Protein AF-A0AA88IMZ9-F1 (afdb_monomer_lite)

pLDDT: mean 75.54, std 15.92, range [32.22, 95.56]

Secondary structure (DSSP, 8-state):
-PPP-THHHHHHHHHHHHHHHHHHHHHHHHHHHHHHHHHHHHHHHHHHHHHHHHHHH--TTTS-HHHHHHHHHHHHHHHHHHHHHHHHHHHHHHHHHHHTTPPPPHHHHHHHHHHHHHHHHHHHHHHHHHHHHHHHHHHHHHHHHHHHHHHHHHHHHHHHHH-TT--HHHHHHHHHHHHHHHHHHHHHHHHHHHHHHHHHHH---HHHHHHHHHHHHHHHHHHHHHHHHHHHHHHHHHHHHHHHHHHHHHHHHT--S-----HHHHHHHHHHHHHHHHHHHHHHHHHHHHHHHHHHHHHHHHHHHHHHHHHHH--TTTS-HHHHHHHHHHHHHHHHHHHHHHHHHHHHHHHHHHHTTPPPPHHHHHHHHHHHHHHHHHHHHHHHHHHHHHHHHHHHHHHHHHHHHHHHHHHHHHHHHH-TT--HHHHHHHHHHHHHHHHHHHHHHHHHHHHHHHHHHH---HHHHHHHHHHHHHHHHHHHHHHHHHHHHHTTHHHHHHHHHHHHHHHHHHHHHHHHHHHHHHHHS-S---HHHHHHHHHHHHHHHHTTT--HHHHHHHHHHHHHHHHHHHHHHHHHHTTS------------

Radius of gyration: 51.19 Å; chains: 1; bounding box: 138×64×181 Å

Structure (mmCIF, N/CA/C/O backbone):
data_AF-A0AA88IMZ9-F1
#
_entry.id   AF-A0AA88IMZ9-F1
#
loop_
_atom_site.group_PDB
_atom_site.id
_atom_site.type_symbol
_atom_site.label_atom_id
_atom_site.label_alt_id
_atom_site.label_comp_id
_atom_site.label_asym_id
_atom_site.label_entity_id
_atom_site.label_seq_id
_atom_site.pdbx_PDB_ins_code
_atom_site.Cartn_x
_atom_site.Cartn_y
_atom_site.Cartn_z
_atom_site.occupancy
_atom_site.B_iso_or_equiv
_atom_site.auth_seq_id
_atom_site.auth_comp_id
_atom_site.auth_asym_id
_atom_site.auth_atom_id
_atom_site.pdbx_PDB_model_num
ATOM 1 N N . MET A 1 1 ? -70.980 -11.202 63.554 1.00 41.22 1 MET A N 1
ATOM 2 C CA . MET A 1 1 ? -69.625 -10.826 63.116 1.00 41.22 1 MET A CA 1
ATOM 3 C C . MET A 1 1 ? -69.428 -11.461 61.758 1.00 41.22 1 MET A C 1
ATOM 5 O O . MET A 1 1 ? -69.464 -12.681 61.663 1.00 41.22 1 MET A O 1
ATOM 9 N N . GLU A 1 2 ? -69.428 -10.641 60.710 1.00 38.69 2 GLU A N 1
ATOM 10 C CA . GLU A 1 2 ? -69.171 -11.092 59.339 1.00 38.69 2 GLU A CA 1
ATOM 11 C C . GLU A 1 2 ? -67.670 -11.374 59.179 1.00 38.69 2 GLU A C 1
ATOM 13 O O . GLU A 1 2 ? -66.866 -10.641 59.759 1.00 38.69 2 GLU A O 1
ATOM 18 N N . PRO A 1 3 ? -67.276 -12.428 58.444 1.00 46.31 3 PRO A N 1
ATOM 19 C CA . PRO A 1 3 ? -65.870 -12.749 58.259 1.00 46.31 3 PRO A CA 1
ATOM 20 C C . PRO A 1 3 ? -65.212 -11.697 57.349 1.00 46.31 3 PRO A C 1
ATOM 22 O O . PRO A 1 3 ? -65.837 -11.269 56.371 1.00 46.31 3 PRO A O 1
ATOM 25 N N . PRO A 1 4 ? -63.965 -11.280 57.631 1.00 45.81 4 PRO A N 1
ATOM 26 C CA . PRO A 1 4 ? -63.254 -10.336 56.782 1.00 45.81 4 PRO A CA 1
ATOM 27 C C . PRO A 1 4 ? -63.056 -10.938 55.386 1.00 45.81 4 PRO A C 1
ATOM 29 O O . PRO A 1 4 ? -62.668 -12.095 55.215 1.00 45.81 4 PRO A O 1
ATOM 32 N N . SER A 1 5 ? -63.398 -10.154 54.364 1.00 50.72 5 SER A N 1
ATOM 33 C CA . SER A 1 5 ? -63.394 -10.591 52.974 1.00 50.72 5 SER A CA 1
ATOM 34 C C . SER A 1 5 ? -61.963 -10.725 52.441 1.00 50.72 5 SER A C 1
ATOM 36 O O . SER A 1 5 ? -61.367 -9.743 52.006 1.00 50.72 5 SER A O 1
ATOM 38 N N . SER A 1 6 ? -61.454 -11.955 52.368 1.00 52.16 6 SER A N 1
ATOM 39 C CA . SER A 1 6 ? -60.151 -12.328 51.780 1.00 52.16 6 SER A CA 1
ATOM 40 C C . SER A 1 6 ? -60.022 -12.109 50.260 1.00 52.16 6 SER A C 1
ATOM 42 O O . SER A 1 6 ? -59.056 -12.542 49.636 1.00 52.16 6 SER A O 1
ATOM 44 N N . LYS A 1 7 ? -60.998 -11.451 49.623 1.00 52.84 7 LYS A N 1
ATOM 45 C CA . LYS A 1 7 ? -60.995 -11.180 48.176 1.00 52.84 7 LYS A CA 1
ATOM 46 C C . LYS A 1 7 ? -60.114 -9.993 47.775 1.00 52.84 7 LYS A C 1
ATOM 48 O O . LYS A 1 7 ? -59.652 -9.970 46.643 1.00 52.84 7 LYS A O 1
ATOM 53 N N . GLY A 1 8 ? -59.866 -9.039 48.677 1.00 52.44 8 GLY A N 1
ATOM 54 C CA . GLY A 1 8 ? -59.096 -7.826 48.366 1.00 52.44 8 GLY A CA 1
ATOM 55 C C . GLY A 1 8 ? -57.600 -8.072 48.136 1.00 52.44 8 GLY A C 1
ATOM 56 O O . GLY A 1 8 ? -57.013 -7.468 47.240 1.00 52.44 8 GLY A O 1
ATOM 57 N N . ASP A 1 9 ? -56.997 -8.999 48.884 1.00 52.94 9 ASP A N 1
ATOM 58 C CA . ASP A 1 9 ? -55.547 -9.241 48.832 1.00 52.94 9 ASP A CA 1
ATOM 59 C C . ASP A 1 9 ? -55.123 -10.110 47.638 1.00 52.94 9 ASP A C 1
ATOM 61 O O . ASP A 1 9 ? -54.050 -9.912 47.065 1.00 52.94 9 ASP A O 1
ATOM 65 N N . LEU A 1 10 ? -55.999 -11.015 47.187 1.00 54.59 10 LEU A N 1
ATOM 66 C CA . LEU A 1 10 ? -55.785 -11.833 45.987 1.00 54.59 10 LEU A CA 1
ATOM 67 C C . LEU A 1 10 ? -55.821 -11.001 44.696 1.00 54.59 10 LEU A C 1
ATOM 69 O O . LEU A 1 10 ? -55.010 -11.237 43.799 1.00 54.59 10 LEU A O 1
ATOM 73 N N . ASP A 1 11 ? -56.706 -10.005 44.611 1.00 58.59 11 ASP A N 1
ATOM 74 C CA . ASP A 1 11 ? -56.791 -9.115 43.446 1.00 58.59 11 ASP A CA 1
ATOM 75 C C . ASP A 1 11 ? -55.557 -8.194 43.350 1.00 58.59 11 ASP A C 1
ATOM 77 O O . ASP A 1 11 ? -55.001 -8.004 42.265 1.00 58.59 11 ASP A O 1
ATOM 81 N N . GLY A 1 12 ? -55.045 -7.707 44.488 1.00 67.62 12 GLY A N 1
ATOM 82 C CA . GLY A 1 12 ? -53.814 -6.911 44.546 1.00 67.62 12 GLY A CA 1
ATOM 83 C C . GLY A 1 12 ? -52.551 -7.696 44.170 1.00 67.62 12 GLY A C 1
ATOM 84 O O . GLY A 1 12 ? -51.658 -7.154 43.510 1.00 67.62 12 GLY A O 1
ATOM 85 N N . LEU A 1 13 ? -52.475 -8.980 44.539 1.00 65.19 13 LEU A N 1
ATOM 86 C CA . LEU A 1 13 ? -51.367 -9.857 44.149 1.00 65.19 13 LEU A CA 1
ATOM 87 C C . LEU A 1 13 ? -51.393 -10.154 42.643 1.00 65.19 13 LEU A C 1
ATOM 89 O O . LEU A 1 13 ? -50.351 -10.129 41.986 1.00 65.19 13 LEU A O 1
ATOM 93 N N . ASN A 1 14 ? -52.586 -10.372 42.085 1.00 71.88 14 ASN A N 1
ATOM 94 C CA . ASN A 1 14 ? -52.772 -10.660 40.666 1.00 71.88 14 ASN A CA 1
ATOM 95 C C . ASN A 1 14 ? -52.412 -9.445 39.789 1.00 71.88 14 ASN A C 1
ATOM 97 O O . ASN A 1 14 ? -51.747 -9.594 38.764 1.00 71.88 14 ASN A O 1
ATOM 101 N N . ASP A 1 15 ? -52.748 -8.228 40.228 1.00 76.25 15 ASP A N 1
ATOM 102 C CA . ASP A 1 15 ? -52.351 -6.989 39.548 1.00 76.25 15 ASP A CA 1
ATOM 103 C C . ASP A 1 15 ? -50.840 -6.722 39.620 1.00 76.25 15 ASP A C 1
ATOM 105 O O . ASP A 1 15 ? -50.244 -6.277 38.633 1.00 76.25 15 ASP A O 1
ATOM 109 N N . ARG A 1 16 ? -50.184 -7.039 40.746 1.00 74.94 16 ARG A N 1
ATOM 110 C CA . ARG A 1 16 ? -48.714 -6.973 40.856 1.00 74.94 16 ARG A CA 1
ATOM 111 C C . ARG A 1 16 ? -48.041 -7.992 39.942 1.00 74.94 16 ARG A C 1
ATOM 113 O O . ARG A 1 16 ? -47.100 -7.634 39.240 1.00 74.94 16 ARG A O 1
ATOM 120 N N . HIS A 1 17 ? -48.552 -9.220 39.891 1.00 73.00 17 HIS A N 1
ATOM 121 C CA . HIS A 1 17 ? -48.032 -10.271 39.017 1.00 73.00 17 HIS A CA 1
ATOM 122 C C . HIS A 1 17 ? -48.205 -9.910 37.533 1.00 73.00 17 HIS A C 1
ATOM 124 O O . HIS A 1 17 ? -47.302 -10.099 36.719 1.00 73.00 17 HIS A O 1
ATOM 130 N N . LYS A 1 18 ? -49.338 -9.294 37.180 1.00 79.12 18 LYS A N 1
ATOM 131 C CA . LYS A 1 18 ? -49.605 -8.796 35.828 1.00 79.12 18 LYS A CA 1
ATOM 132 C C . LYS A 1 18 ? -48.687 -7.631 35.447 1.00 79.12 18 LYS A C 1
ATOM 134 O O . LYS A 1 18 ? -48.180 -7.618 34.329 1.00 79.12 18 LYS A O 1
ATOM 139 N N . LYS A 1 19 ? -48.419 -6.698 36.370 1.00 78.56 19 LYS A N 1
ATOM 140 C CA . LYS A 1 19 ? -47.425 -5.622 36.185 1.00 78.56 19 LYS A CA 1
ATOM 141 C C . LYS A 1 19 ? -46.004 -6.162 36.039 1.00 78.56 19 LYS A C 1
ATOM 143 O O . LYS A 1 19 ? -45.270 -5.687 35.181 1.00 78.56 19 LYS A O 1
ATOM 148 N N . LEU A 1 20 ? -45.628 -7.158 36.840 1.00 74.00 20 LEU A N 1
ATOM 149 C CA . LEU A 1 20 ? -44.313 -7.790 36.760 1.00 74.00 20 LEU A CA 1
ATOM 150 C C . LEU A 1 20 ? -44.127 -8.494 35.410 1.00 74.00 20 LEU A C 1
ATOM 152 O O . LEU A 1 20 ? -43.133 -8.258 34.735 1.00 74.00 20 LEU A O 1
ATOM 156 N N . ASN A 1 21 ? -45.119 -9.264 34.956 1.00 73.44 21 ASN A N 1
ATOM 157 C CA . ASN A 1 21 ? -45.077 -9.895 33.635 1.00 73.44 21 ASN A CA 1
ATOM 158 C C . ASN A 1 21 ? -45.055 -8.865 32.495 1.00 73.44 21 ASN A C 1
ATOM 160 O O . ASN A 1 21 ? -44.325 -9.050 31.528 1.00 73.44 21 ASN A O 1
ATOM 164 N N . GLN A 1 22 ? -45.774 -7.744 32.620 1.00 75.56 22 GLN A N 1
ATOM 165 C CA . GLN A 1 22 ? -45.694 -6.641 31.651 1.00 75.56 22 GLN A CA 1
ATOM 166 C C . GLN A 1 22 ? -44.308 -5.978 31.598 1.00 75.56 22 GLN A C 1
ATOM 168 O O . GLN A 1 22 ? -43.920 -5.490 30.541 1.00 75.56 22 GLN A O 1
ATOM 173 N N . LEU A 1 23 ? -43.560 -5.970 32.706 1.00 73.88 23 LEU A N 1
ATOM 174 C CA . LEU A 1 23 ? -42.188 -5.454 32.765 1.00 73.88 23 LEU A CA 1
ATOM 175 C C . LEU A 1 23 ? -41.141 -6.481 32.298 1.00 73.88 23 LEU A C 1
ATOM 177 O O . LEU A 1 23 ? -40.084 -6.091 31.806 1.00 73.88 23 LEU A O 1
ATOM 181 N N . LEU A 1 24 ? -41.418 -7.780 32.450 1.00 72.50 24 LEU A N 1
ATOM 182 C CA . LEU A 1 24 ? -40.492 -8.864 32.106 1.00 72.50 24 LEU A CA 1
ATOM 183 C C . LEU A 1 24 ? -40.592 -9.319 30.645 1.00 72.50 24 LEU A C 1
ATOM 185 O O . LEU A 1 24 ? -39.571 -9.681 30.067 1.00 72.50 24 LEU A O 1
ATOM 189 N N . GLU A 1 25 ? -41.775 -9.284 30.030 1.00 74.00 25 GLU A N 1
ATOM 190 C CA . GLU A 1 25 ? -41.969 -9.697 28.628 1.00 74.00 25 GLU A CA 1
ATOM 191 C C . GLU A 1 25 ? -41.063 -8.939 27.628 1.00 74.00 25 GLU A C 1
ATOM 193 O O . GLU A 1 25 ? -40.388 -9.598 26.833 1.00 74.00 25 GLU A O 1
ATOM 198 N N . PRO A 1 26 ? -40.920 -7.597 27.694 1.00 72.69 26 PRO A N 1
ATOM 199 C CA . PRO A 1 26 ? -39.984 -6.867 26.832 1.00 72.69 26 PRO A CA 1
ATOM 200 C C . PRO A 1 26 ? -38.522 -7.283 27.049 1.00 72.69 26 PRO A C 1
ATOM 202 O O . PRO A 1 26 ? -37.766 -7.421 26.090 1.00 72.69 26 PRO A O 1
ATOM 205 N N . LYS A 1 27 ? -38.129 -7.547 28.304 1.00 73.50 27 LYS A N 1
ATOM 206 C CA . LYS A 1 27 ? -36.767 -7.985 28.651 1.00 73.50 27 LYS A CA 1
ATOM 207 C C . LYS A 1 27 ? -36.470 -9.395 28.149 1.00 73.50 27 LYS A C 1
ATOM 209 O O . LYS A 1 27 ? -35.365 -9.659 27.683 1.00 73.50 27 LYS A O 1
ATOM 214 N N . LYS A 1 28 ? -37.459 -10.290 28.201 1.00 73.81 28 LYS A N 1
ATOM 215 C CA . LYS A 1 28 ? -37.355 -11.650 27.666 1.00 73.81 28 LYS A CA 1
ATOM 216 C C . LYS A 1 28 ? -37.185 -11.637 26.146 1.00 73.81 28 LYS A C 1
ATOM 218 O O . LYS A 1 28 ? -36.284 -12.295 25.639 1.00 73.81 28 LYS A O 1
ATOM 223 N N . TYR A 1 29 ? -37.987 -10.834 25.443 1.00 75.56 29 TYR A N 1
ATOM 224 C CA . TYR A 1 29 ? -37.855 -10.641 23.996 1.00 75.56 29 TYR A CA 1
ATOM 225 C C . TYR A 1 29 ? -36.484 -10.059 23.611 1.00 75.56 29 TYR A C 1
ATOM 227 O O . TYR A 1 29 ? -35.854 -10.520 22.655 1.00 75.56 29 TYR A O 1
ATOM 235 N N . ASN A 1 30 ? -35.986 -9.085 24.382 1.00 75.50 30 ASN A N 1
ATOM 236 C CA . ASN A 1 30 ? -34.661 -8.507 24.162 1.00 75.50 30 ASN A CA 1
ATOM 237 C C . ASN A 1 30 ? -33.554 -9.556 24.311 1.00 75.50 30 ASN A C 1
ATOM 239 O O . ASN A 1 30 ? -32.731 -9.665 23.406 1.00 75.50 30 ASN A O 1
ATOM 243 N N . PHE A 1 31 ? -33.602 -10.369 25.368 1.00 76.75 31 PHE A N 1
ATOM 244 C CA . PHE A 1 31 ? -32.616 -11.417 25.634 1.00 76.75 31 PHE A CA 1
ATOM 245 C C . PHE A 1 31 ? -32.572 -12.489 24.535 1.00 76.75 31 PHE A C 1
ATOM 247 O O . PHE A 1 31 ? -31.499 -12.898 24.100 1.00 76.75 31 PHE A O 1
ATOM 254 N N . GLU A 1 32 ? -33.734 -12.920 24.044 1.00 79.31 32 GLU A N 1
ATOM 255 C CA . GLU A 1 32 ? -33.837 -13.920 22.973 1.00 79.31 32 GLU A CA 1
ATOM 256 C C . GLU A 1 32 ? -33.290 -13.373 21.641 1.00 79.31 32 GLU A C 1
ATOM 258 O O . GLU A 1 32 ? -32.567 -14.065 20.922 1.00 79.31 32 GLU A O 1
ATOM 263 N N . THR A 1 33 ? -33.529 -12.084 21.372 1.00 80.56 33 THR A N 1
ATOM 264 C CA . THR A 1 33 ? -32.937 -11.369 20.231 1.00 80.56 33 THR A CA 1
ATOM 265 C C . THR A 1 33 ? -31.415 -11.262 20.360 1.00 80.56 33 THR A C 1
ATOM 267 O O . THR A 1 33 ? -30.699 -11.493 19.389 1.00 80.56 33 THR A O 1
ATOM 270 N N . ASP A 1 34 ? -30.896 -10.939 21.548 1.00 79.12 34 ASP A N 1
ATOM 271 C CA . ASP A 1 34 ? -29.453 -10.788 21.767 1.00 79.12 34 ASP A CA 1
ATOM 272 C C . ASP A 1 34 ? -28.709 -12.126 21.634 1.00 79.12 34 ASP A C 1
ATOM 274 O O . ASP A 1 34 ? -27.623 -12.167 21.056 1.00 79.12 34 ASP A O 1
ATOM 278 N N . ILE A 1 35 ? -29.306 -13.235 22.093 1.00 83.06 35 ILE A N 1
ATOM 279 C CA . ILE A 1 35 ? -28.774 -14.587 21.853 1.00 83.06 35 ILE A CA 1
ATOM 280 C C . ILE A 1 35 ? -28.681 -14.858 20.352 1.00 83.06 35 ILE A C 1
ATOM 282 O O . ILE A 1 35 ? -27.641 -15.304 19.868 1.00 83.06 35 ILE A O 1
ATOM 286 N N . GLN A 1 36 ? -29.738 -14.552 19.599 1.00 85.69 36 GLN A N 1
ATOM 287 C CA . GLN A 1 36 ? -29.753 -14.784 18.159 1.00 85.69 36 GLN A CA 1
ATOM 288 C C . GLN A 1 36 ? -28.707 -13.932 17.422 1.00 85.69 36 GLN A C 1
ATOM 290 O O . GLN A 1 36 ? -28.068 -14.406 16.480 1.00 85.69 36 GLN A O 1
ATOM 295 N N . VAL A 1 37 ? -28.476 -12.698 17.879 1.00 83.88 37 VAL A N 1
ATOM 296 C CA . VAL A 1 37 ? -27.385 -11.845 17.390 1.00 83.88 37 VAL A CA 1
ATOM 297 C C . VAL A 1 37 ? -26.022 -12.477 17.685 1.00 83.88 37 VAL A C 1
ATOM 299 O O . VAL A 1 37 ? -25.194 -12.574 16.782 1.00 83.88 37 VAL A O 1
ATOM 302 N N . LEU A 1 38 ? -25.788 -12.968 18.906 1.00 82.81 38 LEU A N 1
ATOM 303 C CA . LEU A 1 38 ? -24.526 -13.618 19.278 1.00 82.81 38 LEU A CA 1
ATOM 304 C C . LEU A 1 38 ? -24.238 -14.883 18.459 1.00 82.81 38 LEU A C 1
ATOM 306 O O . LEU A 1 38 ? -23.083 -15.102 18.088 1.00 82.81 38 LEU A O 1
ATOM 310 N N . GLU A 1 39 ? -25.258 -15.691 18.159 1.00 86.94 39 GLU A N 1
ATOM 311 C CA . GLU A 1 39 ? -25.127 -16.873 17.296 1.00 86.94 39 GLU A CA 1
ATOM 312 C C . GLU A 1 39 ? -24.767 -16.493 15.855 1.00 86.94 39 GLU A C 1
ATOM 314 O O . GLU A 1 39 ? -23.912 -17.130 15.237 1.00 86.94 39 GLU A O 1
ATOM 319 N N . ASN A 1 40 ? -25.397 -15.447 15.314 1.00 85.94 40 ASN A N 1
ATOM 320 C CA . ASN A 1 40 ? -25.090 -14.968 13.969 1.00 85.94 40 ASN A CA 1
ATOM 321 C C . ASN A 1 40 ? -23.673 -14.386 13.890 1.00 85.94 40 ASN A C 1
ATOM 323 O O . ASN A 1 40 ? -22.948 -14.690 12.946 1.00 85.94 40 ASN A O 1
ATOM 327 N N . LEU A 1 41 ? -23.244 -13.631 14.908 1.00 84.00 41 LEU A N 1
ATOM 328 C CA . LEU A 1 41 ? -21.874 -13.117 15.006 1.00 84.00 41 LEU A CA 1
ATOM 329 C C . LEU A 1 41 ? -20.840 -14.252 15.034 1.00 84.00 41 LEU A C 1
ATOM 331 O O . LEU A 1 41 ? -19.785 -14.149 14.414 1.00 84.00 41 LEU A O 1
ATOM 335 N N . GLU A 1 42 ? -21.146 -15.363 15.703 1.00 86.81 42 GLU A N 1
ATOM 336 C CA . GLU A 1 42 ? -20.250 -16.523 15.767 1.00 86.81 42 GLU A CA 1
ATOM 337 C C . GLU A 1 42 ? -20.137 -17.261 14.424 1.00 86.81 42 GLU A C 1
ATOM 339 O O . GLU A 1 42 ? -19.042 -17.671 14.026 1.00 86.81 42 GLU A O 1
ATOM 344 N N . ARG A 1 43 ? -21.240 -17.354 13.667 1.00 88.50 43 ARG A N 1
ATOM 345 C CA . ARG A 1 43 ? -21.204 -17.865 12.286 1.00 88.50 43 ARG A CA 1
ATOM 346 C C . ARG A 1 43 ? -20.367 -16.962 11.382 1.00 88.50 43 ARG A C 1
ATOM 348 O O . ARG A 1 43 ? -19.463 -17.467 10.722 1.00 88.50 43 ARG A O 1
ATOM 355 N N . SER A 1 44 ? -20.586 -15.646 11.425 1.00 88.94 44 SER A N 1
ATOM 356 C CA . SER A 1 44 ? -19.799 -14.680 10.644 1.00 88.94 44 SER A CA 1
ATOM 357 C C . SER A 1 44 ? -18.307 -14.726 10.988 1.00 88.94 44 SER A C 1
ATOM 359 O O . SER A 1 44 ? -17.470 -14.617 10.094 1.00 88.94 44 SER A O 1
ATOM 361 N N . SER A 1 45 ? -17.957 -14.949 12.261 1.00 88.88 45 SER A N 1
ATOM 362 C CA . SER A 1 45 ? -16.566 -15.179 12.679 1.00 88.88 45 SER A CA 1
ATOM 363 C C . SER A 1 45 ? -15.958 -16.390 11.974 1.00 88.88 45 SER A C 1
ATOM 365 O O . SER A 1 45 ? -14.857 -16.309 11.435 1.00 88.88 45 SER A O 1
ATOM 367 N N . THR A 1 46 ? -16.695 -17.502 11.938 1.00 90.19 46 THR A N 1
ATOM 368 C CA . THR A 1 46 ? -16.243 -18.755 11.313 1.00 90.19 46 THR A CA 1
ATOM 369 C C . THR A 1 46 ? -16.048 -18.589 9.802 1.00 90.19 46 THR A C 1
ATOM 371 O O . THR A 1 46 ? -15.040 -19.030 9.244 1.00 90.19 46 THR A O 1
ATOM 374 N N . ASP A 1 47 ? -16.979 -17.903 9.135 1.00 89.19 47 ASP A N 1
ATOM 375 C CA . ASP A 1 47 ? -16.891 -17.624 7.699 1.00 89.19 47 ASP A CA 1
ATOM 376 C C . ASP A 1 47 ? -15.682 -16.734 7.371 1.00 89.19 47 ASP A C 1
ATOM 378 O O . ASP A 1 47 ? -14.953 -16.989 6.407 1.00 89.19 47 ASP A O 1
ATOM 382 N N . MET A 1 48 ? -15.409 -15.732 8.212 1.00 91.44 48 MET A N 1
ATOM 383 C CA . MET A 1 48 ? -14.224 -14.887 8.080 1.00 91.44 48 MET A CA 1
ATOM 384 C C . MET A 1 48 ? -12.917 -15.643 8.342 1.00 91.44 48 MET A C 1
ATOM 386 O O . MET A 1 48 ? -11.937 -15.402 7.643 1.00 91.44 48 MET A O 1
ATOM 390 N N . GLU A 1 49 ? -12.876 -16.599 9.274 1.00 91.94 49 GLU A N 1
ATOM 391 C CA . GLU A 1 49 ? -11.691 -17.444 9.491 1.00 91.94 49 GLU A CA 1
ATOM 392 C C . GLU A 1 49 ? -11.387 -18.316 8.267 1.00 91.94 49 GLU A C 1
ATOM 394 O O . GLU A 1 49 ? -10.227 -18.446 7.850 1.00 91.94 49 GLU A O 1
ATOM 399 N N . SER A 1 50 ? -12.434 -18.869 7.647 1.00 93.44 50 SER A N 1
ATOM 400 C CA . SER A 1 50 ? -12.311 -19.595 6.384 1.00 93.44 50 SER A CA 1
ATOM 401 C C . SER A 1 50 ? -11.783 -18.680 5.276 1.00 93.44 50 SER A C 1
ATOM 403 O O . SER A 1 50 ? -10.828 -19.041 4.585 1.00 93.44 50 SER A O 1
ATOM 405 N N . LEU A 1 51 ? -12.339 -17.471 5.139 1.00 93.38 51 LEU A N 1
ATOM 406 C CA . LEU A 1 51 ? -11.894 -16.493 4.144 1.00 93.38 51 LEU A CA 1
ATOM 407 C C . LEU A 1 51 ? -10.441 -16.061 4.371 1.00 93.38 51 LEU A C 1
ATOM 409 O O . LEU A 1 51 ? -9.657 -16.035 3.425 1.00 93.38 51 LEU A O 1
ATOM 413 N N . LEU A 1 52 ? -10.046 -15.781 5.615 1.00 94.25 52 LEU A N 1
ATOM 414 C CA . LEU A 1 52 ? -8.668 -15.436 5.955 1.00 94.25 52 LEU A CA 1
ATOM 415 C C . LEU A 1 52 ? -7.708 -16.560 5.555 1.00 94.25 52 LEU A C 1
ATOM 417 O O . LEU A 1 52 ? -6.639 -16.296 5.001 1.00 94.25 52 LEU A O 1
ATOM 421 N N . THR A 1 53 ? -8.096 -17.812 5.799 1.00 93.56 53 THR A N 1
ATOM 422 C CA . THR A 1 53 ? -7.307 -18.986 5.414 1.00 93.56 53 THR A CA 1
ATOM 423 C C . THR A 1 53 ? -7.166 -19.081 3.893 1.00 93.56 53 THR A C 1
ATOM 425 O O . THR A 1 53 ? -6.052 -19.270 3.396 1.00 93.56 53 THR A O 1
ATOM 428 N N . GLU A 1 54 ? -8.258 -18.886 3.143 1.00 94.00 54 GLU A N 1
ATOM 429 C CA . GLU A 1 54 ? -8.239 -18.835 1.676 1.00 94.00 54 GLU A CA 1
ATOM 430 C C . GLU A 1 54 ? -7.285 -17.737 1.170 1.00 94.00 54 GLU A C 1
ATOM 432 O O . GLU A 1 54 ? -6.357 -18.040 0.413 1.00 94.00 54 GLU A O 1
ATOM 437 N N . VAL A 1 55 ? -7.432 -16.498 1.658 1.00 93.31 55 VAL A N 1
ATOM 438 C CA . VAL A 1 55 ? -6.598 -15.341 1.280 1.00 93.31 55 VAL A CA 1
ATOM 439 C C . VAL A 1 55 ? -5.120 -15.583 1.605 1.00 93.31 55 VAL A C 1
ATOM 441 O O . VAL A 1 55 ? -4.246 -15.329 0.774 1.00 93.31 55 VAL A O 1
ATOM 444 N N . CYS A 1 56 ? -4.810 -16.121 2.789 1.00 91.69 56 CYS A N 1
ATOM 445 C CA . CYS A 1 56 ? -3.432 -16.409 3.195 1.00 91.69 56 CYS A CA 1
ATOM 446 C C . CYS A 1 56 ? -2.791 -17.525 2.358 1.00 91.69 56 CYS A C 1
ATOM 448 O O . CYS A 1 56 ? -1.584 -17.492 2.100 1.00 91.69 56 CYS A O 1
ATOM 450 N N . SER A 1 57 ? -3.582 -18.512 1.930 1.00 90.62 57 SER A N 1
ATOM 451 C CA . SER A 1 57 ? -3.105 -19.632 1.114 1.00 90.62 57 SER A CA 1
ATOM 452 C C . SER A 1 57 ? -2.867 -19.257 -0.353 1.00 90.62 57 SER A C 1
ATOM 454 O O . SER A 1 57 ? -2.069 -19.909 -1.035 1.00 90.62 57 SER A O 1
ATOM 456 N N . PHE A 1 58 ? -3.511 -18.189 -0.834 1.00 91.38 58 PHE A N 1
ATOM 457 C CA . PHE A 1 58 ? -3.408 -17.740 -2.214 1.00 91.38 58 PHE A CA 1
ATOM 458 C C . PHE A 1 58 ? -2.014 -17.176 -2.530 1.00 91.38 58 PHE A C 1
ATOM 460 O O . PHE A 1 58 ? -1.520 -16.252 -1.876 1.00 91.38 58 PHE A O 1
ATOM 467 N N . ASN A 1 59 ? -1.360 -17.721 -3.562 1.00 86.81 59 ASN A N 1
ATOM 468 C CA . ASN A 1 59 ? -0.117 -17.161 -4.089 1.00 86.81 59 ASN A CA 1
ATOM 469 C C . ASN A 1 59 ? -0.415 -16.214 -5.256 1.00 86.81 59 ASN A C 1
ATOM 471 O O . ASN A 1 59 ? -0.356 -16.604 -6.425 1.00 86.81 59 ASN A O 1
ATOM 475 N N . ALA A 1 60 ? -0.712 -14.963 -4.916 1.00 85.81 60 ALA A N 1
ATOM 476 C CA . ALA A 1 60 ? -0.996 -13.909 -5.879 1.00 85.81 60 ALA A CA 1
ATOM 477 C C . ALA A 1 60 ? 0.186 -13.630 -6.815 1.00 85.81 60 ALA A C 1
ATOM 479 O O . ALA A 1 60 ? -0.018 -13.246 -7.966 1.00 85.81 60 ALA A O 1
ATOM 480 N N . PHE A 1 61 ? 1.415 -13.900 -6.356 1.00 83.19 61 PHE A N 1
ATOM 481 C CA . PHE A 1 61 ? 2.595 -13.755 -7.188 1.00 83.19 61 PHE A CA 1
ATOM 482 C C . PHE A 1 61 ? 2.539 -14.722 -8.367 1.00 83.19 61 PHE A C 1
ATOM 484 O O . PHE A 1 61 ? 2.846 -14.302 -9.468 1.00 83.19 61 PHE A O 1
ATOM 491 N N . ASP A 1 62 ? 2.147 -15.988 -8.192 1.00 79.31 62 ASP A N 1
ATOM 492 C CA . ASP A 1 62 ? 2.212 -17.037 -9.232 1.00 79.31 62 ASP A CA 1
ATOM 493 C C . ASP A 1 62 ? 1.004 -17.143 -10.155 1.00 79.31 62 ASP A C 1
ATOM 495 O O . ASP A 1 62 ? 1.093 -17.751 -11.226 1.00 79.31 62 ASP A O 1
ATOM 499 N N . ALA A 1 63 ? -0.126 -16.582 -9.748 1.00 76.50 63 ALA A N 1
ATOM 500 C CA . ALA A 1 63 ? -1.335 -16.649 -10.540 1.00 76.50 63 ALA A CA 1
ATOM 501 C C . ALA A 1 63 ? -1.163 -15.908 -11.878 1.00 76.50 63 ALA A C 1
ATOM 503 O O . ALA A 1 63 ? -0.537 -14.849 -11.969 1.00 76.50 63 ALA A O 1
ATOM 504 N N . LYS A 1 64 ? -1.757 -16.463 -12.945 1.00 76.88 64 LYS A N 1
ATOM 505 C CA . LYS A 1 64 ? -1.943 -15.696 -14.185 1.00 76.88 64 LYS A CA 1
ATOM 506 C C . LYS A 1 64 ? -2.753 -14.454 -13.853 1.00 76.88 64 LYS A C 1
ATOM 508 O O . LYS A 1 64 ? -3.671 -14.540 -13.046 1.00 76.88 64 LYS A O 1
ATOM 513 N N . LEU A 1 65 ? -2.460 -13.345 -14.524 1.00 71.31 65 LEU A N 1
ATOM 514 C CA . LEU A 1 65 ? -3.030 -12.052 -14.166 1.00 71.31 65 LEU A CA 1
ATOM 515 C C . LEU A 1 65 ? -4.557 -12.074 -14.019 1.00 71.31 65 LEU A C 1
ATOM 517 O O . LEU A 1 65 ? -5.084 -11.725 -12.971 1.00 71.31 65 LEU A O 1
ATOM 521 N N . SER A 1 66 ? -5.254 -12.583 -15.033 1.00 74.94 66 SER A N 1
ATOM 522 C CA . SER A 1 66 ? -6.713 -12.677 -15.006 1.00 74.94 66 SER A CA 1
ATOM 523 C C . SER A 1 66 ? -7.237 -13.541 -13.858 1.00 74.94 66 SER A C 1
ATOM 525 O O . SER A 1 66 ? -8.308 -13.267 -13.334 1.00 74.94 66 SER A O 1
ATOM 527 N N . ILE A 1 67 ? -6.488 -14.567 -13.449 1.00 81.44 67 ILE A N 1
ATOM 528 C CA . ILE A 1 67 ? -6.837 -15.443 -12.326 1.00 81.44 67 ILE A CA 1
ATOM 529 C C . ILE A 1 67 ? -6.576 -14.730 -10.997 1.00 81.44 67 ILE A C 1
ATOM 531 O O . ILE A 1 67 ? -7.386 -14.865 -10.087 1.00 81.44 67 ILE A O 1
ATOM 535 N N . ALA A 1 68 ? -5.482 -13.972 -10.890 1.00 84.06 68 ALA A N 1
ATOM 536 C CA . ALA A 1 68 ? -5.161 -13.204 -9.694 1.00 84.06 68 ALA A CA 1
ATOM 537 C C . ALA A 1 68 ? -6.207 -12.127 -9.428 1.00 84.06 68 ALA A C 1
ATOM 539 O O . ALA A 1 68 ? -6.785 -12.108 -8.345 1.00 84.06 68 ALA A O 1
ATOM 540 N N . ASP A 1 69 ? -6.502 -11.314 -10.442 1.00 84.38 69 ASP A N 1
ATOM 541 C CA . ASP A 1 69 ? -7.496 -10.249 -10.346 1.00 84.38 69 ASP A CA 1
ATOM 542 C C . ASP A 1 69 ? -8.887 -10.843 -10.050 1.00 84.38 69 ASP A C 1
ATOM 544 O O . ASP A 1 69 ? -9.550 -10.397 -9.120 1.00 84.38 69 ASP A O 1
ATOM 548 N N . SER A 1 70 ? -9.280 -11.934 -10.729 1.00 90.38 70 SER A N 1
ATOM 549 C CA . SER A 1 70 ? -10.569 -12.603 -10.464 1.00 90.38 70 SER A CA 1
ATOM 550 C C . SER A 1 70 ? -10.669 -13.192 -9.052 1.00 90.38 70 SER A C 1
ATOM 552 O O . SER A 1 70 ? -11.744 -13.179 -8.459 1.00 90.38 70 SER A O 1
ATOM 554 N N . GLN A 1 71 ? -9.586 -13.762 -8.506 1.00 90.88 71 GLN A N 1
ATOM 555 C CA . GLN A 1 71 ? -9.610 -14.319 -7.148 1.00 90.88 71 GLN A CA 1
ATOM 556 C C . GLN A 1 71 ? -9.594 -13.230 -6.078 1.00 90.88 71 GLN A C 1
ATOM 558 O O . GLN A 1 71 ? -10.311 -13.358 -5.092 1.00 90.88 71 GLN A O 1
ATOM 563 N N . ILE A 1 72 ? -8.833 -12.154 -6.284 1.00 91.31 72 ILE A N 1
ATOM 564 C CA . ILE A 1 72 ? -8.849 -10.982 -5.401 1.00 91.31 72 ILE A CA 1
ATOM 565 C C . ILE A 1 72 ? -10.245 -10.356 -5.397 1.00 91.31 72 ILE A C 1
ATOM 567 O O . ILE A 1 72 ? -10.801 -10.135 -4.326 1.00 91.31 72 ILE A O 1
ATOM 571 N N . GLU A 1 73 ? -10.855 -10.168 -6.568 1.00 92.81 73 GLU A N 1
ATOM 572 C CA . GLU A 1 73 ? -12.231 -9.678 -6.690 1.00 92.81 73 GLU A CA 1
ATOM 573 C C . GLU A 1 73 ? -13.232 -10.624 -6.010 1.00 92.81 73 GLU A C 1
ATOM 575 O O . GLU A 1 73 ? -14.130 -10.167 -5.306 1.00 92.81 73 GLU A O 1
ATOM 580 N N . ALA A 1 74 ? -13.044 -11.943 -6.125 1.00 94.06 74 ALA A N 1
ATOM 581 C CA . ALA A 1 74 ? -13.864 -12.919 -5.412 1.00 94.06 74 ALA A CA 1
ATOM 582 C C . ALA A 1 74 ? -13.696 -12.835 -3.884 1.00 94.06 74 ALA A C 1
ATOM 584 O O . ALA A 1 74 ? -14.686 -12.965 -3.165 1.00 94.06 74 ALA A O 1
ATOM 585 N N . PHE A 1 75 ? -12.484 -12.605 -3.367 1.00 95.56 75 PHE A N 1
ATOM 586 C CA . PHE A 1 75 ? -12.263 -12.400 -1.931 1.00 95.56 75 PHE A CA 1
ATOM 587 C C . PHE A 1 75 ? -12.921 -11.110 -1.444 1.00 95.56 75 PHE A C 1
ATOM 589 O O . PHE A 1 75 ? -13.637 -11.138 -0.445 1.00 95.56 75 PHE A O 1
ATOM 596 N N . THR A 1 76 ? -12.758 -10.012 -2.183 1.00 93.38 76 THR A N 1
ATOM 597 C CA . THR A 1 76 ? -13.424 -8.736 -1.896 1.00 93.38 76 THR A CA 1
ATOM 598 C C . THR A 1 76 ? -14.943 -8.895 -1.923 1.00 93.38 76 THR A C 1
ATOM 600 O O . THR A 1 76 ? -15.624 -8.440 -1.008 1.00 93.38 76 THR A O 1
ATOM 603 N N . GLY A 1 77 ? -15.478 -9.618 -2.910 1.00 93.44 77 GLY A N 1
ATOM 604 C CA . GLY A 1 77 ? -16.905 -9.912 -3.025 1.00 93.44 77 GLY A CA 1
ATOM 605 C C . GLY A 1 77 ? -17.457 -10.799 -1.904 1.00 93.44 77 GLY A C 1
ATOM 606 O O . GLY A 1 77 ? -18.641 -10.704 -1.597 1.00 93.44 77 GLY A O 1
ATOM 607 N N . LYS A 1 78 ? -16.625 -11.635 -1.265 1.00 93.44 78 LYS A N 1
ATOM 608 C CA . LYS A 1 78 ? -16.996 -12.393 -0.055 1.00 93.44 78 LYS A CA 1
ATOM 609 C C . LYS A 1 78 ? -16.897 -11.550 1.221 1.00 93.44 78 LYS A C 1
ATOM 611 O O . LYS A 1 78 ? -17.699 -11.748 2.127 1.00 93.44 78 LYS A O 1
ATOM 616 N N . LEU A 1 79 ? -15.927 -10.637 1.305 1.00 93.88 79 LEU A N 1
ATOM 617 C CA . LEU A 1 79 ? -15.702 -9.795 2.484 1.00 93.88 79 LEU A CA 1
ATOM 618 C C . LEU A 1 79 ? -16.736 -8.669 2.599 1.00 93.88 79 LEU A C 1
ATOM 620 O O . LEU A 1 79 ? -17.227 -8.397 3.693 1.00 93.88 79 LEU A O 1
ATOM 624 N N . LEU A 1 80 ? -17.079 -8.029 1.479 1.00 92.62 80 LEU A N 1
ATOM 625 C CA . LEU A 1 80 ? -17.928 -6.838 1.466 1.00 92.62 80 LEU A CA 1
ATOM 626 C C . LEU A 1 80 ? -19.310 -7.070 2.111 1.00 92.62 80 LEU A C 1
ATOM 628 O O . LEU A 1 80 ? -19.659 -6.290 2.995 1.00 92.62 80 LEU A O 1
ATOM 632 N N . PRO A 1 81 ? -20.053 -8.156 1.805 1.00 90.81 81 PRO A N 1
ATOM 633 C CA . PRO A 1 81 ? -21.340 -8.419 2.451 1.00 90.81 81 PRO A CA 1
ATOM 634 C C . PRO A 1 81 ? -21.223 -8.635 3.964 1.00 90.81 81 PRO A C 1
ATOM 636 O O . PRO A 1 81 ? -22.144 -8.314 4.708 1.00 90.81 81 PRO A O 1
ATOM 639 N N . VAL A 1 82 ? -20.095 -9.179 4.435 1.00 88.38 82 VAL A N 1
ATOM 640 C CA . VAL A 1 82 ? -19.847 -9.389 5.869 1.00 88.38 82 VAL A CA 1
ATOM 641 C C . VAL A 1 82 ? -19.589 -8.055 6.563 1.00 88.38 82 VAL A C 1
ATOM 643 O O . VAL A 1 82 ? -20.131 -7.820 7.638 1.00 88.38 82 VAL A O 1
ATOM 646 N N . MET A 1 83 ? -18.813 -7.162 5.944 1.00 89.88 83 MET A N 1
ATOM 647 C CA . MET A 1 83 ? -18.588 -5.812 6.468 1.00 89.88 83 MET A CA 1
ATOM 648 C C . MET A 1 83 ? -19.880 -4.989 6.496 1.00 89.88 83 MET A C 1
ATOM 650 O O . MET A 1 83 ? -20.166 -4.340 7.498 1.00 89.88 83 MET A O 1
ATOM 654 N N . GLU A 1 84 ? -20.684 -5.055 5.430 1.00 91.44 84 GLU A N 1
ATOM 655 C CA . GLU A 1 84 ? -22.005 -4.415 5.374 1.00 91.44 84 GLU A CA 1
ATOM 656 C C . GLU A 1 84 ? -22.932 -4.959 6.467 1.00 91.44 84 GLU A C 1
ATOM 658 O O . GLU A 1 84 ? -23.572 -4.179 7.168 1.00 91.44 84 GLU A O 1
ATOM 663 N N . TYR A 1 85 ? -22.945 -6.279 6.676 1.00 87.94 85 TYR A N 1
ATOM 664 C CA . TYR A 1 85 ? -23.710 -6.909 7.750 1.00 87.94 85 TYR A CA 1
ATOM 665 C C . TYR A 1 85 ? -23.246 -6.471 9.146 1.00 87.94 85 TYR A C 1
ATOM 667 O O . TYR A 1 85 ? -24.083 -6.184 9.998 1.00 87.94 85 TYR A O 1
ATOM 675 N N . ILE A 1 86 ? -21.932 -6.406 9.396 1.00 86.06 86 ILE A N 1
ATOM 676 C CA . ILE A 1 86 ? -21.384 -5.931 10.677 1.00 86.06 86 ILE A CA 1
ATOM 677 C C . ILE A 1 86 ? -21.820 -4.485 10.924 1.00 86.06 86 ILE A C 1
ATOM 679 O O . ILE A 1 86 ? -22.312 -4.190 12.010 1.00 86.06 86 ILE A O 1
ATOM 683 N N . GLN A 1 87 ? -21.718 -3.615 9.915 1.00 89.00 87 GLN A N 1
ATOM 684 C CA . GLN A 1 87 ? -22.147 -2.221 10.026 1.00 89.00 87 GLN A CA 1
ATOM 685 C C . GLN A 1 87 ? -23.654 -2.106 10.280 1.00 89.00 87 GLN A C 1
ATOM 687 O O . GLN A 1 87 ? -24.074 -1.365 11.166 1.00 89.00 87 GLN A O 1
ATOM 692 N N . GLU A 1 88 ? -24.476 -2.868 9.554 1.00 90.06 88 GLU A N 1
ATOM 693 C CA . GLU A 1 88 ? -25.922 -2.885 9.774 1.00 90.06 88 GLU A CA 1
ATOM 694 C C . GLU A 1 88 ? -26.256 -3.367 11.192 1.00 90.06 88 GLU A C 1
ATOM 696 O O . GLU A 1 88 ? -27.131 -2.809 11.853 1.00 90.06 88 GLU A O 1
ATOM 701 N N . LEU A 1 89 ? -25.532 -4.367 11.699 1.00 84.31 89 LEU A N 1
ATOM 702 C CA . LEU A 1 89 ? -25.718 -4.857 13.058 1.00 84.31 89 LEU A CA 1
ATOM 703 C C . LEU A 1 89 ? -25.296 -3.818 14.107 1.00 84.31 89 LEU A C 1
ATOM 705 O O . LEU A 1 89 ? -26.002 -3.640 15.100 1.00 84.31 89 LEU A O 1
ATOM 709 N N . VAL A 1 90 ? -24.181 -3.112 13.892 1.00 84.56 90 VAL A N 1
ATOM 710 C CA . VAL A 1 90 ? -23.747 -1.985 14.735 1.00 84.56 90 VAL A CA 1
ATOM 711 C C . VAL A 1 90 ? -24.844 -0.931 14.792 1.00 84.56 90 VAL A C 1
ATOM 713 O O . VAL A 1 90 ? -25.220 -0.507 15.885 1.00 84.56 90 VAL A O 1
ATOM 716 N N . ASP A 1 91 ? -25.404 -0.553 13.644 1.00 85.75 91 ASP A N 1
ATOM 717 C CA . ASP A 1 91 ? -26.450 0.463 13.550 1.00 85.75 91 ASP A CA 1
ATOM 718 C C . ASP A 1 91 ? -27.736 0.005 14.257 1.00 85.75 91 ASP A C 1
ATOM 720 O O . ASP A 1 91 ? -28.287 0.739 15.081 1.00 85.75 91 ASP A O 1
ATOM 724 N N . GLN A 1 92 ? -28.184 -1.233 14.007 1.00 84.69 92 GLN A N 1
ATOM 725 C CA . GLN A 1 92 ? -29.371 -1.819 14.641 1.00 84.69 92 GLN A CA 1
ATOM 726 C C . GLN A 1 92 ? -29.220 -1.906 16.163 1.00 84.69 92 GLN A C 1
ATOM 728 O O . GLN A 1 92 ? -30.140 -1.546 16.901 1.00 84.69 92 GLN A O 1
ATOM 733 N N . MET A 1 93 ? -28.065 -2.363 16.650 1.00 80.44 93 MET A N 1
ATOM 734 C CA . MET A 1 93 ? -27.818 -2.506 18.082 1.00 80.44 93 MET A CA 1
ATOM 735 C C . MET A 1 93 ? -27.639 -1.140 18.743 1.00 80.44 93 MET A C 1
ATOM 737 O O . MET A 1 93 ? -28.231 -0.892 19.791 1.00 80.44 93 MET A O 1
ATOM 741 N N . THR A 1 94 ? -26.922 -0.211 18.111 1.00 82.19 94 THR A N 1
ATOM 742 C CA . THR A 1 94 ? -26.813 1.172 18.594 1.00 82.19 94 THR A CA 1
ATOM 743 C C . THR A 1 94 ? -28.194 1.808 18.699 1.00 82.19 94 THR A C 1
ATOM 745 O O . THR A 1 94 ? -28.532 2.353 19.744 1.00 82.19 94 THR A O 1
ATOM 748 N N . GLN A 1 95 ? -29.037 1.674 17.673 1.00 82.50 95 GLN A N 1
ATOM 749 C CA . GLN A 1 95 ? -30.394 2.213 17.686 1.00 82.50 95 GLN A CA 1
ATOM 750 C C . GLN A 1 95 ? -31.269 1.558 18.763 1.00 82.50 95 GLN A C 1
ATOM 752 O O . GLN A 1 95 ? -31.946 2.271 19.502 1.00 82.50 95 GLN A O 1
ATOM 757 N N . LYS A 1 96 ? -31.241 0.224 18.891 1.00 80.25 96 LYS A N 1
ATOM 758 C CA . LYS A 1 96 ? -31.996 -0.518 19.914 1.00 80.25 96 LYS A CA 1
ATOM 759 C C . LYS A 1 96 ? -31.636 -0.013 21.311 1.00 80.25 96 LYS A C 1
ATOM 761 O O . LYS A 1 96 ? -32.510 0.448 22.036 1.00 80.25 96 LYS A O 1
ATOM 766 N N . TYR A 1 97 ? -30.360 -0.042 21.671 1.00 77.44 97 TYR A N 1
ATOM 767 C CA . TYR A 1 97 ? -29.916 0.290 23.025 1.00 77.44 97 TYR A CA 1
ATOM 768 C C . TYR A 1 97 ? -30.002 1.793 23.330 1.00 77.44 97 TYR A C 1
ATOM 770 O O . TYR A 1 97 ? -30.395 2.175 24.431 1.00 77.44 97 TYR A O 1
ATOM 778 N N . PHE A 1 98 ? -29.788 2.655 22.332 1.00 73.94 98 PHE A N 1
ATOM 779 C CA . PHE A 1 98 ? -29.990 4.098 22.474 1.00 73.94 98 PHE A CA 1
ATOM 780 C C . PHE A 1 98 ? -31.468 4.472 22.677 1.00 73.94 98 PHE A C 1
ATOM 782 O O . PHE A 1 98 ? -31.775 5.336 23.494 1.00 73.94 98 PHE A O 1
ATOM 789 N N . CYS A 1 99 ? -32.405 3.821 21.975 1.00 68.56 99 CYS A N 1
ATOM 790 C CA . CYS A 1 99 ? -33.839 4.108 22.104 1.00 68.56 99 CYS A CA 1
ATOM 791 C C . CYS A 1 99 ? -34.454 3.662 23.440 1.00 68.56 99 CYS A C 1
ATOM 793 O O . CYS A 1 99 ? -35.494 4.200 23.819 1.00 68.56 99 CYS A O 1
ATOM 795 N N . PHE A 1 100 ? -33.847 2.697 24.136 1.00 63.03 100 PHE A N 1
ATOM 796 C CA . PHE A 1 100 ? -34.340 2.191 25.422 1.00 63.03 100 PHE A CA 1
ATOM 797 C C . PHE A 1 100 ? -33.578 2.739 26.640 1.00 63.03 100 PHE A C 1
ATOM 799 O O . PHE A 1 100 ? -33.906 2.350 27.756 1.00 63.03 100 PHE A O 1
ATOM 806 N N . GLU A 1 101 ? -32.594 3.630 26.445 1.00 62.53 101 GLU A N 1
ATOM 807 C CA . GLU A 1 101 ? -31.648 4.063 27.497 1.00 62.53 101 GLU A CA 1
ATOM 808 C C . GLU A 1 101 ? -30.963 2.870 28.206 1.00 62.53 101 GLU A C 1
ATOM 810 O O . GLU A 1 101 ? -30.509 2.973 29.345 1.00 62.53 101 GLU A O 1
ATOM 815 N N . GLU A 1 102 ? -30.882 1.718 27.532 1.00 67.31 102 GLU A N 1
ATOM 816 C CA . GLU A 1 102 ? -30.273 0.497 28.058 1.00 67.31 102 GLU A CA 1
ATOM 817 C C . GLU A 1 102 ? -28.828 0.380 27.558 1.00 67.31 102 GLU A C 1
ATOM 819 O O . GLU A 1 102 ? -28.508 0.710 26.417 1.00 67.31 102 GLU A O 1
ATOM 824 N N . ILE A 1 103 ? -27.931 -0.114 28.410 1.00 71.88 103 ILE A N 1
ATOM 825 C CA . ILE A 1 103 ? -26.531 -0.350 28.042 1.00 71.88 103 ILE A CA 1
ATOM 826 C C . ILE A 1 103 ? -26.455 -1.648 27.230 1.00 71.88 103 ILE A C 1
ATOM 828 O O . ILE A 1 103 ? -26.941 -2.689 27.676 1.00 71.88 103 ILE A O 1
ATOM 832 N N . MET A 1 104 ? -25.820 -1.600 26.055 1.00 78.88 104 MET A N 1
ATOM 833 C CA . MET A 1 104 ? -25.581 -2.793 25.238 1.00 78.88 104 MET A CA 1
ATOM 834 C C . MET A 1 104 ? -24.801 -3.847 26.044 1.00 78.88 104 MET A C 1
ATOM 836 O O . MET A 1 104 ? -23.794 -3.504 26.674 1.00 78.88 104 MET A O 1
ATOM 840 N N . PRO A 1 105 ? -25.194 -5.135 26.006 1.00 82.94 105 PRO A N 1
ATOM 841 C CA . PRO A 1 105 ? -24.444 -6.197 26.654 1.00 82.94 105 PRO A CA 1
ATOM 842 C C . PRO A 1 105 ? -22.983 -6.195 26.198 1.00 82.94 105 PRO A C 1
ATOM 844 O O . PRO A 1 105 ? -22.684 -6.246 25.002 1.00 82.94 105 PRO A O 1
ATOM 847 N N . SER A 1 106 ? -22.065 -6.178 27.162 1.00 79.00 106 SER A N 1
ATOM 848 C CA . SER A 1 106 ? -20.620 -6.077 26.915 1.00 79.00 106 SER A CA 1
ATOM 849 C C . SER A 1 106 ? -20.076 -7.185 26.008 1.00 79.00 106 SER A C 1
ATOM 851 O O . SER A 1 106 ? -19.125 -6.961 25.263 1.00 79.00 106 SER A O 1
ATOM 853 N N . GLU A 1 107 ? -20.696 -8.365 26.037 1.00 80.00 107 GLU A N 1
ATOM 854 C CA . GLU A 1 107 ? -20.338 -9.508 25.197 1.00 80.00 107 GLU A CA 1
ATOM 855 C C . GLU A 1 107 ? -20.681 -9.284 23.717 1.00 80.00 107 GLU A C 1
ATOM 857 O O . GLU A 1 107 ? -19.866 -9.588 22.847 1.00 80.00 107 GLU A O 1
ATOM 862 N N . VAL A 1 108 ? -21.850 -8.700 23.433 1.00 78.31 108 VAL A N 1
ATOM 863 C CA . VAL A 1 108 ? -22.262 -8.333 22.069 1.00 78.31 108 VAL A CA 1
ATOM 864 C C . VAL A 1 108 ? -21.333 -7.249 21.537 1.00 78.31 108 VAL A C 1
ATOM 866 O O . VAL A 1 108 ? -20.767 -7.407 20.459 1.00 78.31 108 VAL A O 1
ATOM 869 N N . PHE A 1 109 ? -21.129 -6.184 22.319 1.00 81.44 109 PHE A N 1
ATOM 870 C CA . PHE A 1 109 ? -20.253 -5.076 21.942 1.00 81.44 109 PHE A CA 1
ATOM 871 C C . PHE A 1 109 ? -18.826 -5.560 21.645 1.00 81.44 109 PHE A C 1
ATOM 873 O O . PHE A 1 109 ? -18.239 -5.196 20.629 1.00 81.44 109 PHE A O 1
ATOM 880 N N . ARG A 1 110 ? -18.285 -6.450 22.491 1.00 85.94 110 ARG A N 1
ATOM 881 C CA . ARG A 1 110 ? -16.972 -7.066 22.269 1.00 85.94 110 ARG A CA 1
ATOM 882 C C . ARG A 1 110 ? -16.933 -7.875 20.975 1.00 85.94 110 ARG A C 1
ATOM 884 O O . ARG A 1 110 ? -16.023 -7.661 20.186 1.00 85.94 110 ARG A O 1
ATOM 891 N N . LYS A 1 111 ? -17.889 -8.787 20.752 1.00 85.25 111 LYS A N 1
ATOM 892 C CA . LYS A 1 111 ? -17.897 -9.630 19.544 1.00 85.25 111 LYS A CA 1
ATOM 893 C C . LYS A 1 111 ? -18.002 -8.800 18.264 1.00 85.25 111 LYS A C 1
ATOM 895 O O . LYS A 1 111 ? -17.354 -9.139 17.283 1.00 85.25 111 LYS A O 1
ATOM 900 N N . ILE A 1 112 ? -18.785 -7.722 18.275 1.00 84.81 112 ILE A N 1
ATOM 901 C CA . ILE A 1 112 ? -18.862 -6.785 17.148 1.00 84.81 112 ILE A CA 1
ATOM 902 C C . ILE A 1 112 ? -17.487 -6.157 16.885 1.00 84.81 112 ILE A C 1
ATOM 904 O O . ILE A 1 112 ? -16.988 -6.265 15.769 1.00 84.81 112 ILE A O 1
ATOM 908 N N . GLY A 1 113 ? -16.835 -5.599 17.912 1.00 83.31 113 GLY A N 1
ATOM 909 C CA . GLY A 1 113 ? -15.503 -5.002 17.762 1.00 83.31 113 GLY A CA 1
ATOM 910 C C . GLY A 1 113 ? -14.424 -6.004 17.325 1.00 83.31 113 GLY A C 1
ATOM 911 O O . GLY A 1 113 ? -13.553 -5.673 16.517 1.00 83.31 113 GLY A O 1
ATOM 912 N N . ASP A 1 114 ? -14.497 -7.249 17.805 1.00 86.56 114 ASP A N 1
ATOM 913 C CA . ASP A 1 114 ? -13.602 -8.328 17.373 1.00 86.56 114 ASP A CA 1
ATOM 914 C C . ASP A 1 114 ? -13.798 -8.632 15.875 1.00 86.56 114 ASP A C 1
ATOM 916 O O . ASP A 1 114 ? -12.818 -8.775 15.143 1.00 86.56 114 ASP A O 1
ATOM 920 N N . LEU A 1 115 ? -15.045 -8.672 15.391 1.00 87.31 115 LEU A N 1
ATOM 921 C CA . LEU A 1 115 ? -15.361 -8.914 13.979 1.00 87.31 115 LEU A CA 1
ATOM 922 C C . LEU A 1 115 ? -14.994 -7.738 13.073 1.00 87.31 115 LEU A C 1
ATOM 924 O O . LEU A 1 115 ? -14.487 -7.973 11.978 1.00 87.31 115 LEU A O 1
ATOM 928 N N . GLU A 1 116 ? -15.186 -6.493 13.514 1.00 87.81 116 GLU A N 1
ATOM 929 C CA . GLU A 1 116 ? -14.712 -5.306 12.791 1.00 87.81 116 GLU A CA 1
ATOM 930 C C . GLU A 1 116 ? -13.195 -5.375 12.598 1.00 87.81 116 GLU A C 1
ATOM 932 O O . GLU A 1 116 ? -12.705 -5.326 11.466 1.00 87.81 116 GLU A O 1
ATOM 937 N N . SER A 1 117 ? -12.446 -5.605 13.683 1.00 88.38 117 SER A N 1
ATOM 938 C CA . SER A 1 117 ? -10.990 -5.751 13.623 1.00 88.38 117 SER A CA 1
ATOM 939 C C . SER A 1 117 ? -10.558 -6.931 12.747 1.00 88.38 117 SER A C 1
ATOM 941 O O . SER A 1 117 ? -9.547 -6.843 12.042 1.00 88.38 117 SER A O 1
ATOM 943 N N . PHE A 1 118 ? -11.309 -8.032 12.776 1.00 91.38 118 PHE A N 1
ATOM 944 C CA . PHE A 1 118 ? -11.008 -9.216 11.985 1.00 91.38 118 PHE A CA 1
ATOM 945 C C . PHE A 1 118 ? -11.275 -9.005 10.490 1.00 91.38 118 PHE A C 1
ATOM 947 O O . PHE A 1 118 ? -10.428 -9.353 9.665 1.00 91.38 118 PHE A O 1
ATOM 954 N N . SER A 1 119 ? -12.390 -8.360 10.142 1.00 90.12 119 SER A N 1
ATOM 955 C CA . SER A 1 119 ? -12.723 -7.987 8.763 1.00 90.12 119 SER A CA 1
ATOM 956 C C . SER A 1 119 ? -11.685 -7.026 8.172 1.00 90.12 119 SER A C 1
ATOM 958 O O . SER A 1 119 ? -11.235 -7.216 7.041 1.00 90.12 119 SER A O 1
ATOM 960 N N . GLU A 1 120 ? -11.205 -6.072 8.974 1.00 90.12 120 GLU A N 1
ATOM 961 C CA . GLU A 1 120 ? -10.141 -5.145 8.595 1.00 90.12 120 GLU A CA 1
ATOM 962 C C . GLU A 1 120 ? -8.815 -5.875 8.338 1.00 90.12 120 GLU A C 1
ATOM 964 O O . GLU A 1 120 ? -8.136 -5.609 7.348 1.00 90.12 120 GLU A O 1
ATOM 969 N N . ASN A 1 121 ? -8.457 -6.857 9.170 1.00 93.06 121 ASN A N 1
ATOM 970 C CA . ASN A 1 121 ? -7.271 -7.687 8.944 1.00 93.06 121 ASN A CA 1
ATOM 971 C C . ASN A 1 121 ? -7.363 -8.462 7.615 1.00 93.06 121 ASN A C 1
ATOM 973 O O . ASN A 1 121 ? -6.401 -8.493 6.845 1.00 93.06 121 ASN A O 1
ATOM 977 N N . ILE A 1 122 ? -8.527 -9.044 7.303 1.00 93.06 122 ILE A N 1
ATOM 978 C CA . ILE A 1 122 ? -8.745 -9.721 6.016 1.00 93.06 122 ILE A CA 1
ATOM 979 C C . ILE A 1 122 ? -8.616 -8.727 4.860 1.00 93.06 122 ILE A C 1
ATOM 981 O O . ILE A 1 122 ? -7.941 -9.042 3.880 1.00 93.06 122 ILE A O 1
ATOM 985 N N . ARG A 1 123 ? -9.186 -7.522 4.980 1.00 94.50 123 ARG A N 1
ATOM 986 C CA . ARG A 1 123 ? -9.050 -6.462 3.971 1.00 94.50 123 ARG A CA 1
ATOM 987 C C . ARG A 1 123 ? -7.585 -6.138 3.689 1.00 94.50 123 ARG A C 1
ATOM 989 O O . ARG A 1 123 ? -7.160 -6.209 2.538 1.00 94.50 123 ARG A O 1
ATOM 996 N N . VAL A 1 124 ? -6.794 -5.885 4.733 1.00 93.44 124 VAL A N 1
ATOM 997 C CA . VAL A 1 124 ? -5.350 -5.627 4.609 1.00 93.44 124 VAL A CA 1
ATOM 998 C C . VAL A 1 124 ? -4.637 -6.800 3.931 1.00 93.44 124 VAL A C 1
ATOM 1000 O O . VAL A 1 124 ? -3.771 -6.599 3.082 1.00 93.44 124 VAL A O 1
ATOM 1003 N N . LYS A 1 125 ? -5.014 -8.047 4.242 1.00 93.50 125 LYS A N 1
ATOM 1004 C CA . LYS A 1 125 ? -4.444 -9.231 3.581 1.00 93.50 125 LYS A CA 1
ATOM 1005 C C . LYS A 1 125 ? -4.811 -9.323 2.101 1.00 93.50 125 LYS A C 1
ATOM 1007 O O . LYS A 1 125 ? -3.968 -9.735 1.307 1.00 93.50 125 LYS A O 1
ATOM 1012 N N . ILE A 1 126 ? -6.022 -8.931 1.713 1.00 93.25 126 ILE A N 1
ATOM 1013 C CA . ILE A 1 126 ? -6.427 -8.846 0.304 1.00 93.25 126 ILE A CA 1
ATOM 1014 C C . ILE A 1 126 ? -5.599 -7.770 -0.419 1.00 93.25 126 ILE A C 1
ATOM 1016 O O . ILE A 1 126 ? -5.056 -8.047 -1.487 1.00 93.25 126 ILE A O 1
ATOM 1020 N N . GLU A 1 127 ? -5.409 -6.594 0.185 1.00 92.25 127 GLU A N 1
ATOM 1021 C CA . GLU A 1 127 ? -4.571 -5.516 -0.370 1.00 92.25 127 GLU A CA 1
ATOM 1022 C C . GLU A 1 127 ? -3.098 -5.942 -0.520 1.00 92.25 127 GLU A C 1
ATOM 1024 O O . GLU A 1 127 ? -2.459 -5.670 -1.543 1.00 92.25 127 GLU A O 1
ATOM 1029 N N . GLU A 1 128 ? -2.551 -6.674 0.460 1.00 92.38 128 GLU A N 1
ATOM 1030 C CA . GLU A 1 128 ? -1.218 -7.282 0.363 1.00 92.38 128 GLU A CA 1
ATOM 1031 C C . GLU A 1 128 ? -1.127 -8.235 -0.840 1.00 92.38 128 GLU A C 1
ATOM 1033 O O . GLU A 1 128 ? -0.134 -8.208 -1.574 1.00 92.38 128 GLU A O 1
ATOM 1038 N N . LYS A 1 129 ? -2.161 -9.057 -1.075 1.00 91.25 129 LYS A N 1
ATOM 1039 C CA . LYS A 1 129 ? -2.219 -9.984 -2.217 1.00 91.25 129 LYS A CA 1
ATOM 1040 C C . LYS A 1 129 ? -2.332 -9.252 -3.546 1.00 91.25 129 LYS A C 1
ATOM 1042 O O . LYS A 1 129 ? -1.694 -9.650 -4.518 1.00 91.25 129 LYS A O 1
ATOM 1047 N N . GLU A 1 130 ? -3.071 -8.156 -3.594 1.00 89.25 130 GLU A N 1
ATOM 1048 C CA . GLU A 1 130 ? -3.156 -7.309 -4.780 1.00 89.25 130 GLU A CA 1
ATOM 1049 C C . GLU A 1 130 ? -1.815 -6.642 -5.113 1.00 89.25 130 GLU A C 1
ATOM 1051 O O . GLU A 1 130 ? -1.379 -6.640 -6.269 1.00 89.25 130 GLU A O 1
ATOM 1056 N N . SER A 1 131 ? -1.119 -6.130 -4.098 1.00 88.88 131 SER A N 1
ATOM 1057 C CA . SER A 1 131 ? 0.236 -5.594 -4.243 1.00 88.88 131 SER A CA 1
ATOM 1058 C C . SER A 1 131 ? 1.220 -6.671 -4.720 1.00 88.88 131 SER A C 1
ATOM 1060 O O . SER A 1 131 ? 1.992 -6.446 -5.655 1.00 88.88 131 SER A O 1
ATOM 1062 N N . GLU A 1 132 ? 1.140 -7.881 -4.159 1.00 89.19 132 GLU A N 1
ATOM 1063 C CA . GLU A 1 132 ? 1.948 -9.034 -4.569 1.00 89.19 132 GLU A CA 1
ATOM 1064 C C . GLU A 1 132 ? 1.689 -9.431 -6.038 1.00 89.19 132 GLU A C 1
ATOM 1066 O O . GLU A 1 132 ? 2.641 -9.666 -6.788 1.00 89.19 132 GLU A O 1
ATOM 1071 N N . ALA A 1 133 ? 0.430 -9.425 -6.490 1.00 85.69 133 ALA A N 1
ATOM 1072 C CA . ALA A 1 133 ? 0.074 -9.652 -7.894 1.00 85.69 133 ALA A CA 1
ATOM 1073 C C . ALA A 1 133 ? 0.620 -8.553 -8.822 1.00 85.69 133 ALA A C 1
ATOM 1075 O O . ALA A 1 133 ? 1.140 -8.843 -9.905 1.00 85.69 133 ALA A O 1
ATOM 1076 N N . ARG A 1 134 ? 0.535 -7.277 -8.417 1.00 86.81 134 ARG A N 1
ATOM 1077 C CA . ARG A 1 134 ? 1.104 -6.139 -9.166 1.00 86.81 134 ARG A CA 1
ATOM 1078 C C . ARG A 1 134 ? 2.622 -6.232 -9.281 1.00 86.81 134 ARG A C 1
ATOM 1080 O O . ARG A 1 134 ? 3.157 -6.096 -10.380 1.00 86.81 134 ARG A O 1
ATOM 1087 N N . GLN A 1 135 ? 3.313 -6.548 -8.191 1.00 89.44 135 GLN A N 1
ATOM 1088 C CA . GLN A 1 135 ? 4.756 -6.771 -8.214 1.00 89.44 135 GLN A CA 1
ATOM 1089 C C . GLN A 1 135 ? 5.122 -7.955 -9.121 1.00 89.44 135 GLN A C 1
ATOM 1091 O O . GLN A 1 135 ? 6.037 -7.853 -9.940 1.00 89.44 135 GLN A O 1
ATOM 1096 N N . GLY A 1 136 ? 4.384 -9.066 -9.018 1.00 84.06 136 GLY A N 1
ATOM 1097 C CA . GLY A 1 136 ? 4.565 -10.237 -9.875 1.00 84.06 136 GLY A CA 1
ATOM 1098 C C . GLY A 1 136 ? 4.389 -9.926 -11.362 1.00 84.06 136 GLY A C 1
ATOM 1099 O O . GLY A 1 136 ? 5.119 -10.478 -12.186 1.00 84.06 136 GLY A O 1
ATOM 1100 N N . ARG A 1 137 ? 3.473 -9.016 -11.719 1.00 84.81 137 ARG A N 1
ATOM 1101 C CA . ARG A 1 137 ? 3.335 -8.501 -13.090 1.00 84.81 137 ARG A CA 1
ATOM 1102 C C . ARG A 1 137 ? 4.563 -7.725 -13.537 1.00 84.81 137 ARG A C 1
ATOM 1104 O O . ARG A 1 137 ? 5.133 -8.076 -14.563 1.00 84.81 137 ARG A O 1
ATOM 1111 N N . ALA A 1 138 ? 4.952 -6.695 -12.786 1.00 86.75 138 ALA A N 1
ATOM 1112 C CA . ALA A 1 138 ? 6.035 -5.795 -13.176 1.00 86.75 138 ALA A CA 1
ATOM 1113 C C . ALA A 1 138 ? 7.339 -6.570 -13.410 1.00 86.75 138 ALA A C 1
ATOM 1115 O O . ALA A 1 138 ? 7.921 -6.510 -14.489 1.00 86.75 138 ALA A O 1
ATOM 1116 N N . VAL A 1 139 ? 7.715 -7.417 -12.448 1.00 88.19 139 VAL A N 1
ATOM 1117 C CA . VAL A 1 139 ? 8.956 -8.200 -12.512 1.00 88.19 139 VAL A CA 1
ATOM 1118 C C . VAL A 1 139 ? 8.948 -9.198 -13.674 1.00 88.19 139 VAL A C 1
ATOM 1120 O O . VAL A 1 139 ? 9.973 -9.391 -14.328 1.00 88.19 139 VAL A O 1
ATOM 1123 N N . ARG A 1 140 ? 7.812 -9.854 -13.956 1.00 85.19 140 ARG A N 1
ATOM 1124 C CA . ARG A 1 140 ? 7.713 -10.769 -15.106 1.00 85.19 140 ARG A CA 1
ATOM 1125 C C . ARG A 1 140 ? 7.672 -10.032 -16.438 1.00 85.19 140 ARG A C 1
ATOM 1127 O O . ARG A 1 140 ? 8.232 -10.543 -17.399 1.00 85.19 140 ARG A O 1
ATOM 1134 N N . GLY A 1 141 ? 7.026 -8.870 -16.491 1.00 84.56 141 GLY A N 1
ATOM 1135 C CA . GLY A 1 141 ? 7.001 -8.009 -17.670 1.00 84.56 141 GLY A CA 1
ATOM 1136 C C . GLY A 1 141 ? 8.409 -7.569 -18.052 1.00 84.56 141 GLY A C 1
ATOM 1137 O O . GLY A 1 141 ? 8.833 -7.811 -19.176 1.00 84.56 141 GLY A O 1
ATOM 1138 N N . GLU A 1 142 ? 9.169 -7.041 -17.091 1.00 86.19 142 GLU A N 1
ATOM 1139 C CA . GLU A 1 142 ? 10.580 -6.681 -17.286 1.00 86.19 142 GLU A CA 1
ATOM 1140 C C . GLU A 1 142 ? 11.436 -7.885 -17.698 1.00 86.19 142 GLU A C 1
ATO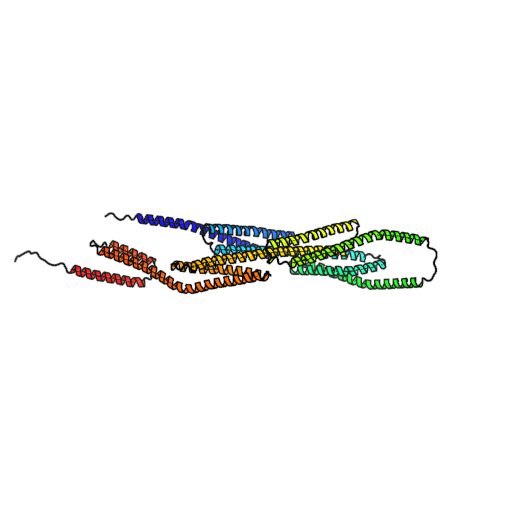M 1142 O O . GLU A 1 142 ? 12.245 -7.782 -18.618 1.00 86.19 142 GLU A O 1
ATOM 1147 N N . TYR A 1 143 ? 11.234 -9.045 -17.061 1.00 89.12 143 TYR A N 1
ATOM 1148 C CA . TYR A 1 143 ? 11.925 -10.278 -17.439 1.00 89.12 143 TYR A CA 1
ATOM 1149 C C . TYR A 1 143 ? 11.644 -10.670 -18.897 1.00 89.12 143 TYR A C 1
ATOM 1151 O O . TYR A 1 143 ? 12.585 -10.927 -19.644 1.00 89.12 143 TYR A O 1
ATOM 1159 N N . LEU A 1 144 ? 10.373 -10.722 -19.308 1.00 85.81 144 LEU A N 1
ATOM 1160 C CA . LEU A 1 144 ? 9.987 -11.135 -20.659 1.00 85.81 144 LEU A CA 1
ATOM 1161 C C . LEU A 1 144 ? 10.483 -10.144 -21.712 1.00 85.81 144 LEU A C 1
ATOM 1163 O O . LEU A 1 144 ? 11.111 -10.567 -22.679 1.00 85.81 144 LEU A O 1
ATOM 1167 N N . LEU A 1 145 ? 10.282 -8.843 -21.487 1.00 87.06 145 LEU A N 1
ATOM 1168 C CA . LEU A 1 145 ? 10.750 -7.795 -22.395 1.00 87.06 145 LEU A CA 1
ATOM 1169 C C . LEU A 1 145 ? 12.274 -7.810 -22.538 1.00 87.06 145 LEU A C 1
ATOM 1171 O O . LEU A 1 145 ? 12.779 -7.740 -23.655 1.00 87.06 145 LEU A O 1
ATOM 1175 N N . GLY A 1 146 ? 13.011 -7.973 -21.434 1.00 84.94 146 GLY A N 1
ATOM 1176 C CA . GLY A 1 146 ? 14.469 -8.082 -21.477 1.00 84.94 146 GLY A CA 1
ATOM 1177 C C . GLY A 1 146 ? 14.941 -9.326 -22.235 1.00 84.94 146 GLY A C 1
ATOM 1178 O O . GLY A 1 146 ? 15.889 -9.260 -23.017 1.00 84.94 146 GLY A O 1
ATOM 1179 N N . VAL A 1 147 ? 14.273 -10.472 -22.052 1.00 82.56 147 VAL A N 1
ATOM 1180 C CA . VAL A 1 147 ? 14.589 -11.700 -22.803 1.00 82.56 147 VAL A CA 1
ATOM 1181 C C . VAL A 1 147 ? 14.323 -11.513 -24.300 1.00 82.56 147 VAL A C 1
ATOM 1183 O O . VAL A 1 147 ? 15.167 -11.897 -25.109 1.00 82.56 147 VAL A O 1
ATOM 1186 N N . GLU A 1 148 ? 13.188 -10.926 -24.679 1.00 86.81 148 GLU A N 1
ATOM 1187 C CA . GLU A 1 148 ? 12.827 -10.668 -26.079 1.00 86.81 148 GLU A CA 1
ATOM 1188 C C . GLU A 1 148 ? 13.781 -9.669 -26.746 1.00 86.81 148 GLU A C 1
ATOM 1190 O O . GLU A 1 148 ? 14.277 -9.925 -27.846 1.00 86.81 148 GLU A O 1
ATOM 1195 N N . SER A 1 149 ? 14.097 -8.571 -26.059 1.00 87.44 149 SER A N 1
ATOM 1196 C CA . SER A 1 149 ? 15.066 -7.563 -26.498 1.00 87.44 149 SER A CA 1
ATOM 1197 C C . SER A 1 149 ? 16.448 -8.183 -26.730 1.00 87.44 149 SER A C 1
ATOM 1199 O O . SER A 1 149 ? 17.009 -8.068 -27.826 1.00 87.44 149 SER A O 1
ATOM 1201 N N . PHE A 1 150 ? 16.948 -8.966 -25.765 1.00 86.50 150 PHE A N 1
ATOM 1202 C CA . PHE A 1 150 ? 18.208 -9.693 -25.914 1.00 86.50 150 PHE A CA 1
ATOM 1203 C C . PHE A 1 150 ? 18.179 -10.659 -27.105 1.00 86.50 150 PHE A C 1
ATOM 1205 O O . PHE A 1 150 ? 19.132 -10.716 -27.882 1.00 86.50 150 PHE A O 1
ATOM 1212 N N . GLN A 1 151 ? 17.101 -11.432 -27.269 1.00 85.75 151 GLN A N 1
ATOM 1213 C CA . GLN A 1 151 ? 16.970 -12.385 -28.374 1.00 85.75 151 GLN A CA 1
ATOM 1214 C C . GLN A 1 151 ? 16.938 -11.684 -29.738 1.00 85.75 151 GLN A C 1
ATOM 1216 O O . GLN A 1 151 ? 17.583 -12.149 -30.680 1.00 85.75 151 GLN A O 1
ATOM 1221 N N . SER A 1 152 ? 16.250 -10.547 -29.839 1.00 88.31 152 SER A N 1
ATOM 1222 C CA . SER A 1 152 ? 16.217 -9.717 -31.046 1.00 88.31 152 SER A CA 1
ATOM 1223 C C . SER A 1 152 ? 17.603 -9.159 -31.389 1.00 88.31 152 SER A C 1
ATOM 1225 O O . SER A 1 152 ? 18.067 -9.262 -32.535 1.00 88.31 152 SER A O 1
ATOM 1227 N N . TRP A 1 153 ? 18.321 -8.646 -30.384 1.00 92.56 153 TRP A N 1
ATOM 1228 C CA . TRP A 1 153 ? 19.702 -8.192 -30.543 1.00 92.56 153 TRP A CA 1
ATOM 1229 C C . TRP A 1 153 ? 20.628 -9.330 -30.981 1.00 92.56 153 TRP A C 1
ATOM 1231 O O . TRP A 1 153 ? 21.407 -9.165 -31.924 1.00 92.56 153 TRP A O 1
ATOM 1241 N N . MET A 1 154 ? 20.512 -10.504 -30.355 1.00 85.12 154 MET A N 1
ATOM 1242 C CA . MET A 1 154 ? 21.272 -11.701 -30.719 1.00 85.12 154 MET A CA 1
ATOM 1243 C C . MET A 1 154 ? 21.032 -12.094 -32.172 1.00 85.12 154 MET A C 1
ATOM 1245 O O . MET A 1 154 ? 21.987 -12.302 -32.914 1.00 85.12 154 MET A O 1
ATOM 1249 N N . GLN A 1 155 ? 19.773 -12.156 -32.607 1.00 85.19 155 GLN A N 1
ATOM 1250 C CA . GLN A 1 155 ? 19.429 -12.540 -33.973 1.00 85.19 155 GLN A CA 1
ATOM 1251 C C . GLN A 1 155 ? 19.980 -11.539 -34.997 1.00 85.19 155 GLN A C 1
ATOM 1253 O O . GLN A 1 155 ? 20.554 -11.938 -36.014 1.00 85.19 155 GLN A O 1
ATOM 1258 N N . THR A 1 156 ? 19.861 -10.241 -34.716 1.00 86.38 156 THR A N 1
ATOM 1259 C CA . THR A 1 156 ? 20.419 -9.174 -35.561 1.00 86.38 156 THR A CA 1
ATOM 1260 C C . THR A 1 156 ? 21.940 -9.283 -35.644 1.00 86.38 156 THR A C 1
ATOM 1262 O O . THR A 1 156 ? 22.521 -9.244 -36.731 1.00 86.38 156 THR A O 1
ATOM 1265 N N . THR A 1 157 ? 22.585 -9.503 -34.501 1.00 83.44 157 THR A N 1
ATOM 1266 C CA . THR A 1 157 ? 24.033 -9.668 -34.386 1.00 83.44 157 THR A CA 1
ATOM 1267 C C . THR A 1 157 ? 24.523 -10.903 -35.141 1.00 83.44 157 THR A C 1
ATOM 1269 O O . THR A 1 157 ? 25.464 -10.811 -35.927 1.00 83.44 157 THR A O 1
ATOM 1272 N N . GLU A 1 158 ? 23.864 -12.050 -34.981 1.00 82.00 158 GLU A N 1
ATOM 1273 C CA . GLU A 1 158 ? 24.202 -13.279 -35.698 1.00 82.00 158 GLU A CA 1
ATOM 1274 C C . GLU A 1 158 ? 24.024 -13.150 -37.213 1.00 82.00 158 GLU A C 1
ATOM 1276 O O . GLU A 1 158 ? 24.812 -13.722 -37.972 1.00 82.00 158 GLU A O 1
ATOM 1281 N N . ASN A 1 159 ? 23.001 -12.421 -37.668 1.00 83.44 159 ASN A N 1
ATOM 1282 C CA . ASN A 1 159 ? 22.784 -12.159 -39.089 1.00 83.44 159 ASN A CA 1
ATOM 1283 C C . ASN A 1 159 ? 23.925 -11.312 -39.668 1.00 83.44 159 ASN A C 1
ATOM 1285 O O . ASN A 1 159 ? 24.485 -11.682 -40.701 1.00 83.44 159 ASN A O 1
ATOM 1289 N N . ARG A 1 160 ? 24.338 -10.251 -38.960 1.00 80.56 160 ARG A N 1
ATOM 1290 C CA . ARG A 1 160 ? 25.489 -9.413 -39.343 1.00 80.56 160 ARG A CA 1
ATOM 1291 C C . ARG A 1 160 ? 26.806 -10.197 -39.318 1.00 80.56 160 ARG A C 1
ATOM 1293 O O . ARG A 1 160 ? 27.608 -10.075 -40.237 1.00 80.56 160 ARG A O 1
ATOM 1300 N N . MET A 1 161 ? 27.016 -11.069 -38.326 1.00 74.81 161 MET A N 1
ATOM 1301 C CA . MET A 1 161 ? 28.194 -11.952 -38.264 1.00 74.81 161 MET A CA 1
ATOM 1302 C C . MET A 1 161 ? 28.234 -12.976 -39.408 1.00 74.81 161 MET A C 1
ATOM 1304 O O . MET A 1 161 ? 29.313 -13.363 -39.861 1.00 74.81 161 MET A O 1
ATOM 1308 N N . ARG A 1 162 ? 27.071 -13.446 -39.880 1.00 75.88 162 ARG A N 1
ATOM 1309 C CA . ARG A 1 162 ? 26.965 -14.383 -41.011 1.00 75.88 162 ARG A CA 1
ATOM 1310 C C . ARG A 1 162 ? 27.179 -13.714 -42.369 1.00 75.88 162 ARG A C 1
ATOM 1312 O O . ARG A 1 162 ? 27.453 -14.423 -43.342 1.00 75.88 162 ARG A O 1
ATOM 1319 N N . GLU A 1 163 ? 27.096 -12.391 -42.450 1.00 74.88 163 GLU A N 1
ATOM 1320 C CA . GLU A 1 163 ? 27.337 -11.616 -43.665 1.00 74.88 163 GLU A CA 1
ATOM 1321 C C . GLU A 1 163 ? 28.840 -11.602 -44.016 1.00 74.88 163 GLU A C 1
ATOM 1323 O O . GLU A 1 163 ? 29.609 -10.709 -43.672 1.00 74.88 163 GLU A O 1
ATOM 1328 N N . LYS A 1 164 ? 29.289 -12.644 -44.730 1.00 53.03 164 LYS A N 1
ATOM 1329 C CA . LYS A 1 164 ? 30.698 -12.890 -45.114 1.00 53.03 164 LYS A CA 1
ATOM 1330 C C . LYS A 1 164 ? 31.316 -11.857 -46.081 1.00 53.03 164 LYS A C 1
ATOM 1332 O O . LYS A 1 164 ? 32.394 -12.109 -46.616 1.00 53.03 164 LYS A O 1
ATOM 1337 N N . SER A 1 165 ? 30.652 -10.734 -46.354 1.00 52.59 165 SER A N 1
ATOM 1338 C CA . SER A 1 165 ? 31.030 -9.750 -47.381 1.00 52.59 165 SER A CA 1
ATOM 1339 C C . SER A 1 165 ? 31.351 -8.354 -46.844 1.00 52.59 165 SER A C 1
ATOM 1341 O O . SER A 1 165 ? 31.457 -7.418 -47.638 1.00 52.59 165 SER A O 1
ATOM 1343 N N . LEU A 1 166 ? 31.502 -8.186 -45.528 1.00 60.53 166 LEU A N 1
ATOM 1344 C CA . LEU A 1 166 ? 31.890 -6.895 -44.962 1.00 60.53 166 LEU A CA 1
ATOM 1345 C C . LEU A 1 166 ? 33.280 -6.502 -45.477 1.00 60.53 166 LEU A C 1
ATOM 1347 O O . LEU A 1 166 ? 34.268 -7.213 -45.282 1.00 60.53 166 LEU A O 1
ATOM 1351 N N . GLN A 1 167 ? 33.346 -5.359 -46.161 1.00 67.44 167 GLN A N 1
ATOM 1352 C CA . GLN A 1 167 ? 34.616 -4.734 -46.515 1.00 67.44 167 GLN A CA 1
ATOM 1353 C C . GLN A 1 167 ? 35.418 -4.454 -45.229 1.00 67.44 167 GLN A C 1
ATOM 1355 O O . GLN A 1 167 ? 34.812 -4.230 -44.178 1.00 67.44 167 GLN A O 1
ATOM 1360 N N . PRO A 1 168 ? 36.762 -4.426 -45.280 1.00 67.00 168 PRO A N 1
ATOM 1361 C CA . PRO A 1 168 ? 37.593 -4.304 -44.081 1.00 67.00 168 PRO A CA 1
ATOM 1362 C C . PRO A 1 168 ? 37.245 -3.109 -43.179 1.00 67.00 168 PRO A C 1
ATOM 1364 O O . PRO A 1 168 ? 37.295 -3.235 -41.961 1.00 67.00 168 PRO A O 1
ATOM 1367 N N . SER A 1 169 ? 36.839 -1.970 -43.750 1.00 67.88 169 SER A N 1
ATOM 1368 C CA . SER A 1 169 ? 36.373 -0.798 -42.994 1.00 67.88 169 SER A CA 1
ATOM 1369 C C . SER A 1 169 ? 35.029 -1.036 -42.294 1.00 67.88 169 SER A C 1
ATOM 1371 O O . SER A 1 169 ? 34.898 -0.739 -41.111 1.00 67.88 169 SER A O 1
ATOM 1373 N N . SER A 1 170 ? 34.065 -1.650 -42.984 1.00 74.56 170 SER A N 1
ATOM 1374 C CA . SER A 1 170 ? 32.741 -1.980 -42.437 1.00 74.56 170 SER A CA 1
ATOM 1375 C C . SER A 1 170 ? 32.804 -3.056 -41.349 1.00 74.56 170 SER A C 1
ATOM 1377 O O . SER A 1 170 ? 31.992 -3.052 -40.430 1.00 74.56 170 SER A O 1
ATOM 1379 N N . LEU A 1 171 ? 33.786 -3.964 -41.417 1.00 75.75 171 LEU A N 1
ATOM 1380 C CA . LEU A 1 171 ? 34.047 -4.931 -40.349 1.00 75.75 171 LEU A CA 1
ATOM 1381 C C . LEU A 1 171 ? 34.557 -4.238 -39.077 1.00 75.75 171 LEU A C 1
ATOM 1383 O O . LEU A 1 171 ? 34.126 -4.587 -37.983 1.00 75.75 171 LEU A O 1
ATOM 1387 N N . ILE A 1 172 ? 35.450 -3.252 -39.207 1.00 75.44 172 ILE A N 1
ATOM 1388 C CA . ILE A 1 172 ? 35.973 -2.489 -38.061 1.00 75.44 172 ILE A CA 1
ATOM 1389 C C . ILE A 1 172 ? 34.859 -1.663 -37.404 1.00 75.44 172 ILE A C 1
ATOM 1391 O O . ILE A 1 172 ? 34.744 -1.667 -36.179 1.00 75.44 172 ILE A O 1
ATOM 1395 N N . GLU A 1 173 ? 34.022 -0.993 -38.199 1.00 80.69 173 GLU A N 1
ATOM 1396 C CA . GLU A 1 173 ? 32.849 -0.258 -37.703 1.00 80.69 173 GLU A CA 1
ATOM 1397 C C . GLU A 1 173 ? 31.888 -1.191 -36.959 1.00 80.69 173 GLU A C 1
ATOM 1399 O O . GLU A 1 173 ? 31.569 -0.934 -35.799 1.00 80.69 173 GLU A O 1
ATOM 1404 N N . PHE A 1 174 ? 31.540 -2.337 -37.555 1.00 81.38 174 PHE A N 1
ATOM 1405 C CA . PHE A 1 174 ? 30.694 -3.342 -36.910 1.00 81.38 174 PHE A CA 1
ATOM 1406 C C . PHE A 1 174 ? 31.288 -3.870 -35.597 1.00 81.38 174 PHE A C 1
ATOM 1408 O O . PHE A 1 174 ? 30.575 -3.992 -34.606 1.00 81.38 174 PHE A O 1
ATOM 1415 N N . LEU A 1 175 ? 32.591 -4.168 -35.550 1.00 80.19 175 LEU A N 1
ATOM 1416 C CA . LEU A 1 175 ? 33.246 -4.638 -34.326 1.00 80.19 175 LEU A CA 1
ATOM 1417 C C . LEU A 1 175 ? 33.237 -3.575 -33.220 1.00 80.19 175 LEU A C 1
ATOM 1419 O O . LEU A 1 175 ? 33.163 -3.928 -32.044 1.00 80.19 175 LEU A O 1
ATOM 1423 N N . ASN A 1 176 ? 33.320 -2.291 -33.569 1.00 82.12 176 ASN A N 1
ATOM 1424 C CA . ASN A 1 176 ? 33.264 -1.201 -32.598 1.00 82.12 176 ASN A CA 1
ATOM 1425 C C . ASN A 1 176 ? 31.838 -0.930 -32.104 1.00 82.12 176 ASN A C 1
ATOM 1427 O O . ASN A 1 176 ? 31.659 -0.755 -30.899 1.00 82.12 176 ASN A O 1
ATOM 1431 N N . GLU A 1 177 ? 30.837 -0.983 -32.985 1.00 85.06 177 GLU A N 1
ATOM 1432 C CA . GLU A 1 177 ? 29.417 -0.975 -32.599 1.00 85.06 177 GLU A CA 1
ATOM 1433 C C . GLU A 1 177 ? 29.108 -2.143 -31.658 1.00 85.06 177 GLU A C 1
ATOM 1435 O O . GLU A 1 177 ? 28.624 -1.941 -30.549 1.00 85.06 177 GLU A O 1
ATOM 1440 N N . LEU A 1 178 ? 29.508 -3.360 -32.034 1.00 83.75 178 LEU A N 1
ATOM 1441 C CA . LEU A 1 178 ? 29.265 -4.559 -31.239 1.00 83.75 178 LEU A CA 1
ATOM 1442 C C . LEU A 1 178 ? 29.932 -4.489 -29.856 1.00 83.75 178 LEU A C 1
ATOM 1444 O O . LEU A 1 178 ? 29.358 -4.959 -28.876 1.00 83.75 178 LEU A O 1
ATOM 1448 N N . LYS A 1 179 ? 31.129 -3.890 -29.745 1.00 81.88 179 LYS A N 1
ATOM 1449 C CA . LYS A 1 179 ? 31.793 -3.642 -28.448 1.00 81.88 179 LYS A CA 1
ATOM 1450 C C . LYS A 1 179 ? 30.959 -2.720 -27.553 1.00 81.88 179 LYS A C 1
ATOM 1452 O O . LYS A 1 179 ? 30.900 -2.966 -26.349 1.00 81.88 179 LYS A O 1
ATOM 1457 N N . LEU A 1 180 ? 30.357 -1.671 -28.116 1.00 85.44 180 LEU A N 1
ATOM 1458 C CA . LEU A 1 180 ? 29.518 -0.722 -27.381 1.00 85.44 180 LEU A CA 1
ATOM 1459 C C . LEU A 1 180 ? 28.185 -1.362 -26.978 1.00 85.44 180 LEU A C 1
ATOM 1461 O O . LEU A 1 180 ? 27.828 -1.330 -25.798 1.00 85.44 180 LEU A O 1
ATOM 1465 N N . ASP A 1 181 ? 27.512 -2.024 -27.917 1.00 87.25 181 ASP A N 1
ATOM 1466 C CA . ASP A 1 181 ? 26.245 -2.717 -27.678 1.00 87.25 181 ASP A CA 1
ATOM 1467 C C . ASP A 1 181 ? 26.392 -3.792 -26.602 1.00 87.25 181 ASP A C 1
ATOM 1469 O O . ASP A 1 181 ? 25.568 -3.890 -25.696 1.00 87.25 181 ASP A O 1
ATOM 1473 N N . LEU A 1 182 ? 27.493 -4.550 -26.625 1.00 83.88 182 LEU A N 1
ATOM 1474 C CA . LEU A 1 182 ? 27.766 -5.596 -25.643 1.00 83.88 182 LEU A CA 1
ATOM 1475 C C . LEU A 1 182 ? 27.811 -5.059 -24.203 1.00 83.88 182 LEU A C 1
ATOM 1477 O O . LEU A 1 182 ? 27.451 -5.787 -23.275 1.00 83.88 182 LEU A O 1
ATOM 1481 N N . VAL A 1 183 ? 28.230 -3.806 -23.989 1.00 83.00 183 VAL A N 1
ATOM 1482 C CA . VAL A 1 183 ? 28.182 -3.166 -22.663 1.00 83.00 183 VAL A CA 1
ATOM 1483 C C . VAL A 1 183 ? 26.736 -2.924 -22.237 1.00 83.00 183 VAL A C 1
ATOM 1485 O O . VAL A 1 183 ? 26.391 -3.221 -21.093 1.00 83.00 183 VAL A O 1
ATOM 1488 N N . SER A 1 184 ? 25.895 -2.418 -23.141 1.00 85.75 184 SER A N 1
ATOM 1489 C CA . SER A 1 184 ? 24.470 -2.179 -22.880 1.00 85.75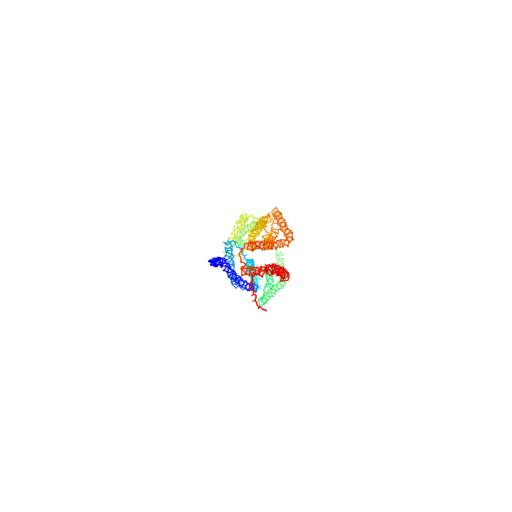 184 SER A CA 1
ATOM 1490 C C . SER A 1 184 ? 23.724 -3.488 -22.609 1.00 85.75 184 SER A C 1
ATOM 1492 O O . SER A 1 184 ? 23.103 -3.656 -21.563 1.00 85.75 184 SER A O 1
ATOM 1494 N N . VAL A 1 185 ? 23.905 -4.476 -23.482 1.00 84.31 185 VAL A N 1
ATOM 1495 C CA . VAL A 1 185 ? 23.253 -5.787 -23.400 1.00 84.31 185 VAL A CA 1
ATOM 1496 C C . VAL A 1 185 ? 23.711 -6.581 -22.174 1.00 84.31 185 VAL A C 1
ATOM 1498 O O . VAL A 1 185 ? 22.925 -7.297 -21.560 1.00 84.31 185 VAL A O 1
ATOM 1501 N N . THR A 1 186 ? 24.971 -6.435 -21.747 1.00 83.44 186 THR A N 1
ATOM 1502 C CA . THR A 1 186 ? 25.420 -7.043 -20.481 1.00 83.44 186 THR A CA 1
ATOM 1503 C C . THR A 1 186 ? 24.654 -6.459 -19.288 1.00 83.44 186 THR A C 1
ATOM 1505 O O . THR A 1 186 ? 24.252 -7.219 -18.411 1.00 83.44 186 THR A O 1
ATOM 1508 N N . LYS A 1 187 ? 24.396 -5.141 -19.265 1.00 85.81 187 LYS A N 1
ATOM 1509 C CA . LYS A 1 187 ? 23.577 -4.518 -18.209 1.00 85.81 187 LYS A CA 1
ATOM 1510 C C . LYS A 1 187 ? 22.131 -5.004 -18.255 1.00 85.81 187 LYS A C 1
ATOM 1512 O O . LYS A 1 187 ? 21.540 -5.235 -17.208 1.00 85.81 187 LYS A O 1
ATOM 1517 N N . GLU A 1 188 ? 21.572 -5.176 -19.448 1.00 85.81 188 GLU A N 1
ATOM 1518 C CA . GLU A 1 188 ? 20.225 -5.718 -19.625 1.00 85.81 188 GLU A CA 1
ATOM 1519 C C . GLU A 1 188 ? 20.120 -7.147 -19.078 1.00 85.81 188 GLU A C 1
ATOM 1521 O O . GLU A 1 188 ? 19.209 -7.448 -18.310 1.00 85.81 188 GLU A O 1
ATOM 1526 N N . VAL A 1 189 ? 21.112 -8.003 -19.344 1.00 85.81 189 VAL A N 1
ATOM 1527 C CA . VAL A 1 189 ? 21.174 -9.350 -18.753 1.00 85.81 189 VAL A CA 1
ATOM 1528 C C . VAL A 1 189 ? 21.350 -9.320 -17.233 1.00 85.81 189 VAL A C 1
ATOM 1530 O O . VAL A 1 189 ? 20.777 -10.167 -16.545 1.00 85.81 189 VAL A O 1
ATOM 1533 N N . ASP A 1 190 ? 22.060 -8.338 -16.676 1.00 85.06 190 ASP A N 1
ATOM 1534 C CA . ASP A 1 190 ? 22.109 -8.140 -15.222 1.00 85.06 190 ASP A CA 1
ATOM 1535 C C . ASP A 1 190 ? 20.735 -7.744 -14.649 1.00 85.06 190 ASP A C 1
ATOM 1537 O O . ASP A 1 190 ? 20.362 -8.219 -13.573 1.00 85.06 190 ASP A O 1
ATOM 1541 N N . THR A 1 191 ? 19.957 -6.921 -15.359 1.00 87.19 191 THR A N 1
ATOM 1542 C CA . THR A 1 191 ? 18.571 -6.586 -14.988 1.00 87.19 191 THR A CA 1
ATOM 1543 C C . THR A 1 191 ? 17.674 -7.820 -15.045 1.00 87.19 191 THR A C 1
ATOM 1545 O O . THR A 1 191 ? 17.020 -8.129 -14.050 1.00 87.19 191 THR A O 1
ATOM 1548 N N . ILE A 1 192 ? 17.733 -8.602 -16.130 1.00 85.81 192 ILE A N 1
ATOM 1549 C CA . ILE A 1 192 ? 17.031 -9.891 -16.246 1.00 85.81 192 ILE A CA 1
ATOM 1550 C C . ILE A 1 192 ? 17.387 -10.785 -15.052 1.00 85.81 192 ILE A C 1
ATOM 1552 O O . ILE A 1 192 ? 16.501 -11.352 -14.416 1.00 85.81 192 ILE A O 1
ATOM 1556 N N . ASN A 1 193 ? 18.667 -10.870 -14.683 1.00 86.12 193 ASN A N 1
ATOM 1557 C CA . ASN A 1 193 ? 19.120 -11.676 -13.551 1.00 86.12 193 ASN A CA 1
ATOM 1558 C C . ASN A 1 193 ? 18.521 -11.207 -12.212 1.00 86.12 193 ASN A C 1
ATOM 1560 O O . ASN A 1 193 ? 18.131 -12.035 -11.387 1.00 86.12 193 ASN A O 1
ATOM 1564 N N . LYS A 1 194 ? 18.392 -9.891 -11.992 1.00 90.75 194 LYS A N 1
ATOM 1565 C CA . LYS A 1 194 ? 17.700 -9.343 -10.811 1.00 90.75 194 LYS A CA 1
ATOM 1566 C C . LYS A 1 194 ? 16.225 -9.746 -10.796 1.00 90.75 194 LYS A C 1
ATOM 1568 O O . LYS A 1 194 ? 15.750 -10.214 -9.761 1.00 90.75 194 LYS A O 1
ATOM 1573 N N . CYS A 1 195 ? 15.526 -9.652 -11.929 1.00 88.06 195 CYS A N 1
ATOM 1574 C CA . CYS A 1 195 ? 14.137 -10.107 -12.040 1.00 88.06 195 CYS A CA 1
ATOM 1575 C C . CYS A 1 195 ? 14.023 -11.605 -11.714 1.00 88.06 195 CYS A C 1
ATOM 1577 O O . CYS A 1 195 ? 13.172 -12.009 -10.923 1.00 88.06 195 CYS A O 1
ATOM 1579 N N . VAL A 1 196 ? 14.937 -12.431 -12.237 1.00 87.44 196 VAL A N 1
ATOM 1580 C CA . VAL A 1 196 ? 15.003 -13.873 -11.945 1.00 87.44 196 VAL A CA 1
ATOM 1581 C C . VAL A 1 196 ? 15.205 -14.151 -10.454 1.00 87.44 196 VAL A C 1
ATOM 1583 O O . VAL A 1 196 ? 14.580 -15.068 -9.920 1.00 87.44 196 VAL A O 1
ATOM 1586 N N . GLN A 1 197 ? 16.037 -13.375 -9.755 1.00 89.44 197 GLN A N 1
ATOM 1587 C CA . GLN A 1 197 ? 16.222 -13.535 -8.309 1.00 89.44 197 GLN A CA 1
ATOM 1588 C C . GLN A 1 197 ? 14.941 -13.245 -7.526 1.00 89.44 197 GLN A C 1
ATOM 1590 O O . GLN A 1 197 ? 14.583 -14.031 -6.649 1.00 89.44 197 GLN A O 1
ATOM 1595 N N . VAL A 1 198 ? 14.225 -12.170 -7.866 1.00 89.88 198 VAL A N 1
ATOM 1596 C CA . VAL A 1 198 ? 12.938 -11.844 -7.233 1.00 89.88 198 VAL A CA 1
ATOM 1597 C C . VAL A 1 198 ? 11.912 -12.944 -7.509 1.00 89.88 198 VAL A C 1
ATOM 1599 O O . VAL A 1 198 ? 11.252 -13.418 -6.583 1.00 89.88 198 VAL A O 1
ATOM 1602 N N . ILE A 1 199 ? 11.833 -13.424 -8.754 1.00 88.06 199 ILE A N 1
ATOM 1603 C CA . ILE A 1 199 ? 10.936 -14.521 -9.130 1.00 88.06 199 ILE A CA 1
ATOM 1604 C C . ILE A 1 199 ? 11.264 -15.793 -8.339 1.00 88.06 199 ILE A C 1
ATOM 1606 O O . ILE A 1 199 ? 10.354 -16.416 -7.805 1.00 88.06 199 ILE A O 1
ATOM 1610 N N . ARG A 1 200 ? 12.543 -16.158 -8.188 1.00 88.56 200 ARG A N 1
ATOM 1611 C CA . ARG A 1 200 ? 12.964 -17.331 -7.397 1.00 88.56 200 ARG A CA 1
ATOM 1612 C C . ARG A 1 200 ? 12.612 -17.233 -5.916 1.00 88.56 200 ARG A C 1
ATOM 1614 O O . ARG A 1 200 ? 12.385 -18.258 -5.288 1.00 88.56 200 ARG A O 1
ATOM 1621 N N . GLN A 1 201 ? 12.607 -16.030 -5.349 1.00 88.56 201 GLN A N 1
ATOM 1622 C CA . GLN A 1 201 ? 12.278 -15.830 -3.936 1.00 88.56 201 GLN A CA 1
ATOM 1623 C C . GLN A 1 201 ? 10.773 -15.909 -3.661 1.00 88.56 201 GLN A C 1
ATOM 1625 O O . GLN A 1 201 ? 10.375 -16.277 -2.557 1.00 88.56 201 GLN A O 1
ATOM 1630 N N . LYS A 1 202 ? 9.946 -15.518 -4.633 1.00 87.62 202 LYS A N 1
ATOM 1631 C CA . LYS A 1 202 ? 8.501 -15.317 -4.448 1.00 87.62 202 LYS A CA 1
ATOM 1632 C C . LYS A 1 202 ? 7.638 -16.392 -5.114 1.00 87.62 202 LYS A C 1
ATOM 1634 O O . LYS A 1 202 ? 6.529 -16.656 -4.656 1.00 87.62 202 LYS A O 1
ATOM 1639 N N . SER A 1 203 ? 8.140 -17.034 -6.166 1.00 86.81 203 SER A N 1
ATOM 1640 C CA . SER A 1 203 ? 7.426 -18.086 -6.886 1.00 86.81 203 SER A CA 1
ATOM 1641 C C . SER A 1 203 ? 7.582 -19.447 -6.209 1.00 86.81 203 SER A C 1
ATOM 1643 O O . SER A 1 203 ? 8.667 -19.820 -5.770 1.00 86.81 203 SER A O 1
ATOM 1645 N N . LYS A 1 204 ? 6.491 -20.210 -6.172 1.00 87.06 204 LYS A N 1
ATOM 1646 C CA . LYS A 1 204 ? 6.423 -21.621 -5.768 1.00 87.06 204 LYS A CA 1
ATOM 1647 C C . LYS A 1 204 ? 6.286 -22.560 -6.974 1.00 87.06 204 LYS A C 1
ATOM 1649 O O . LYS A 1 204 ? 6.193 -23.770 -6.795 1.00 87.06 204 LYS A O 1
ATOM 1654 N N . ASN A 1 205 ? 6.236 -22.026 -8.196 1.00 84.44 205 ASN A N 1
ATOM 1655 C CA . ASN A 1 205 ? 6.074 -22.819 -9.410 1.00 84.44 205 ASN A CA 1
ATOM 1656 C C . ASN A 1 205 ? 7.429 -23.365 -9.892 1.00 84.44 205 ASN A C 1
ATOM 1658 O O . ASN A 1 205 ? 8.162 -22.684 -10.607 1.00 84.44 205 ASN A O 1
ATOM 1662 N N . GLU A 1 206 ? 7.752 -24.603 -9.512 1.00 84.25 206 GLU A N 1
ATOM 1663 C CA . GLU A 1 206 ? 9.034 -25.245 -9.842 1.00 84.25 206 GLU A CA 1
ATOM 1664 C C . GLU A 1 206 ? 9.284 -25.361 -11.355 1.00 84.25 206 GLU A C 1
ATOM 1666 O O . GLU A 1 206 ? 10.387 -25.068 -11.809 1.00 84.25 206 GLU A O 1
ATOM 1671 N N . GLU A 1 207 ? 8.265 -25.690 -12.155 1.00 82.31 207 GLU A N 1
ATOM 1672 C CA . GLU A 1 207 ? 8.390 -25.798 -13.618 1.00 82.31 207 GLU A CA 1
ATOM 1673 C C . GLU A 1 207 ? 8.741 -24.444 -14.257 1.00 82.31 207 GLU A C 1
ATOM 1675 O O . GLU A 1 207 ? 9.612 -24.343 -15.124 1.00 82.31 207 GLU A O 1
ATOM 1680 N N . TYR A 1 208 ? 8.096 -23.368 -13.800 1.00 83.00 208 TYR A N 1
ATOM 1681 C CA . TYR A 1 208 ? 8.400 -22.015 -14.261 1.00 83.00 208 TYR A CA 1
ATOM 1682 C C . TYR A 1 208 ? 9.826 -21.590 -13.879 1.00 83.00 208 TYR A C 1
ATOM 1684 O O . TYR A 1 208 ? 10.541 -20.996 -14.690 1.00 83.00 208 TYR A O 1
ATOM 1692 N N . LEU A 1 209 ? 10.268 -21.935 -12.667 1.00 83.81 209 LEU A N 1
ATOM 1693 C CA . LEU A 1 209 ? 11.622 -21.653 -12.189 1.00 83.81 209 LEU A CA 1
ATOM 1694 C C . LEU A 1 209 ? 12.695 -22.437 -12.955 1.00 83.81 209 LEU A C 1
ATOM 1696 O O . LEU A 1 209 ? 13.763 -21.883 -13.241 1.00 83.81 209 LEU A O 1
ATOM 1700 N N . GLU A 1 210 ? 12.420 -23.689 -13.317 1.00 85.25 210 GLU A N 1
ATOM 1701 C CA . GLU A 1 210 ? 13.272 -24.513 -14.181 1.00 85.25 210 GLU A CA 1
ATOM 1702 C C . GLU A 1 210 ? 13.445 -23.837 -15.550 1.00 85.25 210 GLU A C 1
ATOM 1704 O O . GLU A 1 210 ? 14.571 -23.565 -15.974 1.00 85.25 210 GLU A O 1
ATOM 1709 N N . ASN A 1 211 ? 12.336 -23.452 -16.191 1.00 85.31 211 ASN A N 1
ATOM 1710 C CA . ASN A 1 211 ? 12.341 -22.795 -17.500 1.00 85.31 211 ASN A CA 1
ATOM 1711 C C . ASN A 1 211 ? 13.132 -21.479 -17.491 1.00 85.31 211 ASN A C 1
ATOM 1713 O O . ASN A 1 211 ? 13.979 -21.256 -18.357 1.00 85.31 211 ASN A O 1
ATOM 1717 N N . ILE A 1 212 ? 12.926 -20.629 -16.480 1.00 84.62 212 ILE A N 1
ATOM 1718 C CA . ILE A 1 212 ? 13.708 -19.396 -16.314 1.00 84.62 212 ILE A CA 1
ATOM 1719 C C . ILE A 1 212 ? 15.202 -19.701 -16.177 1.00 84.62 212 ILE A C 1
ATOM 1721 O O . ILE A 1 212 ? 16.042 -18.994 -16.739 1.00 84.62 212 ILE A O 1
ATOM 1725 N N . SER A 1 213 ? 15.543 -20.746 -15.425 1.00 82.94 213 SER A N 1
ATOM 1726 C CA . SER A 1 213 ? 16.931 -21.129 -15.176 1.00 82.94 213 SER A CA 1
ATOM 1727 C C . SER A 1 213 ? 17.620 -21.596 -16.456 1.00 82.94 213 SER A C 1
ATOM 1729 O O . SER A 1 213 ? 18.738 -21.161 -16.736 1.00 82.94 213 SER A O 1
ATOM 1731 N N . VAL A 1 214 ? 16.938 -22.411 -17.266 1.00 82.31 214 VAL A N 1
ATOM 1732 C CA . VAL A 1 214 ? 17.418 -22.841 -18.587 1.00 82.31 214 VAL A CA 1
ATOM 1733 C C . VAL A 1 214 ? 17.623 -21.637 -19.507 1.00 82.31 214 VAL A C 1
ATOM 1735 O O . VAL A 1 214 ? 18.685 -21.512 -20.125 1.00 82.31 214 VAL A O 1
ATOM 1738 N N . THR A 1 215 ? 16.660 -20.712 -19.551 1.00 82.94 215 THR A N 1
ATOM 1739 C CA . THR A 1 215 ? 16.775 -19.476 -20.337 1.00 82.94 215 THR A CA 1
ATOM 1740 C C . THR A 1 215 ? 17.988 -18.659 -19.896 1.00 82.94 215 THR A C 1
ATOM 1742 O O . THR A 1 215 ? 18.815 -18.303 -20.730 1.00 82.94 215 THR A O 1
ATOM 1745 N N . MET A 1 216 ? 18.177 -18.435 -18.594 1.00 85.25 216 MET A N 1
ATOM 1746 C CA . MET A 1 216 ? 19.300 -17.642 -18.082 1.00 85.25 216 MET A CA 1
ATOM 1747 C C . MET A 1 216 ? 20.667 -18.271 -18.396 1.00 85.25 216 MET A C 1
ATOM 1749 O O . MET A 1 216 ? 21.614 -17.568 -18.762 1.00 85.25 216 MET A O 1
ATOM 1753 N N . ILE A 1 217 ? 20.774 -19.600 -18.299 1.00 79.81 217 ILE A N 1
ATOM 1754 C CA . ILE A 1 217 ? 21.978 -20.341 -18.702 1.00 79.81 217 ILE A CA 1
ATOM 1755 C C . ILE A 1 217 ? 22.259 -20.129 -20.196 1.00 79.81 217 ILE A C 1
ATOM 1757 O O . ILE A 1 217 ? 23.403 -19.859 -20.567 1.00 79.81 217 ILE A O 1
ATOM 1761 N N . SER A 1 218 ? 21.225 -20.198 -21.039 1.00 84.25 218 SER A N 1
ATOM 1762 C CA . SER A 1 218 ? 21.339 -19.977 -22.485 1.00 84.25 218 SER A CA 1
ATOM 1763 C C . SER A 1 218 ? 21.808 -18.556 -22.819 1.00 84.25 218 SER A C 1
ATOM 1765 O O . SER A 1 218 ? 22.788 -18.402 -23.546 1.00 84.25 218 SER A O 1
ATOM 1767 N N . LEU A 1 219 ? 21.196 -17.521 -22.229 1.00 80.25 219 LEU A N 1
ATOM 1768 C CA . LEU A 1 219 ? 21.586 -16.116 -22.436 1.00 80.25 219 LEU A CA 1
ATOM 1769 C C . LEU A 1 219 ? 23.043 -15.870 -22.012 1.00 80.25 219 LEU A C 1
ATOM 1771 O O . LEU A 1 219 ? 23.839 -15.289 -22.753 1.00 80.25 219 LEU A O 1
ATOM 1775 N N . THR A 1 220 ? 23.426 -16.389 -20.841 1.00 81.00 220 THR A N 1
ATOM 1776 C CA . THR A 1 220 ? 24.796 -16.273 -20.316 1.00 81.00 220 THR A CA 1
ATOM 1777 C C . THR A 1 220 ? 25.804 -16.954 -21.243 1.00 81.00 220 THR A C 1
ATOM 1779 O O . THR A 1 220 ? 26.899 -16.434 -21.480 1.00 81.00 220 THR A O 1
ATOM 1782 N N . HIS A 1 221 ? 25.440 -18.114 -21.795 1.00 82.81 221 HIS A N 1
ATOM 1783 C CA . HIS A 1 221 ? 26.267 -18.826 -22.760 1.00 82.81 221 HIS A CA 1
ATOM 1784 C C . HIS A 1 221 ? 26.418 -18.042 -24.071 1.00 82.81 221 HIS A C 1
ATOM 1786 O O . HIS A 1 221 ? 27.539 -17.892 -24.554 1.00 82.81 221 HIS A O 1
ATOM 1792 N N . GLN A 1 222 ? 25.332 -17.481 -24.605 1.00 81.31 22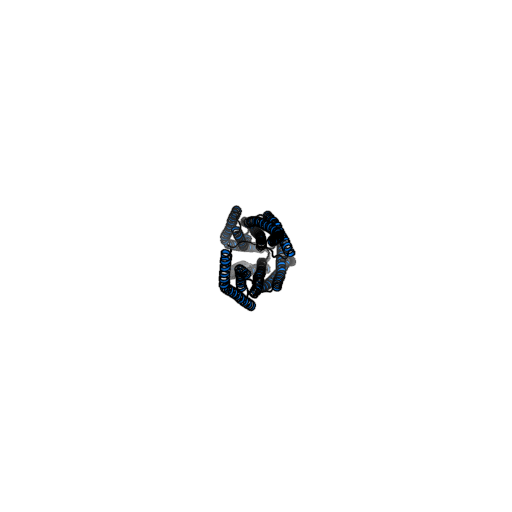2 GLN A N 1
ATOM 1793 C CA . GLN A 1 222 ? 25.343 -16.685 -25.838 1.00 81.31 222 GLN A CA 1
ATOM 1794 C C . GLN A 1 222 ? 26.226 -15.432 -25.712 1.00 81.31 222 GLN A C 1
ATOM 1796 O O . GLN A 1 222 ? 27.084 -15.205 -26.567 1.00 81.31 222 GLN A O 1
ATOM 1801 N N . ILE A 1 223 ? 26.134 -14.691 -24.597 1.00 81.12 223 ILE A N 1
ATOM 1802 C CA . ILE A 1 223 ? 27.046 -13.566 -24.310 1.00 81.12 223 ILE A CA 1
ATOM 1803 C C . ILE A 1 223 ? 28.502 -14.028 -24.297 1.00 81.12 223 ILE A C 1
ATOM 1805 O O . ILE A 1 223 ? 29.382 -13.349 -24.834 1.00 81.12 223 ILE A O 1
ATOM 1809 N N . LYS A 1 224 ? 28.785 -15.167 -23.655 1.00 82.44 224 LYS A N 1
ATOM 1810 C CA . LYS A 1 224 ? 30.149 -15.696 -23.568 1.00 82.44 224 LYS A CA 1
ATOM 1811 C C . LYS A 1 224 ? 30.696 -16.037 -24.954 1.00 82.44 224 LYS A C 1
ATOM 1813 O O . LYS A 1 224 ? 31.841 -15.699 -25.239 1.00 82.44 224 LYS A O 1
ATOM 1818 N N . THR A 1 225 ? 29.880 -16.642 -25.811 1.00 83.44 225 THR A N 1
ATOM 1819 C CA . THR A 1 225 ? 30.243 -16.964 -27.196 1.00 83.44 225 THR A CA 1
ATOM 1820 C C . THR A 1 225 ? 30.560 -15.704 -28.001 1.00 83.44 225 THR A C 1
ATOM 1822 O O . THR A 1 225 ? 31.604 -15.658 -28.650 1.00 83.44 225 THR A O 1
ATOM 1825 N N . ILE A 1 226 ? 29.742 -14.648 -27.896 1.00 80.94 226 ILE A N 1
ATOM 1826 C CA . ILE A 1 226 ? 30.021 -13.364 -28.563 1.00 80.94 226 ILE A CA 1
ATOM 1827 C C . ILE A 1 226 ? 31.309 -12.730 -28.033 1.00 80.94 226 ILE A C 1
ATOM 1829 O O . ILE A 1 226 ? 32.133 -12.277 -28.824 1.00 80.94 226 ILE A O 1
ATOM 1833 N N . LYS A 1 227 ? 31.532 -12.740 -26.712 1.00 83.38 227 LYS A N 1
ATOM 1834 C CA . LYS A 1 227 ? 32.777 -12.237 -26.102 1.00 83.38 227 LYS A CA 1
ATOM 1835 C C . LYS A 1 227 ? 34.009 -12.961 -26.644 1.00 83.38 227 LYS A C 1
ATOM 1837 O O . LYS A 1 227 ? 34.992 -12.310 -26.988 1.00 83.38 227 LYS A O 1
ATOM 1842 N N . SER A 1 228 ? 33.953 -14.289 -26.744 1.00 83.69 228 SER A N 1
ATOM 1843 C CA . SER A 1 228 ? 35.037 -15.092 -27.319 1.00 83.69 228 SER A CA 1
ATOM 1844 C C . SER A 1 228 ? 35.266 -14.771 -28.796 1.00 83.69 228 SER A C 1
ATOM 1846 O O . SER A 1 228 ? 36.402 -14.507 -29.182 1.00 83.69 228 SER A O 1
ATOM 1848 N N . TRP A 1 229 ? 34.202 -14.698 -29.599 1.00 83.19 229 TRP A N 1
ATOM 1849 C CA . TRP A 1 229 ? 34.296 -14.337 -31.017 1.00 83.19 229 TRP A CA 1
ATOM 1850 C C . TRP A 1 229 ? 34.894 -12.937 -31.222 1.00 83.19 229 TRP A C 1
ATOM 1852 O O . TRP A 1 229 ? 35.725 -12.728 -32.106 1.00 83.19 229 TRP A O 1
ATOM 1862 N N . LEU A 1 230 ? 34.524 -11.971 -30.380 1.00 81.75 230 LEU A N 1
ATOM 1863 C CA . LEU A 1 230 ? 35.019 -10.599 -30.460 1.00 81.75 230 LEU A CA 1
ATOM 1864 C C . LEU A 1 230 ? 36.518 -10.504 -30.133 1.00 81.75 230 LEU A C 1
ATOM 1866 O O . LEU A 1 230 ? 37.252 -9.778 -30.806 1.00 81.75 230 LEU A O 1
ATOM 1870 N N . GLU A 1 231 ? 36.999 -11.270 -29.150 1.00 81.38 231 GLU A N 1
ATOM 1871 C CA . GLU A 1 231 ? 38.435 -11.352 -28.849 1.00 81.38 231 GLU A CA 1
ATOM 1872 C C . GLU A 1 231 ? 39.228 -12.070 -29.956 1.00 81.38 231 GLU A C 1
ATOM 1874 O O . GLU A 1 231 ? 40.340 -11.646 -30.272 1.00 81.38 231 GLU A O 1
ATOM 1879 N N . GLU A 1 232 ? 38.660 -13.089 -30.609 1.00 80.38 232 GLU A N 1
ATOM 1880 C CA . GLU A 1 232 ? 39.288 -13.756 -31.761 1.00 80.38 232 GLU A CA 1
ATOM 1881 C C . GLU A 1 232 ? 39.440 -12.811 -32.972 1.00 80.38 232 GLU A C 1
ATOM 1883 O O . GLU A 1 232 ? 40.492 -12.783 -33.618 1.00 80.38 232 GLU A O 1
ATOM 1888 N N . ASN A 1 233 ? 38.438 -11.969 -33.250 1.00 74.06 233 ASN A N 1
ATOM 1889 C CA . ASN A 1 233 ? 38.452 -11.040 -34.392 1.00 74.06 233 ASN A CA 1
ATOM 1890 C C . ASN A 1 233 ? 39.269 -9.758 -34.152 1.00 74.06 233 ASN A C 1
ATOM 1892 O O . ASN A 1 233 ? 39.667 -9.082 -35.100 1.00 74.06 233 ASN A O 1
ATOM 1896 N N . LYS A 1 234 ? 39.629 -9.458 -32.902 1.00 74.38 234 LYS A N 1
ATOM 1897 C CA . LYS A 1 234 ? 40.538 -8.357 -32.531 1.00 74.38 234 LYS A CA 1
ATOM 1898 C C . LYS A 1 234 ? 41.938 -8.503 -33.140 1.00 74.38 234 LYS A C 1
ATOM 1900 O O . LYS A 1 234 ? 42.624 -7.511 -33.390 1.00 74.38 234 LYS A O 1
ATOM 1905 N N . LEU A 1 235 ? 42.379 -9.740 -33.384 1.00 68.88 235 LEU A N 1
ATOM 1906 C CA . LEU A 1 235 ? 43.633 -10.028 -34.089 1.00 68.88 235 LEU A CA 1
ATOM 1907 C C . LEU A 1 235 ? 43.531 -9.706 -35.588 1.00 68.88 235 LEU A C 1
ATOM 1909 O O . LEU A 1 235 ? 44.490 -9.190 -36.159 1.00 68.88 235 LEU A O 1
ATOM 1913 N N . GLN A 1 236 ? 42.369 -9.948 -36.204 1.00 68.00 236 GLN A N 1
ATOM 1914 C CA . GLN A 1 236 ? 42.111 -9.591 -37.604 1.00 68.00 236 GLN A CA 1
ATOM 1915 C C . GLN A 1 236 ? 41.992 -8.073 -37.793 1.00 68.00 236 GLN A C 1
ATOM 1917 O O . GLN A 1 236 ? 42.554 -7.542 -38.747 1.00 68.00 236 GLN A O 1
ATOM 1922 N N . GLU A 1 237 ? 41.346 -7.364 -36.859 1.00 67.25 237 GLU A N 1
ATOM 1923 C CA . GLU A 1 237 ? 41.287 -5.893 -36.833 1.00 67.25 237 GLU A CA 1
ATOM 1924 C C . GLU A 1 237 ? 42.698 -5.276 -36.869 1.00 67.25 237 GLU A C 1
ATOM 1926 O O . GLU A 1 237 ? 42.985 -4.417 -37.706 1.00 67.25 237 GLU A O 1
ATOM 1931 N N . LYS A 1 238 ? 43.615 -5.767 -36.021 1.00 73.62 238 LYS A N 1
ATOM 1932 C CA . LYS A 1 238 ? 45.013 -5.302 -35.991 1.00 73.62 238 LYS A CA 1
ATOM 1933 C C . LYS A 1 238 ? 45.773 -5.585 -37.290 1.00 73.62 238 LYS A C 1
ATOM 1935 O O . LYS A 1 238 ? 46.536 -4.733 -37.738 1.00 73.62 238 LYS A O 1
ATOM 1940 N N . ASP A 1 239 ? 45.583 -6.757 -37.896 1.00 70.56 239 ASP A N 1
ATOM 1941 C CA . ASP A 1 239 ? 46.249 -7.127 -39.155 1.00 70.56 239 ASP A CA 1
ATOM 1942 C C . ASP A 1 239 ? 45.749 -6.279 -40.343 1.00 70.56 239 ASP A C 1
ATOM 1944 O O . ASP A 1 239 ? 46.537 -5.831 -41.178 1.00 70.56 239 ASP A O 1
ATOM 1948 N N . ILE A 1 240 ? 44.446 -5.980 -40.387 1.00 68.00 240 ILE A N 1
ATOM 1949 C CA . ILE A 1 240 ? 43.843 -5.079 -41.381 1.00 68.00 240 ILE A CA 1
ATOM 1950 C C . ILE A 1 240 ? 44.367 -3.648 -41.209 1.00 68.00 240 ILE A C 1
ATOM 1952 O O . ILE A 1 240 ? 44.757 -3.024 -42.197 1.00 68.00 240 ILE A O 1
ATOM 1956 N N . GLN A 1 241 ? 44.424 -3.136 -39.975 1.00 68.00 241 GLN A N 1
ATOM 1957 C CA . GLN A 1 241 ? 44.967 -1.803 -39.688 1.00 68.00 241 GLN A CA 1
ATOM 1958 C C . GLN A 1 241 ? 46.440 -1.684 -40.102 1.00 68.00 241 GLN A C 1
ATOM 1960 O O . GLN A 1 241 ? 46.816 -0.697 -40.729 1.00 68.00 241 GLN A O 1
ATOM 1965 N N . LEU A 1 242 ? 47.262 -2.707 -39.839 1.00 74.56 242 LEU A N 1
ATOM 1966 C CA . LEU A 1 242 ? 48.664 -2.740 -40.272 1.00 74.56 242 LEU A CA 1
ATOM 1967 C C . LEU A 1 242 ? 48.806 -2.745 -41.801 1.00 74.56 242 LEU A C 1
ATOM 1969 O O . LEU A 1 242 ? 49.648 -2.031 -42.342 1.00 74.56 242 LEU A O 1
ATOM 1973 N N . LYS A 1 243 ? 47.971 -3.511 -42.513 1.00 69.94 243 LYS A N 1
ATOM 1974 C CA . LYS A 1 243 ? 47.958 -3.534 -43.986 1.00 69.94 243 LYS A CA 1
ATOM 1975 C C . LYS A 1 243 ? 47.515 -2.200 -44.583 1.00 69.94 243 LYS A C 1
ATOM 1977 O O . LYS A 1 243 ? 48.117 -1.749 -45.553 1.00 69.94 243 LYS A O 1
ATOM 1982 N N . LEU A 1 244 ? 46.501 -1.556 -44.003 1.00 63.94 244 LEU A N 1
ATOM 1983 C CA . LEU A 1 244 ? 46.057 -0.227 -44.425 1.00 63.94 244 LEU A CA 1
ATOM 1984 C C . LEU A 1 244 ? 47.124 0.836 -44.158 1.00 63.94 244 LEU A C 1
ATOM 1986 O O . LEU A 1 244 ? 47.354 1.663 -45.033 1.00 63.94 244 LEU A O 1
ATOM 1990 N N . GLN A 1 245 ? 47.820 0.773 -43.019 1.00 69.50 245 GLN A N 1
ATOM 1991 C CA . GLN A 1 245 ? 48.930 1.674 -42.706 1.00 69.50 245 GLN A CA 1
ATOM 1992 C C . GLN A 1 245 ? 50.089 1.504 -43.696 1.00 69.50 245 GLN A C 1
ATOM 1994 O O . GLN A 1 245 ? 50.577 2.492 -44.227 1.00 69.50 245 GLN A O 1
ATOM 1999 N N . LEU A 1 246 ? 50.463 0.264 -44.032 1.00 71.25 246 LEU A N 1
ATOM 2000 C CA . LEU A 1 246 ? 51.484 -0.018 -45.049 1.00 71.25 246 LEU A CA 1
ATOM 2001 C C . LEU A 1 246 ? 51.104 0.529 -46.432 1.00 71.25 246 LEU A C 1
ATOM 2003 O O . LEU A 1 246 ? 51.962 1.045 -47.144 1.00 71.25 246 LEU A O 1
ATOM 2007 N N . ILE A 1 247 ? 49.827 0.433 -46.819 1.00 63.44 247 ILE A N 1
ATOM 2008 C CA . ILE A 1 247 ? 49.319 1.026 -48.065 1.00 63.44 247 ILE A CA 1
ATOM 2009 C C . ILE A 1 247 ? 49.363 2.557 -47.986 1.00 63.44 247 ILE A C 1
ATOM 2011 O O . ILE A 1 247 ? 49.773 3.199 -48.951 1.00 63.44 247 ILE A O 1
ATOM 2015 N N . PHE A 1 248 ? 48.985 3.143 -46.848 1.00 61.31 248 PHE A N 1
ATOM 2016 C CA . PHE A 1 248 ? 49.038 4.588 -46.624 1.00 61.31 248 PHE A CA 1
ATOM 2017 C C . PHE A 1 248 ? 50.472 5.117 -46.718 1.00 61.31 248 PHE A C 1
ATOM 2019 O O . PHE A 1 248 ? 50.719 6.055 -47.470 1.00 61.31 248 PHE A O 1
ATOM 2026 N N . ASP A 1 249 ? 51.425 4.458 -46.057 1.00 66.38 249 ASP A N 1
ATOM 2027 C CA . ASP A 1 249 ? 52.850 4.795 -46.086 1.00 66.38 249 ASP A CA 1
ATOM 2028 C C . ASP A 1 249 ? 53.431 4.644 -47.511 1.00 66.38 249 ASP A C 1
ATOM 2030 O O . ASP A 1 249 ? 54.258 5.449 -47.955 1.00 66.38 249 ASP A O 1
ATOM 2034 N N . HIS A 1 250 ? 52.964 3.649 -48.276 1.00 54.75 250 HIS A N 1
ATOM 2035 C CA . HIS A 1 250 ? 53.346 3.442 -49.678 1.00 54.75 250 HIS A CA 1
ATOM 2036 C C . HIS A 1 250 ? 52.781 4.522 -50.619 1.00 54.75 250 HIS A C 1
ATOM 2038 O O . HIS A 1 250 ? 53.463 4.981 -51.535 1.00 54.75 250 HIS A O 1
ATOM 2044 N N . LEU A 1 251 ? 51.548 4.978 -50.382 1.00 52.09 251 LEU A N 1
ATOM 2045 C CA . LEU A 1 251 ? 50.932 6.078 -51.129 1.00 52.09 251 LEU A CA 1
ATOM 2046 C C . LEU A 1 251 ? 51.566 7.432 -50.775 1.00 52.09 251 LEU A C 1
ATOM 2048 O O . LEU A 1 251 ? 51.787 8.251 -51.665 1.00 52.09 251 LEU A O 1
ATOM 2052 N N . GLN A 1 252 ? 51.935 7.644 -49.509 1.00 54.50 252 GLN A N 1
ATOM 2053 C CA . GLN A 1 252 ? 52.637 8.848 -49.052 1.00 54.50 252 GLN A CA 1
ATOM 2054 C C . GLN A 1 252 ? 54.053 8.951 -49.637 1.00 54.50 252 GLN A C 1
ATOM 2056 O O . GLN A 1 252 ? 54.497 10.040 -49.988 1.00 54.50 252 GLN A O 1
ATOM 2061 N N . SER A 1 253 ? 54.739 7.817 -49.806 1.00 50.31 253 SER A N 1
ATOM 2062 C CA . SER A 1 253 ? 56.062 7.744 -50.447 1.00 50.31 253 SER A CA 1
ATOM 2063 C C . SER A 1 253 ? 56.021 7.805 -51.980 1.00 50.31 253 SER A C 1
ATOM 2065 O O . SER A 1 253 ? 57.042 8.082 -52.603 1.00 50.31 253 SER A O 1
ATOM 2067 N N . SER A 1 254 ? 54.850 7.617 -52.594 1.00 46.31 254 SER A N 1
ATOM 2068 C CA . SER A 1 254 ? 54.649 7.709 -54.050 1.00 46.31 254 SER A CA 1
ATOM 2069 C C . SER A 1 254 ? 54.151 9.091 -54.514 1.00 46.31 254 SER A C 1
ATOM 2071 O O . SER A 1 254 ? 53.890 9.287 -55.698 1.00 46.31 254 SER A O 1
ATOM 2073 N N . SER A 1 255 ? 54.027 10.061 -53.599 1.00 38.78 255 SER A N 1
ATOM 2074 C CA . SER A 1 255 ? 53.451 11.399 -53.828 1.00 38.78 255 SER A CA 1
ATOM 2075 C C . SER A 1 255 ? 54.448 12.456 -54.360 1.00 38.78 255 SER A C 1
ATOM 2077 O O . SER A 1 255 ? 54.167 13.653 -54.289 1.00 38.78 255 SER A O 1
ATOM 2079 N N . GLU A 1 256 ? 55.590 12.048 -54.923 1.00 40.97 256 GLU A N 1
ATOM 2080 C CA . GLU A 1 256 ? 56.509 12.918 -55.681 1.00 40.97 256 GLU A CA 1
ATOM 2081 C C . GLU A 1 256 ? 56.569 12.503 -57.164 1.00 40.97 256 GLU A C 1
ATOM 2083 O O . GLU A 1 256 ? 57.614 12.105 -57.665 1.00 40.97 256 GLU A O 1
ATOM 2088 N N . MET A 1 257 ? 55.456 12.585 -57.900 1.00 37.31 257 MET A N 1
ATOM 2089 C CA . MET A 1 257 ? 55.488 12.766 -59.360 1.00 37.31 257 MET A CA 1
ATOM 2090 C C . MET A 1 257 ? 54.276 13.573 -59.841 1.00 37.31 257 MET A C 1
ATOM 2092 O O . MET A 1 257 ? 53.162 13.426 -59.348 1.00 37.31 257 MET A O 1
ATOM 2096 N N . GLU A 1 258 ? 54.567 14.462 -60.788 1.00 38.06 258 GLU A N 1
ATOM 2097 C CA . GLU A 1 258 ? 53.749 15.543 -61.346 1.00 38.06 258 GLU A CA 1
ATOM 2098 C C . GLU A 1 258 ? 52.360 15.164 -61.907 1.00 38.06 258 GLU A C 1
ATOM 2100 O O . GLU A 1 258 ? 52.098 14.009 -62.247 1.00 38.06 258 GLU A O 1
ATOM 2105 N N . PRO A 1 259 ? 51.465 16.165 -62.067 1.00 50.06 259 PRO A N 1
ATOM 2106 C CA . PRO A 1 259 ? 50.072 15.959 -62.438 1.00 50.06 259 PRO A CA 1
ATOM 2107 C C . PRO A 1 259 ? 49.880 15.869 -63.959 1.00 50.06 259 PRO A C 1
ATOM 2109 O O . PRO A 1 259 ? 50.518 16.608 -64.713 1.00 50.06 259 PRO A O 1
ATOM 2112 N N . PRO A 1 260 ? 48.864 15.120 -64.418 1.00 39.81 260 PRO A N 1
ATOM 2113 C CA . PRO A 1 260 ? 48.175 15.499 -65.637 1.00 39.81 260 PRO A CA 1
ATOM 2114 C C . PRO A 1 260 ? 46.674 15.702 -65.404 1.00 39.81 260 PRO A C 1
ATOM 2116 O O . PRO A 1 260 ? 45.960 14.849 -64.891 1.00 39.81 260 PRO A O 1
ATOM 2119 N N . SER A 1 261 ? 46.228 16.875 -65.849 1.00 52.09 261 SER A N 1
ATOM 2120 C CA . SER A 1 261 ? 44.905 17.172 -66.408 1.00 52.09 261 SER A CA 1
ATOM 2121 C C . SER A 1 261 ? 43.674 16.534 -65.749 1.00 52.09 261 SER A C 1
ATOM 2123 O O . SER A 1 261 ? 43.274 15.429 -66.103 1.00 52.09 261 SER A O 1
ATOM 2125 N N . SER A 1 262 ? 42.944 17.300 -64.938 1.00 45.62 262 SER A N 1
ATOM 2126 C CA . SER A 1 262 ? 41.602 16.886 -64.508 1.00 45.62 262 SER A CA 1
ATOM 2127 C C . SER A 1 262 ? 40.650 18.063 -64.288 1.00 45.62 262 SER A C 1
ATOM 2129 O O . SER A 1 262 ? 40.069 18.255 -63.227 1.00 45.62 262 SER A O 1
ATOM 2131 N N . LYS A 1 263 ? 40.413 18.856 -65.340 1.00 44.88 263 LYS A N 1
ATOM 2132 C CA . LYS A 1 263 ? 39.251 19.766 -65.345 1.00 44.88 263 LYS A CA 1
ATOM 2133 C C . LYS A 1 263 ? 37.911 19.011 -65.411 1.00 44.88 263 LYS A C 1
ATOM 2135 O O . LYS A 1 263 ? 36.918 19.548 -64.953 1.00 44.88 263 LYS A O 1
ATOM 2140 N N . GLY A 1 264 ? 37.890 17.770 -65.914 1.00 49.47 264 GLY A N 1
ATOM 2141 C CA . GLY A 1 264 ? 36.687 16.922 -65.940 1.00 49.47 264 GLY A CA 1
ATOM 2142 C C . GLY A 1 264 ? 36.352 16.254 -64.599 1.00 49.47 264 GLY A C 1
ATOM 2143 O O . GLY A 1 264 ? 35.180 16.178 -64.238 1.00 49.47 264 GLY A O 1
ATOM 2144 N N . ASP A 1 265 ? 37.357 15.828 -63.823 1.00 50.56 265 ASP A N 1
ATOM 2145 C CA . ASP A 1 265 ? 37.112 15.195 -62.514 1.00 50.56 265 ASP A CA 1
ATOM 2146 C C . ASP A 1 265 ? 36.790 16.213 -61.416 1.00 50.56 265 ASP A C 1
ATOM 2148 O O . ASP A 1 265 ? 36.108 15.872 -60.453 1.00 50.56 265 ASP A O 1
ATOM 2152 N N . LEU A 1 266 ? 37.222 17.470 -61.570 1.00 51.03 266 LEU A N 1
ATOM 2153 C CA . LEU A 1 266 ? 36.891 18.564 -60.653 1.00 51.03 266 LEU A CA 1
ATOM 2154 C C . LEU A 1 266 ? 35.404 18.933 -60.699 1.00 51.03 266 LEU A C 1
ATOM 2156 O O . LEU A 1 266 ? 34.814 19.142 -59.643 1.00 51.03 266 LEU A O 1
ATOM 2160 N N . ASP A 1 267 ? 34.778 18.937 -61.879 1.00 54.03 267 ASP A N 1
ATOM 2161 C CA . ASP A 1 267 ? 33.339 19.198 -62.009 1.00 54.03 267 ASP A CA 1
ATOM 2162 C C . ASP A 1 267 ? 32.505 18.024 -61.470 1.00 54.03 267 ASP A C 1
ATOM 2164 O O . ASP A 1 267 ? 31.559 18.233 -60.713 1.00 54.03 267 ASP A O 1
ATOM 2168 N N . GLY A 1 268 ? 32.920 16.777 -61.731 1.00 64.00 268 GLY A N 1
ATOM 2169 C CA . GLY A 1 268 ? 32.288 15.590 -61.143 1.00 64.00 268 GLY A CA 1
ATOM 2170 C C . GLY A 1 268 ? 32.451 15.495 -59.619 1.00 64.00 268 GLY A C 1
ATOM 2171 O O . GLY A 1 268 ? 31.558 14.997 -58.930 1.00 64.00 268 GLY A O 1
ATOM 2172 N N . LEU A 1 269 ? 33.565 15.989 -59.070 1.00 60.91 269 LEU A N 1
ATOM 2173 C CA . LEU A 1 269 ? 33.782 16.100 -57.627 1.00 60.91 269 LEU A CA 1
ATOM 2174 C C . LEU A 1 269 ? 32.933 17.226 -57.024 1.00 60.91 269 LEU A C 1
ATOM 2176 O O . LEU A 1 269 ? 32.348 17.037 -55.961 1.00 60.91 269 LEU A O 1
ATOM 2180 N N . ASN A 1 270 ? 32.814 18.362 -57.714 1.00 65.25 270 ASN A N 1
ATOM 2181 C CA . ASN A 1 270 ? 32.005 19.500 -57.283 1.00 65.25 270 ASN A CA 1
ATOM 2182 C C . ASN A 1 270 ? 30.500 19.174 -57.313 1.00 65.25 270 ASN A C 1
ATOM 2184 O O . ASN A 1 270 ? 29.767 19.550 -56.399 1.00 65.25 270 ASN A O 1
ATOM 2188 N N . ASP A 1 271 ? 30.043 18.391 -58.293 1.00 71.94 271 ASP A N 1
ATOM 2189 C CA . ASP A 1 271 ? 28.669 17.882 -58.353 1.00 71.94 271 ASP A CA 1
ATOM 2190 C C . ASP A 1 271 ? 28.386 16.850 -57.255 1.00 71.94 271 ASP A C 1
ATOM 2192 O O . ASP A 1 271 ? 27.330 16.898 -56.620 1.00 71.94 271 ASP A O 1
ATOM 2196 N N . ARG A 1 272 ? 29.338 15.957 -56.948 1.00 71.50 272 ARG A N 1
ATOM 2197 C CA . ARG A 1 272 ? 29.230 15.059 -55.782 1.00 71.50 272 ARG A CA 1
ATOM 2198 C C . ARG A 1 272 ? 29.224 15.838 -54.471 1.00 71.50 272 ARG A C 1
ATOM 2200 O O . ARG A 1 272 ? 28.453 15.494 -53.584 1.00 71.50 272 ARG A O 1
ATOM 2207 N N . HIS A 1 273 ? 30.024 16.895 -54.361 1.00 71.19 273 HIS A N 1
ATOM 2208 C CA . HIS A 1 273 ? 30.078 17.755 -53.182 1.00 71.19 273 HIS A CA 1
ATOM 2209 C C . HIS A 1 273 ? 28.774 18.545 -53.001 1.00 71.19 273 HIS A C 1
ATOM 2211 O O . HIS A 1 273 ? 28.235 18.601 -51.900 1.00 71.19 273 HIS A O 1
ATOM 2217 N N . LYS A 1 274 ? 28.192 19.076 -54.086 1.00 77.69 274 LYS A N 1
ATOM 2218 C CA . LYS A 1 274 ? 26.850 19.679 -54.065 1.00 77.69 274 LYS A CA 1
ATOM 2219 C C . LYS A 1 274 ? 25.778 18.676 -53.663 1.00 77.69 274 LYS A C 1
ATOM 2221 O O . LYS A 1 274 ? 24.930 19.011 -52.845 1.00 77.69 274 LYS A O 1
ATOM 2226 N N . LYS A 1 275 ? 25.818 17.460 -54.211 1.00 77.81 275 LYS A N 1
ATOM 2227 C CA . LYS A 1 275 ? 24.849 16.406 -53.890 1.00 77.81 275 LYS A CA 1
ATOM 2228 C C . LYS A 1 275 ? 24.981 15.941 -52.439 1.00 77.81 275 LYS A C 1
ATOM 2230 O O . LYS A 1 275 ? 23.972 15.719 -51.785 1.00 77.81 275 LYS A O 1
ATOM 2235 N N . LEU A 1 276 ? 26.205 15.862 -51.917 1.00 73.38 276 LEU A N 1
ATOM 2236 C CA . LEU A 1 276 ? 26.471 15.576 -50.509 1.00 73.38 276 LEU A CA 1
ATOM 2237 C C . LEU A 1 276 ? 25.942 16.699 -49.608 1.00 73.38 276 LEU A C 1
ATOM 2239 O O . LEU A 1 276 ? 25.213 16.411 -48.670 1.00 73.38 276 LEU A O 1
ATOM 2243 N N . ASN A 1 277 ? 26.209 17.966 -49.929 1.00 72.38 277 ASN A N 1
ATOM 2244 C CA . ASN A 1 277 ? 25.666 19.094 -49.165 1.00 72.38 277 ASN A CA 1
ATOM 2245 C C . ASN A 1 277 ? 24.130 19.136 -49.211 1.00 72.38 277 ASN A C 1
ATOM 2247 O O . ASN A 1 277 ? 23.499 19.364 -48.186 1.00 72.38 277 ASN A O 1
ATOM 2251 N N . GLN A 1 278 ? 23.513 18.831 -50.357 1.00 76.69 278 GLN A N 1
ATOM 2252 C CA . GLN A 1 278 ? 22.054 18.705 -50.468 1.00 76.69 278 GLN A CA 1
ATOM 2253 C C . GLN A 1 278 ? 21.479 17.564 -49.613 1.00 76.69 278 GLN A C 1
ATOM 2255 O O . GLN A 1 278 ? 20.348 17.675 -49.155 1.00 76.69 278 GLN A O 1
ATOM 2260 N N . LEU A 1 279 ? 22.239 16.487 -49.387 1.00 75.69 279 LEU A N 1
ATOM 2261 C CA . LEU A 1 279 ? 21.848 15.383 -48.503 1.00 75.69 279 LEU A CA 1
ATOM 2262 C C . LEU A 1 279 ? 22.140 15.670 -47.020 1.00 75.69 279 LEU A C 1
ATOM 2264 O O . LEU A 1 279 ? 21.485 15.098 -46.152 1.00 75.69 279 LEU A O 1
ATOM 2268 N N . LEU A 1 280 ? 23.113 16.535 -46.721 1.00 73.81 280 LEU A N 1
ATOM 2269 C CA . LEU A 1 280 ? 23.511 16.883 -45.355 1.00 73.81 280 LEU A CA 1
ATOM 2270 C C . LEU A 1 280 ? 22.678 18.019 -44.749 1.00 73.81 280 LEU A C 1
ATOM 2272 O O . LEU A 1 280 ? 22.450 17.999 -43.545 1.00 73.81 280 LEU A O 1
ATOM 2276 N N . GLU A 1 281 ? 22.189 18.976 -45.542 1.00 76.88 281 GLU A N 1
ATOM 2277 C CA . GLU A 1 281 ? 21.364 20.087 -45.032 1.00 76.88 281 GLU A CA 1
ATOM 2278 C C . GLU A 1 281 ? 20.071 19.630 -44.317 1.00 76.88 281 GLU A C 1
ATOM 2280 O O . GLU A 1 281 ? 19.821 20.093 -43.203 1.00 76.88 281 GLU A O 1
ATOM 2285 N N . PRO A 1 282 ? 19.282 18.669 -44.842 1.00 75.00 282 PRO A N 1
ATOM 2286 C CA . PRO A 1 282 ? 18.124 18.134 -44.120 1.00 75.00 282 PRO A CA 1
ATOM 2287 C C . PRO A 1 282 ? 18.514 17.449 -42.803 1.00 75.00 282 PRO A C 1
ATOM 2289 O O . PRO A 1 282 ? 17.834 17.607 -41.793 1.00 75.00 282 PRO A O 1
ATOM 2292 N N . LYS A 1 283 ? 19.649 16.733 -42.785 1.00 74.38 283 LYS A N 1
ATOM 2293 C CA . LYS A 1 283 ? 20.164 16.085 -41.569 1.00 74.38 283 LYS A CA 1
ATOM 2294 C C . LYS A 1 283 ? 20.603 17.104 -40.526 1.00 74.38 283 LYS A C 1
ATOM 2296 O O . LYS A 1 283 ? 20.336 16.918 -39.346 1.00 74.38 283 LYS A O 1
ATOM 2301 N N . LYS A 1 284 ? 21.238 18.196 -40.954 1.00 75.38 284 LYS A N 1
ATOM 2302 C CA . LYS A 1 284 ? 21.620 19.304 -40.076 1.00 75.38 284 LYS A CA 1
ATOM 2303 C C . LYS A 1 284 ? 20.394 19.946 -39.419 1.00 75.38 284 LYS A C 1
ATOM 2305 O O . LYS A 1 284 ? 20.404 20.142 -38.210 1.00 75.38 284 LYS A O 1
ATOM 2310 N N . TYR A 1 285 ? 19.334 20.197 -40.188 1.00 79.06 285 TYR A N 1
ATOM 2311 C CA . TYR A 1 285 ? 18.066 20.706 -39.656 1.00 79.06 285 TYR A CA 1
ATOM 2312 C C . TYR A 1 285 ? 17.429 19.744 -38.635 1.00 79.06 285 TYR A C 1
ATOM 2314 O O . TYR A 1 285 ? 16.953 20.174 -37.581 1.00 79.06 285 TYR A O 1
ATOM 2322 N N . ASN A 1 286 ? 17.474 18.433 -38.901 1.00 77.69 286 ASN A N 1
ATOM 2323 C CA . ASN A 1 286 ? 16.991 17.421 -37.959 1.00 77.69 286 ASN A CA 1
ATOM 2324 C C . ASN A 1 286 ? 17.787 17.441 -36.647 1.00 77.69 286 ASN A C 1
ATOM 2326 O O . ASN A 1 286 ? 17.165 17.502 -35.589 1.00 77.69 286 ASN A O 1
ATOM 2330 N N . PHE A 1 287 ? 19.123 17.498 -36.716 1.00 77.75 287 PHE A N 1
ATOM 2331 C CA . PHE A 1 287 ? 19.983 17.598 -35.532 1.00 77.75 287 PHE A CA 1
ATOM 2332 C C . PHE A 1 287 ? 19.733 18.870 -34.716 1.00 77.75 287 PHE A C 1
ATOM 2334 O O . PHE A 1 287 ? 19.665 18.796 -33.494 1.00 77.75 287 PHE A O 1
ATOM 2341 N N . GLU A 1 288 ? 19.575 20.030 -35.360 1.00 80.94 288 GLU A N 1
ATOM 2342 C CA . GLU A 1 288 ? 19.248 21.284 -34.661 1.00 80.94 288 GLU A CA 1
ATOM 2343 C C . GLU A 1 288 ? 17.905 21.175 -33.918 1.00 80.94 288 GLU A C 1
ATOM 2345 O O . GLU A 1 288 ? 17.789 21.612 -32.773 1.00 80.94 288 GLU A O 1
ATOM 2350 N N . THR A 1 289 ? 16.919 20.514 -34.530 1.00 81.25 289 THR A N 1
ATOM 2351 C CA . THR A 1 289 ? 15.617 20.248 -33.902 1.00 81.25 289 THR A CA 1
ATOM 2352 C C . THR A 1 289 ? 15.746 19.289 -32.713 1.00 81.25 289 THR A C 1
ATOM 2354 O O . THR A 1 289 ? 15.163 19.533 -31.661 1.00 81.25 289 THR A O 1
ATOM 2357 N N . ASP A 1 290 ? 16.519 18.208 -32.847 1.00 79.50 290 ASP A N 1
ATOM 2358 C CA . ASP A 1 290 ? 16.699 17.228 -31.769 1.00 79.50 290 ASP A CA 1
ATOM 2359 C C . ASP A 1 290 ? 17.468 17.818 -30.578 1.00 79.50 290 ASP A C 1
ATOM 2361 O O . ASP A 1 290 ? 17.134 17.535 -29.429 1.00 79.50 290 ASP A O 1
ATOM 2365 N N . ILE A 1 291 ? 18.457 18.683 -30.833 1.00 82.81 291 ILE A N 1
ATOM 2366 C CA . ILE A 1 291 ? 19.160 19.435 -29.784 1.00 82.81 291 ILE A CA 1
ATOM 2367 C C . ILE A 1 291 ? 18.171 20.313 -29.012 1.00 82.81 291 ILE A C 1
ATOM 2369 O O . ILE A 1 291 ? 18.180 20.308 -27.784 1.00 82.81 291 ILE A O 1
ATOM 2373 N N . GLN A 1 292 ? 17.274 21.013 -29.710 1.00 85.44 292 GLN A N 1
ATOM 2374 C CA . GLN A 1 292 ? 16.263 21.847 -29.062 1.00 85.44 292 GLN A CA 1
ATOM 2375 C C . GLN A 1 292 ? 15.286 21.018 -28.209 1.00 85.44 292 GLN A C 1
ATOM 2377 O O . GLN A 1 292 ? 14.902 21.443 -27.117 1.00 85.44 292 GLN A O 1
ATOM 2382 N N . VAL A 1 293 ? 14.916 19.819 -28.671 1.00 84.69 293 VAL A N 1
ATOM 2383 C CA . VAL A 1 293 ? 14.113 18.866 -27.889 1.00 84.69 293 VAL A CA 1
ATOM 2384 C C . VAL A 1 293 ? 14.857 18.430 -26.626 1.00 84.69 293 VAL A C 1
ATOM 2386 O O . VAL A 1 293 ? 14.281 18.479 -25.541 1.00 84.69 293 VAL A O 1
ATOM 2389 N N . LEU A 1 294 ? 16.140 18.073 -26.732 1.00 82.19 294 LEU A N 1
ATOM 2390 C CA . LEU A 1 294 ? 16.966 17.692 -25.580 1.00 82.19 294 LEU A CA 1
ATOM 2391 C C . LEU A 1 294 ? 17.097 18.822 -24.553 1.00 82.19 294 LEU A C 1
ATOM 2393 O O . LEU A 1 294 ? 16.980 18.569 -23.357 1.00 82.19 294 LEU A O 1
ATOM 2397 N N . GLU A 1 295 ? 17.277 20.066 -24.998 1.00 85.88 295 GLU A N 1
ATOM 2398 C CA . GLU A 1 295 ? 17.319 21.226 -24.101 1.00 85.88 295 GLU A CA 1
ATOM 2399 C C . GLU A 1 295 ? 15.992 21.441 -23.364 1.00 85.88 295 GLU A C 1
ATOM 2401 O O . GLU A 1 295 ? 15.987 21.779 -22.179 1.00 85.88 295 GLU A O 1
ATOM 2406 N N . ASN A 1 296 ? 14.857 21.250 -24.043 1.00 86.25 296 ASN A N 1
ATOM 2407 C CA . ASN A 1 296 ? 13.547 21.358 -23.404 1.00 86.25 296 ASN A CA 1
ATOM 2408 C C . ASN A 1 296 ? 13.322 20.219 -22.396 1.00 86.25 296 ASN A C 1
ATOM 2410 O O . ASN A 1 296 ? 12.856 20.484 -21.290 1.00 86.25 296 ASN A O 1
ATOM 2414 N N . LEU A 1 297 ? 13.717 18.986 -22.739 1.00 83.56 297 LEU A N 1
ATOM 2415 C CA . LEU A 1 297 ? 13.692 17.829 -21.835 1.00 83.56 297 LEU A CA 1
ATOM 2416 C C . LEU A 1 297 ? 14.532 18.077 -20.568 1.00 83.56 297 LEU A C 1
ATOM 2418 O O . LEU A 1 297 ? 14.102 17.751 -19.465 1.00 83.56 297 LEU A O 1
ATOM 2422 N N . GLU A 1 298 ? 15.707 18.700 -20.701 1.00 85.06 298 GLU A N 1
ATOM 2423 C CA . GLU A 1 298 ? 16.574 19.078 -19.573 1.00 85.06 298 GLU A CA 1
ATOM 2424 C C . GLU A 1 298 ? 15.883 20.063 -18.613 1.00 85.06 298 GLU A C 1
ATOM 2426 O O . GLU A 1 298 ? 15.945 19.903 -17.390 1.00 85.06 298 GLU A O 1
ATOM 2431 N N . ARG A 1 299 ? 15.186 21.071 -19.160 1.00 87.38 299 ARG A N 1
ATOM 2432 C CA . ARG A 1 299 ? 14.432 22.040 -18.347 1.00 87.38 299 ARG A CA 1
ATOM 2433 C C . ARG A 1 299 ? 13.285 21.357 -17.607 1.00 87.38 299 ARG A C 1
ATOM 2435 O O . ARG A 1 299 ? 13.186 21.519 -16.396 1.00 87.38 299 ARG A O 1
ATOM 2442 N N . SER A 1 300 ? 12.500 20.523 -18.293 1.00 87.50 300 SER A N 1
ATOM 2443 C CA . SER A 1 300 ? 11.417 19.752 -17.667 1.00 87.50 300 SER A CA 1
ATOM 2444 C C . SER A 1 300 ? 11.923 18.802 -16.576 1.00 87.50 300 SER A C 1
ATOM 2446 O O . SER A 1 300 ? 11.273 18.662 -15.543 1.00 87.50 300 SER A O 1
ATOM 2448 N N . SER A 1 301 ? 13.103 18.195 -16.758 1.00 87.56 301 SER A N 1
ATOM 2449 C CA . SER A 1 301 ? 13.763 17.398 -15.712 1.00 87.56 301 SER A CA 1
ATOM 2450 C C . SER A 1 301 ? 14.021 18.225 -14.455 1.00 87.56 301 SER A C 1
ATOM 2452 O O . SER A 1 301 ? 13.718 17.788 -13.348 1.00 87.56 301 SER A O 1
ATOM 2454 N N . THR A 1 302 ? 14.542 19.441 -14.630 1.00 88.56 302 THR A N 1
ATOM 2455 C CA . THR A 1 302 ? 14.861 20.355 -13.523 1.00 88.56 302 THR A CA 1
ATOM 2456 C C . THR A 1 302 ? 13.596 20.790 -12.776 1.00 88.56 302 THR A C 1
ATOM 2458 O O . THR A 1 302 ? 13.567 20.799 -11.543 1.00 88.56 302 THR A O 1
ATOM 2461 N N . ASP A 1 303 ? 12.524 21.102 -13.508 1.00 87.44 303 ASP A N 1
ATOM 2462 C CA . ASP A 1 303 ? 11.235 21.478 -12.917 1.00 87.44 303 ASP A CA 1
ATOM 2463 C C . ASP A 1 303 ? 10.632 20.320 -12.105 1.00 87.44 303 ASP A C 1
ATOM 2465 O O . ASP A 1 303 ? 10.139 20.520 -10.990 1.00 87.44 303 ASP A O 1
ATOM 2469 N N . MET A 1 304 ? 10.733 19.089 -12.618 1.00 88.94 304 MET A N 1
ATOM 2470 C CA . MET A 1 304 ? 10.297 17.889 -11.902 1.00 88.94 304 MET A CA 1
ATOM 2471 C C . MET A 1 304 ? 11.150 17.589 -10.663 1.00 88.94 304 MET A C 1
ATOM 2473 O O . MET A 1 304 ? 10.602 17.174 -9.644 1.00 88.94 304 MET A O 1
ATOM 2477 N N . GLU A 1 305 ? 12.460 17.848 -10.681 1.00 90.38 305 GLU A N 1
ATOM 2478 C CA . GLU A 1 305 ? 13.315 17.702 -9.492 1.00 90.38 305 GLU A CA 1
ATOM 2479 C C . GLU A 1 305 ? 12.909 18.678 -8.380 1.00 90.38 305 GLU A C 1
ATOM 2481 O O . GLU A 1 305 ? 12.843 18.307 -7.200 1.00 90.38 305 GLU A O 1
ATOM 2486 N N . SER A 1 306 ? 12.577 19.916 -8.757 1.00 91.12 306 SER A N 1
ATOM 2487 C CA . SER A 1 306 ? 12.032 20.905 -7.826 1.00 91.12 306 SER A CA 1
ATOM 2488 C C . SER A 1 306 ? 10.697 20.434 -7.248 1.00 91.12 306 SER A C 1
ATOM 2490 O O . SER A 1 306 ? 10.513 20.465 -6.030 1.00 91.12 306 SER A O 1
ATOM 2492 N N . LEU A 1 307 ? 9.785 19.935 -8.091 1.00 91.75 307 LEU A N 1
ATOM 2493 C CA . LEU A 1 307 ? 8.489 19.415 -7.652 1.00 91.75 307 LEU A CA 1
ATOM 2494 C C . LEU A 1 307 ? 8.638 18.209 -6.717 1.00 91.75 307 LEU A C 1
ATOM 2496 O O . LEU A 1 307 ? 7.994 18.164 -5.672 1.00 91.75 307 LEU A O 1
ATOM 2500 N N . LEU A 1 308 ? 9.518 17.260 -7.040 1.00 92.44 308 LEU A N 1
ATOM 2501 C CA . LEU A 1 308 ? 9.790 16.106 -6.185 1.00 92.44 308 LEU A CA 1
ATOM 2502 C C . LEU A 1 308 ? 10.294 16.547 -4.807 1.00 92.44 308 LEU A C 1
ATOM 2504 O O . LEU A 1 308 ? 9.881 15.993 -3.787 1.00 92.44 308 LEU A O 1
ATOM 2508 N N . THR A 1 309 ? 11.160 17.560 -4.769 1.00 91.69 309 THR A N 1
ATOM 2509 C CA . THR A 1 309 ? 11.671 18.126 -3.517 1.00 91.69 309 THR A CA 1
ATOM 2510 C C . THR A 1 309 ? 10.545 18.762 -2.701 1.00 91.69 309 THR A C 1
ATOM 2512 O O . THR A 1 309 ? 10.437 18.493 -1.501 1.00 91.69 309 THR A O 1
ATOM 2515 N N . GLU A 1 310 ? 9.671 19.548 -3.340 1.00 92.06 310 GLU A N 1
ATOM 2516 C CA . GLU A 1 310 ? 8.481 20.126 -2.704 1.00 92.06 310 GLU A CA 1
ATOM 2517 C C . GLU A 1 310 ? 7.579 19.028 -2.109 1.00 92.06 310 GLU A C 1
ATOM 2519 O O . GLU A 1 310 ? 7.302 19.057 -0.906 1.00 92.06 310 GLU A O 1
ATOM 2524 N N . VAL A 1 311 ? 7.215 18.011 -2.901 1.00 91.50 311 VAL A N 1
ATOM 2525 C CA . VAL A 1 311 ? 6.365 16.882 -2.478 1.00 91.50 311 VAL A CA 1
ATOM 2526 C C . VAL A 1 311 ? 6.994 16.113 -1.313 1.00 91.50 311 VAL A C 1
ATOM 2528 O O . VAL A 1 311 ? 6.327 15.837 -0.316 1.00 91.50 311 VAL A O 1
ATOM 2531 N N . CYS A 1 312 ? 8.292 15.800 -1.383 1.00 89.56 312 CYS A N 1
ATOM 2532 C CA . CYS A 1 312 ? 8.991 15.074 -0.318 1.00 89.56 312 CYS A CA 1
ATOM 2533 C C . CYS A 1 312 ? 9.083 15.881 0.986 1.00 89.56 312 CYS A C 1
ATOM 2535 O O . CYS A 1 312 ? 9.058 15.306 2.078 1.00 89.56 312 CYS A O 1
ATOM 2537 N N . SER A 1 313 ? 9.197 17.207 0.886 1.00 88.50 313 SER A N 1
ATOM 2538 C CA . SER A 1 313 ? 9.304 18.097 2.047 1.00 88.50 313 SER A CA 1
ATOM 2539 C C . SER A 1 313 ? 7.975 18.298 2.782 1.00 88.50 313 SER A C 1
ATOM 2541 O O . SER A 1 313 ? 7.972 18.584 3.985 1.00 88.50 313 SER A O 1
ATOM 2543 N N . PHE A 1 314 ? 6.849 18.105 2.089 1.00 90.25 314 PHE A N 1
ATOM 2544 C CA . PHE A 1 314 ? 5.515 18.310 2.634 1.00 90.25 314 PHE A CA 1
ATOM 2545 C C . PHE A 1 314 ? 5.168 17.255 3.695 1.00 90.25 314 PHE A C 1
ATOM 2547 O O . PHE A 1 314 ? 5.208 16.047 3.443 1.00 90.25 314 PHE A O 1
ATOM 2554 N N . ASN A 1 315 ? 4.810 17.702 4.905 1.00 86.06 315 ASN A N 1
ATOM 2555 C CA . ASN A 1 315 ? 4.288 16.817 5.945 1.00 86.06 315 ASN A CA 1
ATOM 2556 C C . ASN A 1 315 ? 2.760 16.746 5.865 1.00 86.06 315 ASN A C 1
ATOM 2558 O O . ASN A 1 315 ? 2.056 17.459 6.584 1.00 86.06 315 ASN A O 1
ATOM 2562 N N . ALA A 1 316 ? 2.262 15.877 4.988 1.00 86.88 316 ALA A N 1
ATOM 2563 C CA . ALA A 1 316 ? 0.832 15.670 4.802 1.00 86.88 316 ALA A CA 1
ATOM 2564 C C . ALA A 1 316 ? 0.146 15.155 6.074 1.00 86.88 316 ALA A C 1
ATOM 2566 O O . ALA A 1 316 ? -1.022 15.461 6.304 1.00 86.88 316 ALA A O 1
ATOM 2567 N N . PHE A 1 317 ? 0.889 14.456 6.943 1.00 85.88 317 PHE A N 1
ATOM 2568 C CA . PHE A 1 317 ? 0.358 13.960 8.203 1.00 85.88 317 PHE A CA 1
ATOM 2569 C C . PHE A 1 317 ? -0.095 15.104 9.111 1.00 85.88 317 PHE A C 1
ATOM 2571 O O . PHE A 1 317 ? -1.103 14.946 9.781 1.00 85.88 317 PHE A O 1
ATOM 2578 N N . ASP A 1 318 ? 0.610 16.240 9.164 1.00 81.88 318 ASP A N 1
ATOM 2579 C CA . ASP A 1 318 ? 0.319 17.361 10.084 1.00 81.88 318 ASP A CA 1
ATOM 2580 C C . ASP A 1 318 ? -0.596 18.442 9.521 1.00 81.88 318 ASP A C 1
ATOM 2582 O O . ASP A 1 318 ? -1.116 19.276 10.270 1.00 81.88 318 ASP A O 1
ATOM 2586 N N . ALA A 1 319 ? -0.777 18.462 8.208 1.00 77.69 319 ALA A N 1
ATOM 2587 C CA . ALA A 1 319 ? -1.595 19.466 7.565 1.00 77.69 319 ALA A CA 1
ATOM 2588 C C . ALA A 1 319 ? -3.074 19.299 7.953 1.00 77.69 319 ALA A C 1
ATOM 2590 O O . ALA A 1 319 ? -3.604 18.193 8.071 1.00 77.69 319 ALA A O 1
ATOM 2591 N N . LYS A 1 320 ? -3.778 20.426 8.124 1.00 76.56 320 LYS A N 1
ATOM 2592 C CA . LYS A 1 320 ? -5.247 20.403 8.178 1.00 76.56 320 LYS A CA 1
ATOM 2593 C C . LYS A 1 320 ? -5.763 19.845 6.854 1.00 76.56 320 LYS A C 1
ATOM 2595 O O . LYS A 1 320 ? -5.220 20.214 5.819 1.00 76.56 320 LYS A O 1
ATOM 2600 N N . LEU A 1 321 ? -6.829 19.044 6.888 1.00 72.44 321 LEU A N 1
ATOM 2601 C CA . LEU A 1 321 ? -7.355 18.331 5.715 1.00 72.44 321 LEU A CA 1
ATOM 2602 C C . LEU A 1 321 ? -7.489 19.234 4.479 1.00 72.44 321 LEU A C 1
ATOM 2604 O O . LEU A 1 321 ? -6.897 18.952 3.451 1.00 72.44 321 LEU A O 1
ATOM 2608 N N . SER A 1 322 ? -8.134 20.395 4.617 1.00 75.38 322 SER A N 1
ATOM 2609 C CA . SER A 1 322 ? -8.298 21.333 3.500 1.00 75.38 322 SER A CA 1
ATOM 2610 C C . SER A 1 322 ? -6.980 21.881 2.944 1.00 75.38 322 SER A C 1
ATOM 2612 O O . SER A 1 322 ? -6.890 22.169 1.756 1.00 75.38 322 SER A O 1
ATOM 2614 N N . ILE A 1 323 ? -5.955 22.032 3.786 1.00 83.06 323 ILE A N 1
ATOM 2615 C CA . ILE A 1 323 ? -4.619 22.490 3.385 1.00 83.06 323 ILE A CA 1
ATOM 2616 C C . ILE A 1 323 ? -3.855 21.350 2.707 1.00 83.06 323 ILE A C 1
ATOM 2618 O O . ILE A 1 323 ? -3.163 21.602 1.725 1.00 83.06 323 ILE A O 1
ATOM 2622 N N . ALA A 1 324 ? -3.988 20.121 3.216 1.00 84.06 324 ALA A N 1
ATOM 2623 C CA . ALA A 1 324 ? -3.404 18.929 2.612 1.00 84.06 324 ALA A CA 1
ATOM 2624 C C . ALA A 1 324 ? -3.981 18.683 1.220 1.00 84.06 324 ALA A C 1
ATOM 2626 O O . ALA A 1 324 ? -3.216 18.616 0.264 1.00 84.06 324 ALA A O 1
ATOM 2627 N N . ASP A 1 325 ? -5.308 18.671 1.104 1.00 83.75 325 ASP A N 1
ATOM 2628 C CA . ASP A 1 325 ? -6.014 18.468 -0.158 1.00 83.75 325 ASP A CA 1
ATOM 2629 C C . ASP A 1 325 ? -5.651 19.568 -1.165 1.00 83.75 325 ASP A C 1
ATOM 2631 O O . ASP A 1 325 ? -5.278 19.265 -2.293 1.00 83.75 325 ASP A O 1
ATOM 2635 N N . SER A 1 326 ? -5.627 20.839 -0.738 1.00 89.50 326 SER A N 1
ATOM 2636 C CA . SER A 1 326 ? -5.231 21.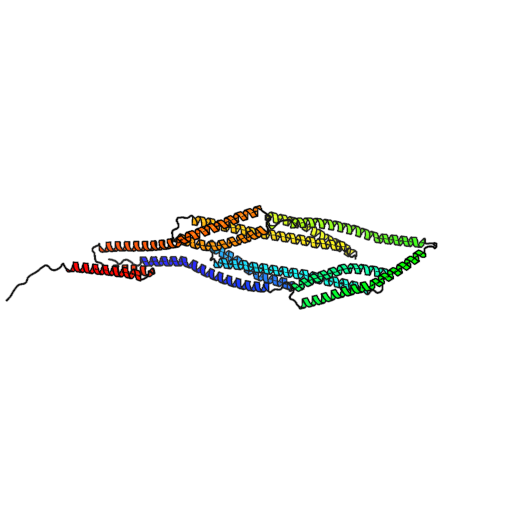956 -1.616 1.00 89.50 326 SER A CA 1
ATOM 2637 C C . SER A 1 326 ? -3.773 21.861 -2.088 1.00 89.50 326 SER A C 1
ATOM 2639 O O . SER A 1 326 ? -3.464 22.224 -3.219 1.00 89.50 326 SER A O 1
ATOM 2641 N N . GLN A 1 327 ? -2.850 21.414 -1.228 1.00 90.19 327 GLN A N 1
ATOM 2642 C CA . GLN A 1 327 ? -1.436 21.234 -1.588 1.00 90.19 327 GLN A CA 1
ATOM 2643 C C . GLN A 1 327 ? -1.241 20.040 -2.527 1.00 90.19 327 GLN A C 1
ATOM 2645 O O . GLN A 1 327 ? -0.512 20.153 -3.508 1.00 90.19 327 GLN A O 1
ATOM 2650 N N . ILE A 1 328 ? -1.920 18.922 -2.266 1.00 89.56 328 ILE A N 1
ATOM 2651 C CA . ILE A 1 328 ? -1.907 17.727 -3.119 1.00 89.56 328 ILE A CA 1
ATOM 2652 C C . ILE A 1 328 ? -2.498 18.047 -4.497 1.00 89.56 328 ILE A C 1
ATOM 2654 O O . ILE A 1 328 ? -1.907 17.691 -5.518 1.00 89.56 328 ILE A O 1
ATOM 2658 N N . GLU A 1 329 ? -3.606 18.787 -4.544 1.00 91.19 329 GLU A N 1
ATOM 2659 C CA . GLU A 1 329 ? -4.203 19.275 -5.787 1.00 91.19 329 GLU A CA 1
ATOM 2660 C C . GLU A 1 329 ? -3.248 20.226 -6.523 1.00 91.19 329 GLU A C 1
ATOM 2662 O O . GLU A 1 329 ? -3.069 20.105 -7.733 1.00 91.19 329 GLU A O 1
ATOM 2667 N N . ALA A 1 330 ? -2.547 21.110 -5.804 1.00 92.00 330 ALA A N 1
ATOM 2668 C CA . ALA A 1 330 ? -1.535 21.979 -6.400 1.00 92.00 330 ALA A CA 1
ATOM 2669 C C . ALA A 1 330 ? -0.340 21.195 -6.976 1.00 92.00 330 ALA A C 1
ATOM 2671 O O . ALA A 1 330 ? 0.129 21.528 -8.064 1.00 92.00 330 ALA A O 1
ATOM 2672 N N . PHE A 1 331 ? 0.148 20.151 -6.296 1.00 93.31 331 PHE A N 1
ATOM 2673 C CA . PHE A 1 331 ? 1.202 19.280 -6.831 1.00 93.31 331 PHE A CA 1
ATOM 2674 C C . PHE A 1 331 ? 0.731 18.534 -8.079 1.00 93.31 331 PHE A C 1
ATOM 2676 O O . PHE A 1 331 ? 1.438 18.507 -9.085 1.00 93.31 331 PHE A O 1
ATOM 2683 N N . THR A 1 332 ? -0.491 18.005 -8.042 1.00 91.44 332 THR A N 1
ATOM 2684 C CA . THR A 1 332 ? -1.118 17.316 -9.177 1.00 91.44 332 THR A CA 1
ATOM 2685 C C . THR A 1 332 ? -1.283 18.261 -10.368 1.00 91.44 332 THR A C 1
ATOM 2687 O O . THR A 1 332 ? -0.927 17.914 -11.492 1.00 91.44 332 THR A O 1
ATOM 2690 N N . GLY A 1 333 ? -1.724 19.497 -10.118 1.00 91.31 333 GLY A N 1
ATOM 2691 C CA . GLY A 1 333 ? -1.857 20.542 -11.132 1.00 91.31 333 GLY A CA 1
ATOM 2692 C C . GLY A 1 333 ? -0.526 21.000 -11.738 1.00 91.31 333 GLY A C 1
ATOM 2693 O O . GLY A 1 333 ? -0.516 21.467 -12.873 1.00 91.31 333 GLY A O 1
ATOM 2694 N N . LYS A 1 334 ? 0.601 20.847 -11.027 1.00 91.50 334 LYS A N 1
ATOM 2695 C CA . LYS A 1 334 ? 1.950 21.071 -11.579 1.00 91.50 334 LYS A CA 1
ATOM 2696 C C . LYS A 1 334 ? 2.468 19.869 -12.379 1.00 91.50 334 LYS A C 1
ATOM 2698 O O . LYS A 1 334 ? 3.196 20.071 -13.344 1.00 91.50 334 LYS A O 1
ATOM 2703 N N . LEU A 1 335 ? 2.112 18.643 -11.987 1.00 92.56 335 LEU A N 1
ATOM 2704 C CA . LEU A 1 335 ? 2.577 17.411 -12.635 1.00 92.56 335 LEU A CA 1
ATOM 2705 C C . LEU A 1 335 ? 1.853 17.132 -13.961 1.00 92.56 335 LEU A C 1
ATOM 2707 O O . LEU A 1 335 ? 2.499 16.787 -14.948 1.00 92.56 335 LEU A O 1
ATOM 2711 N N . LEU A 1 336 ? 0.529 17.309 -13.992 1.00 90.56 336 LEU A N 1
ATOM 2712 C CA . LEU A 1 336 ? -0.316 17.001 -15.153 1.00 90.56 336 LEU A CA 1
ATOM 2713 C C . LEU A 1 336 ? 0.168 17.659 -16.460 1.00 90.56 336 LEU A C 1
ATOM 2715 O O . LEU A 1 336 ? 0.368 16.929 -17.429 1.00 90.56 336 LEU A O 1
ATOM 2719 N N . PRO A 1 337 ? 0.456 18.978 -16.506 1.00 89.00 337 PRO A N 1
ATOM 2720 C CA . PRO A 1 337 ? 0.943 19.618 -17.728 1.00 89.00 337 PRO A CA 1
ATOM 2721 C C . PRO A 1 337 ? 2.277 19.050 -18.224 1.00 89.00 337 PRO A C 1
ATOM 2723 O O . PRO A 1 337 ? 2.542 19.043 -19.423 1.00 89.00 337 PRO A O 1
ATOM 2726 N N . VAL A 1 338 ? 3.133 18.576 -17.312 1.00 86.00 338 VAL A N 1
ATOM 2727 C CA . VAL A 1 338 ? 4.425 17.977 -17.670 1.00 86.00 338 VAL A CA 1
ATOM 2728 C C . VAL A 1 338 ? 4.220 16.588 -18.268 1.00 86.00 338 VAL A C 1
ATOM 2730 O O . VAL A 1 338 ? 4.856 16.265 -19.267 1.00 86.00 338 VAL A O 1
ATOM 2733 N N . MET A 1 339 ? 3.306 15.790 -17.713 1.00 87.38 339 MET A N 1
ATOM 2734 C CA . MET A 1 339 ? 2.946 14.485 -18.277 1.00 87.38 339 MET A CA 1
ATOM 2735 C C . MET A 1 339 ? 2.297 14.624 -19.660 1.00 87.38 339 MET A C 1
ATOM 2737 O O . MET A 1 339 ? 2.665 13.899 -20.581 1.00 87.38 339 MET A O 1
ATOM 2741 N N . GLU A 1 340 ? 1.386 15.587 -19.828 1.00 89.19 340 GLU A N 1
ATOM 2742 C CA . GLU A 1 340 ? 0.778 15.903 -21.127 1.00 89.19 340 GLU A CA 1
ATOM 2743 C C . GLU A 1 340 ? 1.837 16.328 -22.151 1.00 89.19 340 GLU A C 1
ATOM 2745 O O . GLU A 1 340 ? 1.841 15.827 -23.274 1.00 89.19 340 GLU A O 1
ATOM 2750 N N . TYR A 1 341 ? 2.783 17.184 -21.750 1.00 86.81 341 TYR A N 1
ATOM 2751 C CA . TYR A 1 341 ? 3.898 17.593 -22.603 1.00 86.81 341 TYR A CA 1
ATOM 2752 C C . TYR A 1 341 ? 4.801 16.416 -23.005 1.00 86.81 341 TYR A C 1
ATOM 2754 O O . TYR A 1 341 ? 5.188 16.320 -24.168 1.00 86.81 341 TYR A O 1
ATOM 2762 N N . ILE A 1 342 ? 5.134 15.511 -22.075 1.00 85.44 342 ILE A N 1
ATOM 2763 C CA . ILE A 1 342 ? 5.942 14.317 -22.375 1.00 85.44 342 ILE A CA 1
ATOM 2764 C C . ILE A 1 342 ? 5.216 13.434 -23.393 1.00 85.44 342 ILE A C 1
ATOM 2766 O O . ILE A 1 342 ? 5.829 13.029 -24.379 1.00 85.44 342 ILE A O 1
ATOM 2770 N N . GLN A 1 343 ? 3.915 13.198 -23.207 1.00 87.44 343 GLN A N 1
ATOM 2771 C CA . GLN A 1 343 ? 3.117 12.399 -24.135 1.00 87.44 343 GLN A CA 1
ATOM 2772 C C . GLN A 1 343 ? 3.033 13.050 -25.522 1.00 87.44 343 GLN A C 1
ATOM 2774 O O . GLN A 1 343 ? 3.237 12.380 -26.534 1.00 87.44 343 GLN A O 1
ATOM 2779 N N . GLU A 1 344 ? 2.795 14.362 -25.585 1.00 88.75 344 GLU A N 1
ATOM 2780 C CA . GLU A 1 344 ? 2.767 15.093 -26.852 1.00 88.75 344 GLU A CA 1
ATOM 2781 C C . GLU A 1 344 ? 4.127 15.018 -27.561 1.00 88.75 344 GLU A C 1
ATOM 2783 O O . GLU A 1 344 ? 4.199 14.822 -28.775 1.00 88.75 344 GLU A O 1
ATOM 2788 N N . LEU A 1 345 ? 5.223 15.115 -26.808 1.00 84.12 345 LEU A N 1
ATOM 2789 C CA . LEU A 1 345 ? 6.572 15.005 -27.344 1.00 84.12 345 LEU A CA 1
ATOM 2790 C C . LEU A 1 345 ? 6.877 13.587 -27.854 1.00 84.12 345 LEU A C 1
ATOM 2792 O O . LEU A 1 345 ? 7.483 13.446 -28.918 1.00 84.12 345 LEU A O 1
ATOM 2796 N N . VAL A 1 346 ? 6.439 12.545 -27.140 1.00 85.00 346 VAL A N 1
ATOM 2797 C CA . VAL A 1 346 ? 6.517 11.145 -27.589 1.00 85.00 346 VAL A CA 1
ATOM 2798 C C . VAL A 1 346 ? 5.792 10.982 -28.919 1.00 85.00 346 VAL A C 1
ATOM 2800 O O . VAL A 1 346 ? 6.368 10.431 -29.859 1.00 85.00 346 VAL A O 1
ATOM 2803 N N . ASP A 1 347 ? 4.571 11.502 -29.030 1.00 85.44 347 ASP A N 1
ATOM 2804 C CA . ASP A 1 347 ? 3.760 11.398 -30.242 1.00 85.44 347 ASP A CA 1
ATOM 2805 C C . ASP A 1 347 ? 4.411 12.150 -31.413 1.00 85.44 347 ASP A C 1
ATOM 2807 O O . ASP A 1 347 ? 4.565 11.592 -32.504 1.00 85.44 347 ASP A O 1
ATOM 2811 N N . GLN A 1 348 ? 4.876 13.384 -31.182 1.00 84.94 348 GLN A N 1
ATOM 2812 C CA . GLN A 1 348 ? 5.567 14.198 -32.187 1.00 84.94 348 GLN A CA 1
ATOM 2813 C C . GLN A 1 348 ? 6.854 13.526 -32.681 1.00 84.94 348 GLN A C 1
ATOM 2815 O O . GLN A 1 348 ? 7.106 13.471 -33.888 1.00 84.94 348 GLN A O 1
ATOM 2820 N N . MET A 1 349 ? 7.670 12.991 -31.770 1.00 81.44 349 MET A N 1
ATOM 2821 C CA . MET A 1 349 ? 8.936 12.353 -32.128 1.00 81.44 349 MET A CA 1
ATOM 2822 C C . MET A 1 349 ? 8.705 10.997 -32.795 1.00 81.44 349 MET A C 1
ATOM 2824 O O . MET A 1 349 ? 9.335 10.704 -33.811 1.00 81.44 349 MET A O 1
ATOM 2828 N N . THR A 1 350 ? 7.749 10.204 -32.313 1.00 81.75 350 THR A N 1
ATOM 2829 C CA . THR A 1 350 ? 7.350 8.947 -32.958 1.00 81.75 350 THR A CA 1
ATOM 2830 C C . THR A 1 350 ? 6.857 9.208 -34.377 1.00 81.75 350 THR A C 1
ATOM 2832 O O . THR A 1 350 ? 7.312 8.552 -35.311 1.00 81.75 350 THR A O 1
ATOM 2835 N N . GLN A 1 351 ? 6.005 10.217 -34.579 1.00 82.38 351 GLN A N 1
ATOM 2836 C CA . GLN A 1 351 ? 5.510 10.587 -35.902 1.00 82.38 351 GLN A CA 1
ATOM 2837 C C . GLN A 1 351 ? 6.627 11.098 -36.823 1.00 82.38 351 GLN A C 1
ATOM 2839 O O . GLN A 1 351 ? 6.671 10.708 -37.991 1.00 82.38 351 GLN A O 1
ATOM 2844 N N . LYS A 1 352 ? 7.539 11.943 -36.321 1.00 79.62 352 LYS A N 1
ATOM 2845 C CA . LYS A 1 352 ? 8.695 12.449 -37.081 1.00 79.62 352 LYS A CA 1
ATOM 2846 C C . LYS A 1 352 ? 9.534 11.283 -37.602 1.00 79.62 352 LYS A C 1
ATOM 2848 O O . LYS A 1 352 ? 9.717 11.153 -38.807 1.00 79.62 352 LYS A O 1
ATOM 2853 N N . TYR A 1 353 ? 9.993 10.410 -36.714 1.00 76.50 353 TYR A N 1
ATOM 2854 C CA . TYR A 1 353 ? 10.911 9.327 -37.068 1.00 76.50 353 TYR A CA 1
ATOM 2855 C C . TYR A 1 353 ? 10.240 8.207 -37.873 1.00 76.50 353 TYR A C 1
ATOM 2857 O O . TYR A 1 353 ? 10.836 7.688 -38.817 1.00 76.50 353 TYR A O 1
ATOM 2865 N N . PHE A 1 354 ? 8.958 7.932 -37.619 1.00 74.44 354 PHE A N 1
ATOM 2866 C CA . PHE A 1 354 ? 8.167 7.011 -38.435 1.00 74.44 354 PHE A CA 1
ATOM 2867 C C . PHE A 1 354 ? 7.975 7.516 -39.876 1.00 74.44 354 PHE A C 1
ATOM 2869 O O . PHE A 1 354 ? 8.121 6.744 -40.820 1.00 74.44 354 PHE A O 1
ATOM 2876 N N . CYS A 1 355 ? 7.700 8.813 -40.074 1.00 67.75 355 CYS A N 1
ATOM 2877 C CA . CYS A 1 355 ? 7.519 9.406 -41.407 1.00 67.75 355 CYS A CA 1
ATOM 2878 C C . CYS A 1 355 ? 8.802 9.443 -42.255 1.00 67.75 355 CYS A C 1
ATOM 2880 O O . CYS A 1 355 ? 8.708 9.500 -43.481 1.00 67.75 355 CYS A O 1
ATOM 2882 N N . PHE A 1 356 ? 9.981 9.437 -41.627 1.00 64.31 356 PHE A N 1
ATOM 2883 C CA . PHE A 1 356 ? 11.273 9.467 -42.322 1.00 64.31 356 PHE A CA 1
ATOM 2884 C C . PHE A 1 356 ? 11.935 8.085 -42.467 1.00 64.31 356 PHE A C 1
ATOM 2886 O O . PHE A 1 356 ? 13.014 8.014 -43.047 1.00 64.31 356 PHE A O 1
ATOM 2893 N N . GLU A 1 357 ? 11.307 7.004 -41.978 1.00 58.75 357 GLU A N 1
ATOM 2894 C CA . GLU A 1 357 ? 11.929 5.668 -41.850 1.00 58.75 357 GLU A CA 1
ATOM 2895 C C . GLU A 1 357 ? 13.283 5.710 -41.103 1.00 58.75 357 GLU A C 1
ATOM 2897 O O . GLU A 1 357 ? 14.158 4.866 -41.303 1.00 58.75 357 GLU A O 1
ATOM 2902 N N . GLU A 1 358 ? 13.474 6.707 -40.234 1.00 66.19 358 GLU A N 1
ATOM 2903 C CA . GLU A 1 358 ? 14.694 6.897 -39.452 1.00 66.19 358 GLU A CA 1
ATOM 2904 C C . GLU A 1 358 ? 14.473 6.408 -38.016 1.00 66.19 358 GLU A C 1
ATOM 2906 O O . GLU A 1 358 ? 13.388 6.528 -37.451 1.00 66.19 358 GLU A O 1
ATOM 2911 N N . ILE A 1 359 ? 15.515 5.846 -37.401 1.00 69.44 359 ILE A N 1
ATOM 2912 C CA . ILE A 1 359 ? 15.473 5.425 -35.996 1.00 69.44 359 ILE A CA 1
ATOM 2913 C C . ILE A 1 359 ? 15.671 6.666 -35.120 1.00 69.44 359 ILE A C 1
ATOM 2915 O O . ILE A 1 359 ? 16.607 7.436 -35.343 1.00 69.44 359 ILE A O 1
ATOM 2919 N N . MET A 1 360 ? 14.810 6.848 -34.114 1.00 78.50 360 MET A N 1
ATOM 2920 C CA . MET A 1 360 ? 14.944 7.935 -33.142 1.00 78.50 360 MET A CA 1
ATOM 2921 C C . MET A 1 360 ? 16.323 7.879 -32.455 1.00 78.50 360 MET A C 1
ATOM 2923 O O . MET A 1 360 ? 16.743 6.798 -32.032 1.00 78.50 360 MET A O 1
ATOM 2927 N N . PRO A 1 361 ? 17.027 9.016 -32.290 1.00 80.50 361 PRO A N 1
ATOM 2928 C CA . PRO A 1 361 ? 18.285 9.058 -31.561 1.00 80.50 361 PRO A CA 1
ATOM 2929 C C . PRO A 1 361 ? 18.131 8.479 -30.153 1.00 80.50 361 PRO A C 1
ATOM 2931 O O . PRO A 1 361 ? 17.256 8.890 -29.389 1.00 80.50 361 PRO A O 1
ATOM 2934 N N . SER A 1 362 ? 19.026 7.560 -29.790 1.00 78.12 362 SER A N 1
ATOM 2935 C CA . SER A 1 362 ? 18.972 6.828 -28.520 1.00 78.12 362 SER A CA 1
ATOM 2936 C C . SER A 1 362 ? 18.958 7.741 -27.294 1.00 78.12 362 SER A C 1
ATOM 2938 O O . SER A 1 362 ? 18.340 7.407 -26.292 1.00 78.12 362 SER A O 1
ATOM 2940 N N . GLU A 1 363 ? 19.616 8.900 -27.367 1.00 79.31 363 GLU A N 1
ATOM 2941 C CA . GLU A 1 363 ? 19.678 9.858 -26.259 1.00 79.31 363 GLU A CA 1
ATOM 2942 C C . GLU A 1 363 ? 18.349 10.593 -26.036 1.00 79.31 363 GLU A C 1
ATOM 2944 O O . GLU A 1 363 ? 17.959 10.815 -24.893 1.00 79.31 363 GLU A O 1
ATOM 2949 N N . VAL A 1 364 ? 17.625 10.914 -27.115 1.00 79.25 364 VAL A N 1
ATOM 2950 C CA . VAL A 1 364 ? 16.276 11.494 -27.028 1.00 79.25 364 VAL A CA 1
ATOM 2951 C C . VAL A 1 364 ? 15.315 10.466 -26.443 1.00 79.25 364 VAL A C 1
ATOM 2953 O O . VAL A 1 364 ? 14.610 10.768 -25.484 1.00 79.25 364 VAL A O 1
ATOM 2956 N N . PHE A 1 365 ? 15.344 9.238 -26.970 1.00 81.31 365 PHE A N 1
ATOM 2957 C CA . PHE A 1 365 ? 14.519 8.137 -26.475 1.00 81.31 365 PHE A CA 1
ATOM 2958 C C . PHE A 1 365 ? 14.776 7.859 -24.987 1.00 81.31 365 PHE A C 1
ATOM 2960 O O . PHE A 1 365 ? 13.841 7.771 -24.195 1.00 81.31 365 PHE A O 1
ATOM 2967 N N . ARG A 1 366 ? 16.052 7.803 -24.584 1.00 85.56 366 ARG A N 1
ATOM 2968 C CA . ARG A 1 366 ? 16.458 7.610 -23.188 1.00 85.56 366 ARG A CA 1
ATOM 2969 C C . ARG A 1 366 ? 15.948 8.729 -22.284 1.00 85.56 366 ARG A C 1
ATOM 2971 O O . ARG A 1 366 ? 15.356 8.431 -21.258 1.00 85.56 366 ARG A O 1
ATOM 2978 N N . LYS A 1 367 ? 16.149 10.001 -22.654 1.00 84.31 367 LYS A N 1
ATOM 2979 C CA . LYS A 1 367 ? 15.701 11.138 -21.832 1.00 84.31 367 LYS A CA 1
ATOM 2980 C C . LYS A 1 367 ? 14.181 11.209 -21.692 1.00 84.31 367 LYS A C 1
ATOM 2982 O O . LYS A 1 367 ? 13.703 11.586 -20.629 1.00 84.31 367 LYS A O 1
ATOM 2987 N N . ILE A 1 368 ? 13.434 10.841 -22.732 1.00 84.69 368 ILE A N 1
ATOM 2988 C CA . ILE A 1 368 ? 11.975 10.719 -22.653 1.00 84.69 368 ILE A CA 1
ATOM 2989 C C . ILE A 1 368 ? 11.593 9.637 -21.636 1.00 84.69 368 ILE A C 1
ATOM 2991 O O . ILE A 1 368 ? 10.855 9.937 -20.704 1.00 84.69 368 ILE A O 1
ATOM 2995 N N . GLY A 1 369 ? 12.165 8.431 -21.742 1.00 84.56 369 GLY A N 1
ATOM 2996 C CA . GLY A 1 369 ? 11.894 7.347 -20.789 1.00 84.56 369 GLY A CA 1
ATOM 2997 C C . GLY A 1 369 ? 12.309 7.679 -19.349 1.00 84.56 369 GLY A C 1
ATOM 2998 O O . GLY A 1 369 ? 11.593 7.353 -18.402 1.00 84.56 369 GLY A O 1
ATOM 2999 N N . ASP A 1 370 ? 13.430 8.389 -19.173 1.00 87.12 370 ASP A N 1
ATOM 3000 C CA . ASP A 1 370 ? 13.874 8.887 -17.868 1.00 87.12 370 ASP A CA 1
ATOM 3001 C C . ASP A 1 370 ? 12.832 9.860 -17.273 1.00 87.12 370 ASP A C 1
ATOM 3003 O O . ASP A 1 370 ? 12.482 9.735 -16.099 1.00 87.12 370 ASP A O 1
ATOM 3007 N N . LEU A 1 371 ? 12.286 10.792 -18.070 1.00 87.50 371 LEU A N 1
ATOM 3008 C CA . LEU A 1 371 ? 11.240 11.718 -17.614 1.00 87.50 371 LEU A CA 1
ATOM 3009 C C . LEU A 1 371 ? 9.898 11.027 -17.354 1.00 87.50 371 LEU A C 1
ATOM 3011 O O . LEU A 1 371 ? 9.243 11.373 -16.375 1.00 87.50 371 LEU A O 1
ATOM 3015 N N . GLU A 1 372 ? 9.488 10.059 -18.175 1.00 87.62 372 GLU A N 1
ATOM 3016 C CA . GLU A 1 372 ? 8.276 9.265 -17.933 1.00 87.62 372 GLU A CA 1
ATOM 3017 C C . GLU A 1 372 ? 8.374 8.557 -16.579 1.00 87.62 372 GLU A C 1
ATOM 3019 O O . GLU A 1 372 ? 7.519 8.746 -15.711 1.00 87.62 372 GLU A O 1
ATOM 3024 N N . SER A 1 373 ? 9.478 7.838 -16.345 1.00 87.69 373 SER A N 1
ATOM 3025 C CA . SER A 1 373 ? 9.735 7.180 -15.062 1.00 87.69 373 SER A CA 1
ATOM 3026 C C . SER A 1 373 ? 9.794 8.173 -13.901 1.00 87.69 373 SER A C 1
ATOM 3028 O O . SER A 1 373 ? 9.370 7.844 -12.790 1.00 87.69 373 SER A O 1
ATOM 3030 N N . PHE A 1 374 ? 10.334 9.371 -14.125 1.00 89.75 374 PHE A N 1
ATOM 3031 C CA . PHE A 1 374 ? 10.451 10.386 -13.088 1.00 89.75 374 PHE A CA 1
ATOM 3032 C C . PHE A 1 374 ? 9.099 11.014 -12.735 1.00 89.75 374 PHE A C 1
ATOM 3034 O O . PHE A 1 374 ? 8.786 11.157 -11.552 1.00 89.75 374 PHE A O 1
ATOM 3041 N N . SER A 1 375 ? 8.270 11.303 -13.740 1.00 90.25 375 SER A N 1
ATOM 3042 C CA . SER A 1 375 ? 6.905 11.801 -13.562 1.00 90.25 375 SER A CA 1
ATOM 3043 C C . SER A 1 375 ? 6.031 10.792 -12.812 1.00 90.25 375 SER A C 1
ATOM 3045 O O . SER A 1 375 ? 5.315 11.161 -11.881 1.00 90.25 375 SER A O 1
ATOM 3047 N N . GLU A 1 376 ? 6.182 9.503 -13.123 1.00 89.19 376 GLU A N 1
ATOM 3048 C CA . GLU A 1 376 ? 5.487 8.418 -12.437 1.00 89.19 376 GLU A CA 1
ATOM 3049 C C . GLU A 1 376 ? 5.927 8.295 -10.973 1.00 89.19 376 GLU A C 1
ATOM 3051 O O . GLU A 1 376 ? 5.098 8.151 -10.078 1.00 89.19 376 GLU A O 1
ATOM 3056 N N . ASN A 1 377 ? 7.225 8.436 -10.689 1.00 92.06 377 ASN A N 1
ATOM 3057 C CA . ASN A 1 377 ? 7.721 8.463 -9.313 1.00 92.06 377 ASN A CA 1
ATOM 3058 C C . ASN A 1 377 ? 7.129 9.641 -8.512 1.00 92.06 377 ASN A C 1
ATOM 3060 O O . ASN A 1 377 ? 6.718 9.466 -7.364 1.00 92.06 377 ASN A O 1
ATOM 3064 N N . ILE A 1 378 ? 7.033 10.835 -9.109 1.00 92.69 378 ILE A N 1
ATOM 3065 C CA . ILE A 1 378 ? 6.388 11.988 -8.460 1.00 92.69 378 ILE A CA 1
ATOM 3066 C C . ILE A 1 378 ? 4.904 11.703 -8.213 1.00 92.69 378 ILE A C 1
ATOM 3068 O O . ILE A 1 378 ? 4.419 11.984 -7.118 1.00 92.69 378 ILE A O 1
ATOM 3072 N N . ARG A 1 379 ? 4.197 11.097 -9.176 1.00 92.19 379 ARG A N 1
ATOM 3073 C CA . ARG A 1 379 ? 2.793 10.690 -9.019 1.00 92.19 379 ARG A CA 1
ATOM 3074 C C . ARG A 1 379 ? 2.610 9.759 -7.821 1.00 92.19 379 ARG A C 1
ATOM 3076 O O . ARG A 1 379 ? 1.800 10.050 -6.946 1.00 92.19 379 ARG A O 1
ATOM 3083 N N . VAL A 1 380 ? 3.431 8.712 -7.723 1.00 91.75 380 VAL A N 1
ATOM 3084 C CA . VAL A 1 380 ? 3.428 7.782 -6.581 1.00 91.75 380 VAL A CA 1
ATOM 3085 C C . VAL A 1 380 ? 3.690 8.520 -5.266 1.00 91.75 380 VAL A C 1
ATOM 3087 O O . VAL A 1 380 ? 3.024 8.266 -4.265 1.00 91.75 380 VAL A O 1
ATOM 3090 N N . LYS A 1 381 ? 4.620 9.482 -5.245 1.00 92.06 381 LYS A N 1
ATOM 3091 C CA . LYS A 1 381 ? 4.890 10.286 -4.043 1.00 92.06 381 LYS A CA 1
ATOM 3092 C C . LYS A 1 381 ? 3.713 11.176 -3.649 1.00 92.06 381 LYS A C 1
ATOM 3094 O O . LYS A 1 381 ? 3.466 11.336 -2.457 1.00 92.06 381 LYS A O 1
ATOM 3099 N N . ILE A 1 382 ? 2.977 11.730 -4.609 1.00 92.38 382 ILE A N 1
ATOM 3100 C CA . ILE A 1 382 ? 1.751 12.492 -4.339 1.00 92.38 382 ILE A CA 1
ATOM 3101 C C . ILE A 1 382 ? 0.678 11.572 -3.731 1.00 92.38 382 ILE A C 1
ATOM 3103 O O . ILE A 1 382 ? 0.092 11.927 -2.709 1.00 92.38 382 ILE A O 1
ATOM 3107 N N . GLU A 1 383 ? 0.482 10.370 -4.280 1.00 90.44 383 GLU A N 1
ATOM 3108 C CA . GLU A 1 383 ? -0.454 9.365 -3.745 1.00 90.44 383 GLU A CA 1
ATOM 3109 C C . GLU A 1 383 ? -0.074 8.919 -2.319 1.00 90.44 383 GLU A C 1
ATOM 3111 O O . GLU A 1 383 ? -0.932 8.816 -1.437 1.00 90.44 383 GLU A O 1
ATOM 3116 N N . GLU A 1 384 ? 1.223 8.727 -2.043 1.00 91.12 384 GLU A N 1
ATOM 3117 C CA . GLU A 1 384 ? 1.727 8.467 -0.689 1.00 91.12 384 GLU A CA 1
ATOM 3118 C C . GLU A 1 384 ? 1.364 9.608 0.276 1.00 91.12 384 GLU A C 1
ATOM 3120 O O . GLU A 1 384 ? 0.945 9.345 1.408 1.00 91.12 384 GLU A O 1
ATOM 3125 N N . LYS A 1 385 ? 1.486 10.873 -0.158 1.00 90.94 385 LYS A N 1
ATOM 3126 C CA . LYS A 1 385 ? 1.107 12.044 0.651 1.00 90.94 385 LYS A CA 1
ATOM 3127 C C . LYS A 1 385 ? -0.390 12.126 0.900 1.00 90.94 385 LYS A C 1
ATOM 3129 O O . LYS A 1 385 ? -0.800 12.476 2.006 1.00 90.94 385 LYS A O 1
ATOM 3134 N N . GLU A 1 386 ? -1.207 11.745 -0.067 1.00 89.06 386 GLU A N 1
ATOM 3135 C CA . GLU A 1 386 ? -2.653 11.663 0.115 1.00 89.06 386 GLU A CA 1
ATOM 3136 C C . GLU A 1 386 ? -3.042 10.590 1.142 1.00 89.06 386 GLU A C 1
ATOM 3138 O O . GLU A 1 386 ? -3.816 10.847 2.070 1.00 89.06 386 GLU A O 1
ATOM 3143 N N . SER A 1 387 ? -2.438 9.403 1.044 1.00 88.94 387 SER A N 1
ATOM 3144 C CA . SER A 1 387 ? -2.627 8.339 2.033 1.00 88.94 387 SER A CA 1
ATOM 3145 C C . SER A 1 387 ? -2.146 8.763 3.426 1.00 88.94 387 SER A C 1
ATOM 3147 O O . SER A 1 387 ? -2.795 8.455 4.428 1.00 88.94 387 SER A O 1
ATOM 3149 N N . GLU A 1 388 ? -1.023 9.481 3.508 1.00 89.62 388 GLU A N 1
ATOM 3150 C CA . GLU A 1 388 ? -0.471 10.007 4.758 1.00 89.62 388 GLU A CA 1
ATOM 3151 C C . GLU A 1 388 ? -1.421 11.026 5.418 1.00 89.62 388 GLU A C 1
ATOM 3153 O O . GLU A 1 388 ? -1.659 10.942 6.628 1.00 89.62 388 GLU A O 1
ATOM 3158 N N . ALA A 1 389 ? -2.027 11.930 4.640 1.00 86.38 389 ALA A N 1
ATOM 3159 C CA . ALA A 1 389 ? -3.037 12.872 5.130 1.00 86.38 389 ALA A CA 1
ATOM 3160 C C . ALA A 1 389 ? -4.291 12.154 5.658 1.00 86.38 389 ALA A C 1
ATOM 3162 O O . ALA A 1 389 ? -4.768 12.452 6.760 1.00 86.38 389 ALA A O 1
ATOM 3163 N N . ARG A 1 390 ? -4.803 11.164 4.912 1.00 86.12 390 ARG A N 1
ATOM 3164 C CA . ARG A 1 390 ? -5.967 10.357 5.322 1.00 86.12 390 ARG A CA 1
ATOM 3165 C C . ARG A 1 390 ? -5.704 9.599 6.622 1.00 86.12 390 ARG A C 1
ATOM 3167 O O . ARG A 1 390 ? -6.523 9.655 7.540 1.00 86.12 390 ARG A O 1
ATOM 3174 N N . GLN A 1 391 ? -4.541 8.963 6.741 1.00 90.38 391 GLN A N 1
ATOM 3175 C CA . GLN A 1 391 ? -4.140 8.289 7.974 1.00 90.38 391 GLN A CA 1
ATOM 3176 C C . GLN A 1 391 ? -4.017 9.275 9.143 1.00 90.38 391 GLN A C 1
ATOM 3178 O O . GLN A 1 391 ? -4.511 9.002 10.236 1.00 90.38 391 GLN A O 1
ATOM 3183 N N . GLY A 1 392 ? -3.390 10.434 8.920 1.00 86.88 392 GLY A N 1
ATOM 3184 C CA . GLY A 1 392 ? -3.274 11.482 9.932 1.00 86.88 392 GLY A CA 1
ATOM 3185 C C . GLY A 1 392 ? -4.629 11.971 10.441 1.00 86.88 392 GLY A C 1
ATOM 3186 O O . GLY A 1 392 ? -4.765 12.271 11.630 1.00 86.88 392 GLY A O 1
ATOM 3187 N N . ARG A 1 393 ? -5.646 12.012 9.576 1.00 85.50 393 ARG A N 1
ATOM 3188 C CA . ARG A 1 393 ? -7.025 12.327 9.960 1.00 85.50 393 ARG A CA 1
ATOM 3189 C C . ARG A 1 393 ? -7.640 11.234 10.827 1.00 85.50 393 ARG A C 1
ATOM 3191 O O . ARG A 1 393 ? -8.171 11.564 11.881 1.00 85.50 393 ARG A O 1
ATOM 3198 N N . ALA A 1 394 ? -7.574 9.976 10.393 1.00 87.06 394 ALA A N 1
ATOM 3199 C CA . ALA A 1 394 ? -8.179 8.855 11.113 1.00 87.06 394 ALA A CA 1
ATOM 3200 C C . ALA A 1 394 ? -7.624 8.752 12.541 1.00 87.06 394 ALA A C 1
ATOM 3202 O O . ALA A 1 394 ? -8.374 8.838 13.509 1.00 87.06 394 ALA A O 1
ATOM 3203 N N . VAL A 1 395 ? -6.294 8.735 12.669 1.00 89.19 395 VAL A N 1
ATOM 3204 C CA . VAL A 1 395 ? -5.610 8.607 13.964 1.00 89.19 395 VAL A CA 1
ATOM 3205 C C . VAL A 1 395 ? -5.922 9.781 14.899 1.00 89.19 395 VAL A C 1
ATOM 3207 O O . VAL A 1 395 ? -6.106 9.588 16.099 1.00 89.19 395 VAL A O 1
ATOM 3210 N N . ARG A 1 396 ? -5.989 11.018 14.383 1.00 87.31 396 ARG A N 1
ATOM 3211 C CA . ARG A 1 396 ? -6.358 12.178 15.215 1.00 87.31 396 ARG A CA 1
ATOM 3212 C C . ARG A 1 396 ? -7.838 12.192 15.577 1.00 87.31 396 ARG A C 1
ATOM 3214 O O . ARG A 1 396 ? -8.164 12.645 16.667 1.00 87.31 396 ARG A O 1
ATOM 3221 N N . GLY A 1 397 ? -8.707 11.721 14.685 1.00 86.38 397 GLY A N 1
ATOM 3222 C CA . GLY A 1 397 ? -10.133 11.559 14.956 1.00 86.38 397 GLY A CA 1
ATOM 3223 C C . GLY A 1 397 ? -10.366 10.578 16.099 1.00 86.38 397 GLY A C 1
ATOM 3224 O O . GLY A 1 397 ? -10.999 10.942 17.082 1.00 86.38 397 GLY A O 1
ATOM 3225 N N . GLU A 1 398 ? -9.765 9.390 16.020 1.00 86.19 398 GLU A N 1
ATOM 3226 C CA . GLU A 1 398 ? -9.813 8.382 17.088 1.00 86.19 398 GLU A CA 1
ATOM 3227 C C . GLU A 1 398 ? -9.224 8.905 18.402 1.00 86.19 398 GLU A C 1
ATOM 3229 O O . GLU A 1 398 ? -9.825 8.732 19.460 1.00 86.19 398 GLU A O 1
ATOM 3234 N N . TYR A 1 399 ? -8.085 9.605 18.344 1.00 92.25 399 TYR A N 1
ATOM 3235 C CA . TYR A 1 399 ? -7.497 10.244 19.522 1.00 92.25 399 TYR A CA 1
ATOM 3236 C C . TYR A 1 399 ? -8.458 11.244 20.178 1.00 92.25 399 TYR A C 1
ATOM 3238 O O . TYR A 1 399 ? -8.662 11.182 21.387 1.00 92.25 399 TYR A O 1
ATOM 3246 N N . LEU A 1 400 ? -9.034 12.169 19.403 1.00 89.06 400 LEU A N 1
ATOM 3247 C CA . LEU A 1 400 ? -9.921 13.206 19.933 1.00 89.06 400 LEU A CA 1
ATOM 3248 C C . LEU A 1 400 ? -11.207 12.608 20.504 1.00 89.06 400 LEU A C 1
ATOM 3250 O O . LEU A 1 400 ? -11.565 12.940 21.629 1.00 89.06 400 LEU A O 1
ATOM 3254 N N . LEU A 1 401 ? -11.841 11.685 19.777 1.00 87.62 401 LEU A N 1
ATOM 3255 C CA . LEU A 1 401 ? -13.045 10.994 20.238 1.00 87.62 401 LEU A CA 1
ATOM 3256 C C . LEU A 1 401 ? -12.784 10.207 21.525 1.00 87.62 401 LEU A C 1
ATOM 3258 O O . LEU A 1 401 ? -13.563 10.312 22.467 1.00 87.62 401 LEU A O 1
ATOM 3262 N N . GLY A 1 402 ? -11.663 9.482 21.603 1.00 86.25 402 GLY A N 1
ATOM 3263 C CA . GLY A 1 402 ? -11.282 8.758 22.816 1.00 86.25 402 GLY A CA 1
ATOM 3264 C C . GLY A 1 402 ? -11.019 9.694 23.999 1.00 86.25 402 GLY A C 1
ATOM 3265 O O . GLY A 1 402 ? -11.443 9.417 25.117 1.00 86.25 402 GLY A O 1
ATOM 3266 N N . VAL A 1 403 ? -10.358 10.837 23.775 1.00 87.69 403 VAL A N 1
ATOM 3267 C CA . VAL A 1 403 ? -10.148 11.847 24.828 1.00 87.69 403 VAL A CA 1
ATOM 3268 C C . VAL A 1 403 ? -11.476 12.447 25.300 1.00 87.69 403 VAL A C 1
ATOM 3270 O O . VAL A 1 403 ? -11.668 12.594 26.506 1.00 87.69 403 VAL A O 1
ATOM 3273 N N . GLU A 1 404 ? -12.388 12.786 24.388 1.00 88.81 404 GLU A N 1
ATOM 3274 C CA . GLU A 1 404 ? -13.707 13.346 24.715 1.00 88.81 404 GLU A CA 1
ATOM 3275 C C . GLU A 1 404 ? -14.578 12.348 25.488 1.00 88.81 404 GLU A C 1
ATOM 3277 O O . GLU A 1 404 ? -15.142 12.696 26.527 1.00 88.81 404 GLU A O 1
ATOM 3282 N N . SER A 1 405 ? -14.635 11.098 25.023 1.00 85.88 405 SER A N 1
ATOM 3283 C CA . SER A 1 405 ? -15.333 9.994 25.686 1.00 85.88 405 SER A CA 1
ATOM 3284 C C . SER A 1 405 ? -14.790 9.764 27.100 1.00 85.88 405 SER A C 1
ATOM 3286 O O . SER A 1 405 ? -15.548 9.804 28.075 1.00 85.88 405 SER A O 1
ATOM 3288 N N . PHE A 1 406 ? -13.462 9.680 27.244 1.00 88.44 406 PHE A N 1
ATOM 3289 C CA . PHE A 1 406 ? -12.813 9.560 28.546 1.00 88.44 406 PHE A CA 1
ATOM 3290 C C . PHE A 1 406 ? -13.165 10.734 29.472 1.00 88.44 406 PHE A C 1
ATOM 3292 O O . PHE A 1 406 ? -13.499 10.531 30.640 1.00 88.44 406 PHE A O 1
ATOM 3299 N N . GLN A 1 407 ? -13.090 11.973 28.978 1.00 86.00 407 GLN A N 1
ATOM 3300 C CA . GLN A 1 407 ? -13.394 13.166 29.775 1.00 86.00 407 GLN A CA 1
ATOM 3301 C C . GLN A 1 407 ? -14.864 13.213 30.207 1.00 86.00 407 GLN A C 1
ATOM 3303 O O . GLN A 1 407 ? -15.153 13.585 31.346 1.00 86.00 407 GLN A O 1
ATOM 3308 N N . SER A 1 408 ? -15.785 12.800 29.336 1.00 87.62 408 SER A N 1
ATOM 3309 C CA . SER A 1 408 ? -17.212 12.704 29.651 1.00 87.62 408 SER A CA 1
ATOM 3310 C C . SER A 1 408 ? -17.486 11.657 30.735 1.00 87.62 408 SER A C 1
ATOM 3312 O O . SER A 1 408 ? -18.168 11.942 31.730 1.00 87.62 408 SER A O 1
ATOM 3314 N N . TRP A 1 409 ? -16.884 10.471 30.603 1.00 91.69 409 TRP A N 1
ATOM 3315 C CA . TRP A 1 409 ? -16.949 9.430 31.626 1.00 91.69 409 TRP A CA 1
ATOM 3316 C C . TRP A 1 409 ? -16.367 9.914 32.956 1.00 91.69 409 TRP A C 1
ATOM 3318 O O . TRP A 1 409 ? -16.982 9.735 34.011 1.00 91.69 409 TRP A O 1
ATOM 3328 N N . MET A 1 410 ? -15.216 10.586 32.911 1.00 88.56 410 MET A N 1
ATOM 3329 C CA . MET A 1 410 ? -14.545 11.128 34.088 1.00 88.56 410 MET A CA 1
ATOM 3330 C C . MET A 1 410 ? -15.429 12.146 34.814 1.00 88.56 410 MET A C 1
ATOM 3332 O O . MET A 1 410 ? -15.586 12.061 36.030 1.00 88.56 410 MET A O 1
ATOM 3336 N N . GLN A 1 411 ? -16.049 13.076 34.083 1.00 86.81 411 GLN A N 1
ATOM 3337 C CA . GLN A 1 411 ? -16.939 14.087 34.652 1.00 86.81 411 GLN A CA 1
ATOM 3338 C C . GLN A 1 411 ? -18.175 13.452 35.304 1.00 86.81 411 GLN A C 1
ATOM 3340 O O . GLN A 1 411 ? -18.558 13.828 36.414 1.00 86.81 411 GLN A O 1
ATOM 3345 N N . THR A 1 412 ? -18.783 12.470 34.638 1.00 85.56 412 THR A N 1
ATOM 3346 C CA . THR A 1 412 ? -19.941 11.730 35.163 1.00 85.56 412 THR A CA 1
ATOM 3347 C C . THR A 1 412 ? -19.567 10.970 36.434 1.00 85.56 412 THR A C 1
ATOM 3349 O O . THR A 1 412 ? -20.258 11.061 37.450 1.00 85.56 412 THR A O 1
ATOM 3352 N N . THR A 1 413 ? -18.421 10.294 36.410 1.00 84.25 413 THR A N 1
ATOM 3353 C CA . THR A 1 413 ? -17.879 9.542 37.544 1.00 84.25 413 THR A CA 1
ATOM 3354 C C . THR A 1 413 ? -17.558 10.456 38.724 1.00 84.25 413 THR A C 1
ATOM 3356 O O . THR A 1 413 ? -17.972 10.181 39.846 1.00 84.25 413 THR A O 1
ATOM 3359 N N . GLU A 1 414 ? -16.893 11.588 38.489 1.00 82.81 414 GLU A N 1
ATOM 3360 C CA . GLU A 1 414 ? -16.591 12.580 39.524 1.00 82.81 414 GLU A CA 1
ATOM 3361 C C . GLU A 1 414 ? -17.839 13.174 40.174 1.00 82.81 414 GLU A C 1
ATOM 3363 O O . GLU A 1 414 ? -17.818 13.479 41.370 1.00 82.81 414 GLU A O 1
ATOM 3368 N N . ASN A 1 415 ? -18.905 13.386 39.400 1.00 84.12 415 ASN A N 1
ATOM 3369 C CA . ASN A 1 415 ? -20.171 13.879 39.928 1.00 84.12 415 ASN A CA 1
ATOM 3370 C C . ASN A 1 415 ? -20.804 12.834 40.853 1.00 84.12 415 ASN A C 1
ATOM 3372 O O . ASN A 1 415 ? -21.125 13.165 41.993 1.00 84.12 415 ASN A O 1
ATOM 3376 N N . ARG A 1 416 ? -20.861 11.567 40.421 1.00 79.94 416 ARG A N 1
ATOM 3377 C CA . ARG A 1 416 ? -21.359 10.448 41.242 1.00 79.94 416 ARG A CA 1
ATOM 3378 C C . ARG A 1 416 ? -20.514 10.234 42.504 1.00 79.94 416 ARG A C 1
ATOM 3380 O O . ARG A 1 416 ? -21.059 10.062 43.586 1.00 79.94 416 ARG A O 1
ATOM 3387 N N . MET A 1 417 ? -19.185 10.340 42.417 1.00 77.12 417 MET A N 1
ATOM 3388 C CA . MET A 1 417 ? -18.288 10.263 43.586 1.00 77.12 417 MET A CA 1
ATOM 3389 C C . MET A 1 417 ? -18.496 11.418 44.580 1.00 77.12 417 MET A C 1
ATOM 3391 O O . MET A 1 417 ? -18.233 11.267 45.774 1.00 77.12 417 MET A O 1
ATOM 3395 N N . ARG A 1 418 ? -18.926 12.595 44.102 1.00 76.31 418 ARG A N 1
ATOM 3396 C CA . ARG A 1 418 ? -19.208 13.773 44.939 1.00 76.31 418 ARG A CA 1
ATOM 3397 C C . ARG A 1 418 ? -20.595 13.744 45.580 1.00 76.31 418 ARG A C 1
ATOM 3399 O O . ARG A 1 418 ? -20.813 14.499 46.532 1.00 76.31 418 ARG A O 1
ATOM 3406 N N . GLU A 1 419 ? -21.505 12.890 45.119 1.00 75.12 419 GLU A N 1
ATOM 3407 C CA . GLU A 1 419 ? -22.824 12.695 45.724 1.00 75.12 419 GLU A CA 1
ATOM 3408 C C . GLU A 1 419 ? -22.701 11.965 47.071 1.00 75.12 419 GLU A C 1
ATOM 3410 O O . GLU A 1 419 ? -22.813 10.751 47.195 1.00 75.12 419 GLU A O 1
ATOM 3415 N N . LYS A 1 420 ? -22.478 12.746 48.134 1.00 54.62 420 LYS A N 1
ATOM 3416 C CA . LYS A 1 420 ? -22.326 12.276 49.525 1.00 54.62 420 LYS A CA 1
ATOM 3417 C C . LYS A 1 420 ? -23.617 11.741 50.173 1.00 54.62 420 LYS A C 1
ATOM 3419 O O . LYS A 1 420 ? -23.633 11.530 51.381 1.00 54.62 420 LYS A O 1
ATOM 3424 N N . SER A 1 421 ? -24.702 11.583 49.416 1.00 55.50 421 SER A N 1
ATOM 3425 C CA . SER A 1 421 ? -26.028 11.189 49.918 1.00 55.50 421 SER A CA 1
ATOM 3426 C C . SER A 1 421 ? -26.468 9.794 49.475 1.00 55.50 421 SER A C 1
ATOM 3428 O O . SER A 1 421 ? -27.641 9.457 49.632 1.00 55.50 421 SER A O 1
ATOM 3430 N N . LEU A 1 422 ? -25.569 8.998 48.891 1.00 60.50 422 LEU A N 1
ATOM 3431 C CA . LEU A 1 422 ? -25.891 7.634 48.487 1.00 60.50 422 LEU A CA 1
ATOM 3432 C C . LEU A 1 422 ? -26.147 6.775 49.731 1.00 60.50 422 LEU A C 1
ATOM 3434 O O . LEU A 1 422 ? -25.335 6.737 50.656 1.00 60.50 422 LEU A O 1
ATOM 3438 N N . GLN A 1 423 ? -27.296 6.099 49.745 1.00 65.94 423 GLN A N 1
ATOM 3439 C CA . GLN A 1 423 ? -27.574 5.048 50.721 1.00 65.94 423 GLN A CA 1
ATOM 3440 C C . GLN A 1 423 ? -26.522 3.930 50.570 1.00 65.94 423 GLN A C 1
ATOM 3442 O O . GLN A 1 423 ? -26.005 3.744 49.462 1.00 65.94 423 GLN A O 1
ATOM 3447 N N . PRO A 1 424 ? -26.199 3.176 51.638 1.00 66.56 424 PRO A N 1
ATOM 3448 C CA . PRO A 1 424 ? -25.140 2.162 51.610 1.00 66.56 424 PRO A CA 1
ATOM 3449 C C . PRO A 1 424 ? -25.244 1.171 50.438 1.00 66.56 424 PRO A C 1
ATOM 3451 O O . PRO A 1 424 ? -24.243 0.902 49.774 1.00 66.56 424 PRO A O 1
ATOM 3454 N N . SER A 1 425 ? -26.457 0.715 50.113 1.00 68.00 425 SER A N 1
ATOM 3455 C CA . SER A 1 425 ? -26.729 -0.192 48.991 1.00 68.00 425 SER A CA 1
ATOM 3456 C C . SER A 1 425 ? -26.421 0.436 47.624 1.00 68.00 425 SER A C 1
ATOM 3458 O O . SER A 1 425 ? -25.705 -0.155 46.816 1.00 68.00 425 SER A O 1
ATOM 3460 N N . SER A 1 426 ? -26.856 1.678 47.386 1.00 71.50 426 SER A N 1
ATOM 3461 C CA . SER A 1 426 ? -26.577 2.415 46.143 1.00 71.50 426 SER A CA 1
ATOM 3462 C C . SER A 1 426 ? -25.088 2.722 45.956 1.00 71.50 426 SER A C 1
ATOM 3464 O O . SER A 1 426 ? -24.596 2.776 44.829 1.00 71.50 426 SER A O 1
ATOM 3466 N N . LEU A 1 427 ? -24.343 2.910 47.051 1.00 72.81 427 LEU A N 1
ATOM 3467 C CA . LEU A 1 427 ? -22.893 3.090 46.990 1.00 72.81 427 LEU A CA 1
ATOM 3468 C C . LEU A 1 427 ? -22.174 1.779 46.624 1.00 72.81 427 LEU A C 1
ATOM 3470 O O . LEU A 1 427 ? -21.211 1.808 45.860 1.00 72.81 427 LEU A O 1
ATOM 3474 N N . ILE A 1 428 ? -22.646 0.626 47.112 1.00 73.38 428 ILE A N 1
ATOM 3475 C CA . ILE A 1 428 ? -22.099 -0.691 46.738 1.00 73.38 428 ILE A CA 1
ATOM 3476 C C . ILE A 1 428 ? -22.315 -0.977 45.246 1.00 73.38 428 ILE A C 1
ATOM 3478 O O . ILE A 1 428 ? -21.376 -1.412 44.571 1.00 73.38 428 ILE A O 1
ATOM 3482 N N . GLU A 1 429 ? -23.515 -0.713 44.725 1.00 78.44 429 GLU A N 1
ATOM 3483 C CA . GLU A 1 429 ? -23.831 -0.846 43.296 1.00 78.44 429 GLU A CA 1
ATOM 3484 C C . GLU A 1 429 ? -22.928 0.053 42.448 1.00 78.44 429 GLU A C 1
ATOM 3486 O O . GLU A 1 429 ? -22.245 -0.439 41.549 1.00 78.44 429 GLU A O 1
ATOM 3491 N N . PHE A 1 430 ? -22.806 1.333 42.817 1.00 80.00 430 PHE A N 1
ATOM 3492 C CA . PHE A 1 430 ? -21.919 2.270 42.131 1.00 80.00 430 PHE A CA 1
ATOM 3493 C C . PHE A 1 430 ? -20.451 1.816 42.132 1.00 80.00 430 PHE A C 1
ATOM 3495 O O . PHE A 1 430 ? -19.779 1.901 41.108 1.00 80.00 430 PHE A O 1
ATOM 3502 N N . LEU A 1 431 ? -19.934 1.298 43.251 1.00 79.88 431 LEU A N 1
ATOM 3503 C CA . LEU A 1 431 ? -18.557 0.793 43.324 1.00 79.88 431 LEU A CA 1
ATOM 3504 C C . LEU A 1 431 ? -18.331 -0.430 42.421 1.00 79.88 431 LEU A C 1
ATOM 3506 O O . LEU A 1 431 ? -17.236 -0.596 41.874 1.00 79.88 431 LEU A O 1
ATOM 3510 N N . ASN A 1 432 ? -19.338 -1.293 42.268 1.00 80.38 432 ASN A N 1
ATOM 3511 C CA . ASN A 1 432 ? -19.263 -2.447 41.373 1.00 80.38 432 ASN A CA 1
ATOM 3512 C C . ASN A 1 432 ? -19.342 -2.018 39.897 1.00 80.38 432 ASN A C 1
ATOM 3514 O O . ASN A 1 432 ? -18.531 -2.495 39.101 1.00 80.38 432 ASN A O 1
ATOM 3518 N N . GLU A 1 433 ? -20.246 -1.097 39.549 1.00 83.38 433 GLU A N 1
ATOM 3519 C CA . GLU A 1 433 ? -20.334 -0.485 38.213 1.00 83.38 433 GLU A CA 1
ATOM 3520 C C . GLU A 1 433 ? -19.018 0.194 37.833 1.00 83.38 433 GLU A C 1
ATOM 3522 O O . GLU A 1 433 ? -18.405 -0.149 36.826 1.00 83.38 433 GLU A O 1
ATOM 3527 N N . LEU A 1 434 ? -18.504 1.064 38.706 1.00 83.69 434 LEU A N 1
ATOM 3528 C CA . LEU A 1 434 ? -17.257 1.788 38.485 1.00 83.69 434 LEU A CA 1
ATOM 3529 C C . LEU A 1 434 ? -16.073 0.840 38.255 1.00 83.69 434 LEU A C 1
ATOM 3531 O O . LEU A 1 434 ? -15.182 1.128 37.459 1.00 83.69 434 LEU A O 1
ATOM 3535 N N . LYS A 1 435 ? -16.050 -0.312 38.936 1.00 79.75 435 LYS A N 1
ATOM 3536 C CA . LYS A 1 435 ? -15.016 -1.336 38.744 1.00 79.75 435 LYS A CA 1
ATOM 3537 C C . LYS A 1 435 ? -15.098 -1.990 37.360 1.00 79.75 435 LYS A C 1
ATOM 3539 O O . LYS A 1 435 ? -14.048 -2.308 36.800 1.00 79.75 435 LYS A O 1
ATOM 3544 N N . LEU A 1 436 ? -16.301 -2.214 36.832 1.00 82.88 436 LEU A N 1
ATOM 3545 C CA . LEU A 1 436 ? -16.507 -2.749 35.483 1.00 82.88 436 LEU A CA 1
ATOM 3546 C C . LEU A 1 436 ? -16.155 -1.699 34.423 1.00 82.88 436 LEU A C 1
ATOM 3548 O O . LEU A 1 436 ? -15.364 -1.989 33.522 1.00 82.88 436 LEU A O 1
ATOM 3552 N N . ASP A 1 437 ? -16.637 -0.469 34.590 1.00 85.31 437 ASP A N 1
ATOM 3553 C CA . ASP A 1 437 ? -16.348 0.656 33.697 1.00 85.31 437 ASP A CA 1
ATOM 3554 C C . ASP A 1 437 ? -14.847 0.924 33.597 1.00 85.31 437 ASP A C 1
ATOM 3556 O O . ASP A 1 437 ? -14.312 1.117 32.506 1.00 85.31 437 ASP A O 1
ATOM 3560 N N . LEU A 1 438 ? -14.127 0.840 34.721 1.00 84.00 438 LEU A N 1
ATOM 3561 C CA . LEU A 1 438 ? -12.681 1.032 34.763 1.00 84.00 438 LEU A CA 1
ATOM 3562 C C . LEU A 1 438 ? -11.927 0.054 33.845 1.00 84.00 438 LEU A C 1
ATOM 3564 O O . LEU A 1 438 ? -10.872 0.410 33.318 1.00 84.00 438 LEU A O 1
ATOM 3568 N N . VAL A 1 439 ? -12.438 -1.165 33.634 1.00 78.75 439 VAL A N 1
ATOM 3569 C CA . VAL A 1 439 ? -11.850 -2.120 32.678 1.00 78.75 439 VAL A CA 1
ATOM 3570 C C . VAL A 1 439 ? -12.039 -1.626 31.246 1.00 78.75 439 VAL A C 1
ATOM 3572 O O . VAL A 1 439 ? -11.081 -1.647 30.474 1.00 78.75 439 VAL A O 1
ATOM 3575 N N . SER A 1 440 ? -13.243 -1.161 30.904 1.00 81.88 440 SER A N 1
ATOM 3576 C CA . SER A 1 440 ? -13.560 -0.620 29.576 1.00 81.88 440 SER A CA 1
ATOM 3577 C C . SER A 1 440 ? -12.723 0.624 29.268 1.00 81.88 440 SER A C 1
ATOM 3579 O O . SER A 1 440 ? -11.984 0.665 28.286 1.00 81.88 440 SER A O 1
ATOM 3581 N N . VAL A 1 441 ? -12.710 1.580 30.193 1.00 83.62 441 VAL A N 1
ATOM 3582 C CA . VAL A 1 441 ? -11.975 2.843 30.071 1.00 83.62 441 VAL A CA 1
ATOM 3583 C C . VAL A 1 441 ? -10.460 2.630 30.036 1.00 83.62 441 VAL A C 1
ATOM 3585 O O . VAL A 1 441 ? -9.736 3.366 29.370 1.00 83.62 441 VAL A O 1
ATOM 3588 N N . THR A 1 442 ? -9.941 1.593 30.703 1.00 81.38 442 THR A N 1
ATOM 3589 C CA . THR A 1 442 ? -8.516 1.243 30.576 1.00 81.38 442 THR A CA 1
ATOM 3590 C C . THR A 1 442 ? -8.181 0.783 29.149 1.00 81.38 442 THR A C 1
ATOM 3592 O O . THR A 1 442 ? -7.140 1.175 28.628 1.00 81.38 442 THR A O 1
ATOM 3595 N N . LYS A 1 443 ? -9.061 0.021 28.481 1.00 82.75 443 LYS A N 1
ATOM 3596 C CA . LYS A 1 443 ? -8.867 -0.365 27.067 1.00 82.75 443 LYS A CA 1
ATOM 3597 C C . LYS A 1 443 ? -8.954 0.836 26.126 1.00 82.75 443 LYS A C 1
ATOM 3599 O O . LYS A 1 443 ? -8.194 0.931 25.162 1.00 82.75 443 LYS A O 1
ATOM 3604 N N . GLU A 1 444 ? -9.864 1.762 26.406 1.00 83.81 444 GLU A N 1
ATOM 3605 C CA . GLU A 1 444 ? -9.969 3.015 25.659 1.00 83.81 444 GLU A CA 1
ATOM 3606 C C . GLU A 1 444 ? -8.687 3.847 25.809 1.00 83.81 444 GLU A C 1
ATOM 3608 O O . GLU A 1 444 ? -8.107 4.280 24.815 1.00 83.81 444 GLU A O 1
ATOM 3613 N N . MET A 1 445 ? -8.143 3.943 27.025 1.00 86.31 445 MET A N 1
ATOM 3614 C CA . MET A 1 445 ? -6.856 4.592 27.286 1.00 86.31 445 MET A CA 1
ATOM 3615 C C . MET A 1 445 ? -5.688 3.927 26.538 1.00 86.31 445 MET A C 1
ATOM 3617 O O . MET A 1 445 ? -4.784 4.618 26.064 1.00 86.31 445 MET A O 1
ATOM 3621 N N . ASP A 1 446 ? -5.692 2.601 26.381 1.00 83.19 446 ASP A N 1
ATOM 3622 C CA . ASP A 1 446 ? -4.704 1.898 25.552 1.00 83.19 446 ASP A CA 1
ATOM 3623 C C . ASP A 1 446 ? -4.832 2.267 24.066 1.00 83.19 446 ASP A C 1
ATOM 3625 O O . ASP A 1 446 ? -3.824 2.421 23.371 1.00 83.19 446 ASP A O 1
ATOM 3629 N N . THR A 1 447 ? -6.056 2.464 23.577 1.00 85.94 447 THR A N 1
ATOM 3630 C CA . THR A 1 447 ? -6.331 2.904 22.199 1.00 85.94 447 THR A CA 1
ATOM 3631 C C . THR A 1 447 ? -5.867 4.343 21.975 1.00 85.94 447 THR A C 1
ATOM 3633 O O . THR A 1 447 ? -5.143 4.613 21.014 1.00 85.94 447 THR A O 1
ATOM 3636 N N . ILE A 1 448 ? -6.154 5.247 22.919 1.00 88.88 448 ILE A N 1
ATOM 3637 C CA . ILE A 1 448 ? -5.627 6.620 22.921 1.00 88.88 448 ILE A CA 1
ATOM 3638 C C . ILE A 1 448 ? -4.090 6.588 22.913 1.00 88.88 448 ILE A C 1
ATOM 3640 O O . ILE A 1 448 ? -3.460 7.275 22.109 1.00 88.88 448 ILE A O 1
ATOM 3644 N N . ASN A 1 449 ? -3.461 5.747 23.743 1.00 86.69 449 ASN A N 1
ATOM 3645 C CA . ASN A 1 449 ? -2.004 5.587 23.775 1.00 86.69 449 ASN A CA 1
ATOM 3646 C C . ASN A 1 449 ? -1.426 5.130 22.428 1.00 86.69 449 ASN A C 1
ATOM 3648 O O . ASN A 1 449 ? -0.410 5.675 21.990 1.00 86.69 449 ASN A O 1
ATOM 3652 N N . LYS A 1 450 ? -2.059 4.161 21.753 1.00 91.50 450 LYS A N 1
ATOM 3653 C CA . LYS A 1 450 ? -1.650 3.723 20.406 1.00 91.50 450 LYS A CA 1
ATOM 3654 C C . LYS A 1 450 ? -1.730 4.876 19.404 1.00 91.50 450 LYS A C 1
ATOM 3656 O O . LYS A 1 450 ? -0.761 5.111 18.680 1.00 91.50 450 LYS A O 1
ATOM 3661 N N . CYS A 1 451 ? -2.819 5.646 19.417 1.00 89.31 451 CYS A N 1
ATOM 3662 C CA . CYS A 1 451 ? -2.967 6.820 18.556 1.00 89.31 451 CYS A CA 1
ATOM 3663 C C . CYS A 1 451 ? -1.860 7.851 18.818 1.00 89.31 451 CYS A C 1
ATOM 3665 O O . CYS A 1 451 ? -1.204 8.320 17.889 1.00 89.31 451 CYS A O 1
ATOM 3667 N N . VAL A 1 452 ? -1.573 8.146 20.090 1.00 89.62 452 VAL A N 1
ATOM 3668 C CA . VAL A 1 452 ? -0.503 9.072 20.494 1.00 89.62 452 VAL A CA 1
ATOM 3669 C C . VAL A 1 452 ? 0.877 8.588 20.047 1.00 89.62 452 VAL A C 1
ATOM 3671 O O . VAL A 1 452 ? 1.700 9.406 19.636 1.00 89.62 452 VAL A O 1
ATOM 3674 N N . GLN A 1 453 ? 1.151 7.281 20.087 1.00 90.94 453 GLN A N 1
ATOM 3675 C CA . GLN A 1 453 ? 2.409 6.730 19.577 1.00 90.94 453 GLN A CA 1
ATOM 3676 C C . GLN A 1 453 ? 2.563 6.966 18.073 1.00 90.94 453 GLN A C 1
ATOM 3678 O O . GLN A 1 453 ? 3.618 7.432 17.643 1.00 90.94 453 GLN A O 1
ATOM 3683 N N . VAL A 1 454 ? 1.513 6.711 17.288 1.00 92.06 454 VAL A N 1
ATOM 3684 C CA . VAL A 1 454 ? 1.525 6.973 15.840 1.00 92.06 454 VAL A CA 1
ATOM 3685 C C . VAL A 1 454 ? 1.705 8.467 15.564 1.00 92.06 454 VAL A C 1
ATOM 3687 O O . VAL A 1 454 ? 2.543 8.843 14.743 1.00 92.06 454 VAL A O 1
ATOM 3690 N N . ILE A 1 455 ? 0.992 9.330 16.296 1.00 90.81 455 ILE A N 1
ATOM 3691 C CA . ILE A 1 455 ? 1.124 10.786 16.168 1.00 90.81 455 ILE A CA 1
ATOM 3692 C C . ILE A 1 455 ? 2.553 11.233 16.493 1.00 90.81 455 ILE A C 1
ATOM 3694 O O . ILE A 1 455 ? 3.131 11.995 15.726 1.00 90.81 455 ILE A O 1
ATOM 3698 N N . ARG A 1 456 ? 3.169 10.731 17.569 1.00 90.69 456 ARG A N 1
ATOM 3699 C CA . ARG A 1 456 ? 4.561 11.055 17.937 1.00 90.69 456 ARG A CA 1
ATOM 3700 C C . ARG A 1 456 ? 5.585 10.610 16.900 1.00 90.69 456 ARG A C 1
ATOM 3702 O O . ARG A 1 456 ? 6.609 11.265 16.756 1.00 90.69 456 ARG A O 1
ATOM 3709 N N . GLN A 1 457 ? 5.335 9.502 16.208 1.00 89.69 457 GLN A N 1
ATOM 3710 C CA . GLN A 1 457 ? 6.247 8.993 15.184 1.00 89.69 457 GLN A CA 1
ATOM 3711 C C . GLN A 1 457 ? 6.179 9.792 13.880 1.00 89.69 457 GLN A C 1
ATOM 3713 O O . GLN A 1 457 ? 7.190 9.901 13.190 1.00 89.69 457 GLN A O 1
ATOM 3718 N N . LYS A 1 458 ? 5.000 10.317 13.525 1.00 89.00 458 LYS A N 1
ATOM 3719 C CA . LYS A 1 458 ? 4.747 10.921 12.206 1.00 89.00 458 LYS A CA 1
ATOM 3720 C C . LYS A 1 458 ? 4.593 12.449 12.219 1.00 89.00 458 LYS A C 1
ATOM 3722 O O . LYS A 1 458 ? 4.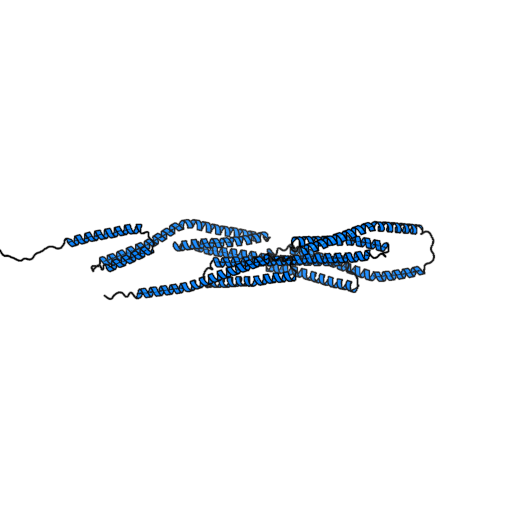809 13.093 11.195 1.00 89.00 458 LYS A O 1
ATOM 3727 N N . SER A 1 459 ? 4.259 13.045 13.362 1.00 87.31 459 SER A N 1
ATOM 3728 C CA . SER A 1 459 ? 4.131 14.498 13.518 1.00 87.31 459 SER A CA 1
ATOM 3729 C C . SER A 1 459 ? 5.491 15.172 13.691 1.00 87.31 459 SER A C 1
ATOM 3731 O O . SER A 1 459 ? 6.342 14.709 14.447 1.00 87.31 459 SER A O 1
ATOM 3733 N N . LYS A 1 460 ? 5.665 16.318 13.033 1.00 86.62 460 LYS A N 1
ATOM 3734 C CA . LYS A 1 460 ? 6.760 17.282 13.225 1.00 86.62 460 LYS A CA 1
ATOM 3735 C C . LYS A 1 460 ? 6.314 18.508 14.030 1.00 86.62 460 LYS A C 1
ATOM 3737 O O . LYS A 1 460 ? 7.133 19.373 14.325 1.00 86.62 460 LYS A O 1
ATOM 3742 N N . ASN A 1 461 ? 5.029 18.615 14.371 1.00 86.38 461 ASN A N 1
ATOM 3743 C CA . ASN A 1 461 ? 4.496 19.729 15.148 1.00 86.38 461 ASN A CA 1
ATOM 3744 C C . ASN A 1 461 ? 4.772 19.542 16.652 1.00 86.38 461 ASN A C 1
ATOM 3746 O O . ASN A 1 461 ? 4.019 18.857 17.344 1.00 86.38 461 ASN A O 1
ATOM 3750 N N . GLU A 1 462 ? 5.844 20.161 17.153 1.00 87.44 462 GLU A N 1
ATOM 3751 C CA . GLU A 1 462 ? 6.262 20.065 18.561 1.00 87.44 462 GLU A CA 1
ATOM 3752 C C . GLU A 1 462 ? 5.220 20.619 19.546 1.00 87.44 462 GLU A C 1
ATOM 3754 O O . GLU A 1 462 ? 4.973 19.999 20.577 1.00 87.44 462 GLU A O 1
ATOM 3759 N N . GLU A 1 463 ? 4.551 21.730 19.222 1.00 88.06 463 GLU A N 1
ATOM 3760 C CA . GLU A 1 463 ? 3.516 22.326 20.083 1.00 88.06 463 GLU A CA 1
ATOM 3761 C C . GLU A 1 463 ? 2.325 21.374 20.262 1.00 88.06 463 GLU A C 1
ATOM 3763 O O . GLU A 1 463 ? 1.830 21.161 21.371 1.00 88.06 463 GLU A O 1
ATOM 3768 N N . TYR A 1 464 ? 1.883 20.747 19.171 1.00 86.12 464 TYR A N 1
ATOM 3769 C CA . TYR A 1 464 ? 0.809 19.758 19.217 1.00 86.12 464 TYR A CA 1
ATOM 3770 C C . TYR A 1 464 ? 1.207 18.519 20.030 1.00 86.12 464 TYR A C 1
ATOM 3772 O O . TYR A 1 464 ? 0.407 18.013 20.819 1.00 86.12 464 TYR A O 1
ATOM 3780 N N . LEU A 1 465 ? 2.450 18.053 19.882 1.00 89.50 465 LEU A N 1
ATOM 3781 C CA . LEU A 1 465 ? 2.977 16.925 20.652 1.00 89.50 465 LEU A CA 1
ATOM 3782 C C . LEU A 1 465 ? 3.085 17.231 22.149 1.00 89.50 465 LEU A C 1
ATOM 3784 O O . LEU A 1 465 ? 2.814 16.347 22.969 1.00 89.50 465 LEU A O 1
ATOM 3788 N N . GLU A 1 466 ? 3.436 18.462 22.512 1.00 90.31 466 GLU A N 1
ATOM 3789 C CA . GLU A 1 466 ? 3.458 18.907 23.904 1.00 90.31 466 GLU A CA 1
ATOM 3790 C C . GLU A 1 466 ? 2.042 18.920 24.490 1.00 90.31 466 GLU A C 1
ATOM 3792 O O . GLU A 1 466 ? 1.802 18.315 25.535 1.00 90.31 466 GLU A O 1
ATOM 3797 N N . ASN A 1 467 ? 1.072 19.491 23.770 1.00 89.69 467 ASN A N 1
ATOM 3798 C CA . ASN A 1 467 ? -0.330 19.506 24.193 1.00 89.69 467 ASN A CA 1
ATOM 3799 C C . ASN A 1 467 ? -0.888 18.090 24.400 1.00 89.69 467 ASN A C 1
ATOM 3801 O O . ASN A 1 467 ? -1.511 17.814 25.426 1.00 89.69 467 ASN A O 1
ATOM 3805 N N . ILE A 1 468 ? -0.612 17.164 23.475 1.00 90.31 468 ILE A N 1
ATOM 3806 C CA . ILE A 1 468 ? -0.979 15.751 23.640 1.00 90.31 468 ILE A CA 1
ATOM 3807 C C . ILE A 1 468 ? -0.332 15.167 24.896 1.00 90.31 468 ILE A C 1
ATOM 3809 O O . ILE A 1 468 ? -0.982 14.443 25.648 1.00 90.31 468 ILE A O 1
ATOM 3813 N N . SER A 1 469 ? 0.944 15.466 25.135 1.00 88.00 469 SER A N 1
ATOM 3814 C CA . SER A 1 469 ? 1.682 14.936 26.283 1.00 88.00 469 SER A CA 1
ATOM 3815 C C . SER A 1 469 ? 1.096 15.427 27.607 1.00 88.00 469 SER A C 1
ATOM 3817 O O . SER A 1 469 ? 0.885 14.615 28.509 1.00 88.00 469 SER A O 1
ATOM 3819 N N . VAL A 1 470 ? 0.751 16.714 27.702 1.00 90.56 470 VAL A N 1
ATOM 3820 C CA . VAL A 1 470 ? 0.060 17.298 28.861 1.00 90.56 470 VAL A CA 1
ATOM 3821 C C . VAL A 1 470 ? -1.299 16.633 29.081 1.00 90.56 470 VAL A C 1
ATOM 3823 O O . VAL A 1 470 ? -1.592 16.203 30.201 1.00 90.56 470 VAL A O 1
ATOM 3826 N N . THR A 1 471 ? -2.101 16.476 28.024 1.00 89.25 471 THR A N 1
ATOM 3827 C CA . THR A 1 471 ? -3.394 15.782 28.103 1.00 89.25 471 THR A CA 1
ATOM 3828 C C . THR A 1 471 ? -3.215 14.349 28.600 1.00 89.25 471 THR A C 1
ATOM 3830 O O . THR A 1 471 ? -3.876 13.950 29.553 1.00 89.25 471 THR A O 1
ATOM 3833 N N . MET A 1 472 ? -2.267 13.587 28.051 1.00 89.38 472 MET A N 1
ATOM 3834 C CA . MET A 1 472 ? -2.030 12.199 28.462 1.00 89.38 472 MET A CA 1
ATOM 3835 C C . MET A 1 472 ? -1.576 12.067 29.915 1.00 89.38 472 MET A C 1
ATOM 3837 O O . MET A 1 472 ? -2.005 11.142 30.610 1.00 89.38 472 MET A O 1
ATOM 3841 N N . ILE A 1 473 ? -0.741 12.990 30.398 1.00 84.81 473 ILE A N 1
ATOM 3842 C CA . ILE A 1 473 ? -0.358 13.048 31.813 1.00 84.81 473 ILE A CA 1
ATOM 3843 C C . ILE A 1 473 ? -1.596 13.301 32.681 1.00 84.81 473 ILE A C 1
ATOM 3845 O O . ILE A 1 473 ? -1.777 12.620 33.692 1.00 84.81 473 ILE A O 1
ATOM 3849 N N . SER A 1 474 ? -2.464 14.233 32.273 1.00 86.31 474 SER A N 1
ATOM 3850 C CA . SER A 1 474 ? -3.708 14.550 32.980 1.00 86.31 474 SER A CA 1
ATOM 3851 C C . SER A 1 474 ? -4.658 13.349 33.046 1.00 86.31 474 SER A C 1
ATOM 3853 O O . SER A 1 474 ? -5.056 12.958 34.143 1.00 86.31 474 SER A O 1
ATOM 3855 N N . LEU A 1 475 ? -4.938 12.697 31.912 1.00 83.44 475 LEU A N 1
ATOM 3856 C CA . LEU A 1 475 ? -5.810 11.518 31.854 1.00 83.44 475 LEU A CA 1
ATOM 3857 C C . LEU A 1 475 ? -5.252 10.363 32.699 1.00 83.44 475 LEU A C 1
ATOM 3859 O O . LEU A 1 475 ? -5.956 9.771 33.515 1.00 83.44 475 LEU A O 1
ATOM 3863 N N . THR A 1 476 ? -3.948 10.089 32.587 1.00 82.56 476 THR A N 1
ATOM 3864 C CA . THR A 1 476 ? -3.283 9.045 33.385 1.00 82.56 476 THR A CA 1
ATOM 3865 C C . THR A 1 476 ? -3.388 9.332 34.884 1.00 82.56 476 THR A C 1
ATOM 3867 O O . THR A 1 476 ? -3.605 8.420 35.688 1.00 82.56 476 THR A O 1
ATOM 3870 N N . HIS A 1 477 ? -3.243 10.600 35.277 1.00 83.81 477 HIS A N 1
ATOM 3871 C CA . HIS A 1 477 ? -3.400 11.017 36.663 1.00 83.81 477 HIS A CA 1
ATOM 3872 C C . HIS A 1 477 ? -4.841 10.821 37.155 1.00 83.81 477 HIS A C 1
ATOM 3874 O O . HIS A 1 477 ? -5.035 10.249 38.224 1.00 83.81 477 HIS A O 1
ATOM 3880 N N . GLN A 1 478 ? -5.838 11.213 36.360 1.00 81.56 478 GLN A N 1
ATOM 3881 C CA . GLN A 1 478 ? -7.259 11.047 36.678 1.00 81.56 478 GLN A CA 1
ATOM 3882 C C . GLN A 1 478 ? -7.644 9.572 36.894 1.00 81.56 478 GLN A C 1
ATOM 3884 O O . GLN A 1 478 ? -8.235 9.240 37.924 1.00 81.56 478 GLN A O 1
ATOM 3889 N N . ILE A 1 479 ? -7.198 8.659 36.018 1.00 82.69 479 ILE A N 1
ATOM 3890 C CA . ILE A 1 479 ? -7.388 7.205 36.206 1.00 82.69 479 ILE A CA 1
ATOM 3891 C C . ILE A 1 479 ? -6.775 6.740 37.530 1.00 82.69 479 ILE A C 1
ATOM 3893 O O . ILE A 1 479 ? -7.371 5.945 38.260 1.00 82.69 479 ILE A O 1
ATOM 3897 N N . LYS A 1 480 ? -5.561 7.205 37.847 1.00 80.81 480 LYS A N 1
ATOM 3898 C CA . LYS A 1 480 ? -4.871 6.825 39.084 1.00 80.81 480 LYS A CA 1
ATOM 3899 C C . LYS A 1 480 ? -5.628 7.314 40.321 1.00 80.81 480 LYS A C 1
ATOM 3901 O O . LYS A 1 480 ? -5.705 6.574 41.299 1.00 80.81 480 LYS A O 1
ATOM 3906 N N . THR A 1 481 ? -6.200 8.513 40.266 1.00 81.19 481 THR A N 1
ATOM 3907 C CA . THR A 1 481 ? -7.024 9.077 41.341 1.00 81.19 481 THR A CA 1
ATOM 3908 C C . THR A 1 481 ? -8.286 8.249 41.569 1.00 81.19 481 THR A C 1
ATOM 3910 O O . THR A 1 481 ? -8.543 7.872 42.711 1.00 81.19 481 THR A O 1
ATOM 3913 N N . ILE A 1 482 ? -9.015 7.870 40.510 1.00 82.25 482 ILE A N 1
ATOM 3914 C CA . ILE A 1 482 ? -10.177 6.970 40.635 1.00 82.25 482 ILE A CA 1
ATOM 3915 C C . ILE A 1 482 ? -9.759 5.625 41.227 1.00 82.25 482 ILE A C 1
ATOM 3917 O O . ILE A 1 482 ? -10.415 5.129 42.138 1.00 82.25 482 ILE A O 1
ATOM 3921 N N . LYS A 1 483 ? -8.652 5.041 40.750 1.00 81.44 483 LYS A N 1
ATOM 3922 C CA . LYS A 1 483 ? -8.130 3.776 41.289 1.00 81.44 483 LYS A CA 1
ATOM 3923 C C . LYS A 1 483 ? -7.833 3.880 42.784 1.00 81.44 483 LYS A C 1
ATOM 3925 O O . LYS A 1 483 ? -8.260 3.009 43.530 1.00 81.44 483 LYS A O 1
ATOM 3930 N N . SER A 1 484 ? -7.156 4.943 43.226 1.00 81.94 484 SER A N 1
ATOM 3931 C CA . SER A 1 484 ? -6.878 5.175 44.653 1.00 81.94 484 SER A CA 1
ATOM 3932 C C . SER A 1 484 ? -8.166 5.296 45.459 1.00 81.94 484 SER A C 1
ATOM 3934 O O . SER A 1 484 ? -8.323 4.615 46.466 1.00 81.94 484 SER A O 1
ATOM 3936 N N . TRP A 1 485 ? -9.121 6.095 44.976 1.00 84.00 485 TRP A N 1
ATOM 3937 C CA . TRP A 1 485 ? -10.405 6.272 45.647 1.00 84.00 485 TRP A CA 1
ATOM 3938 C C . TRP A 1 485 ? -11.192 4.960 45.744 1.00 84.00 485 TRP A C 1
ATOM 3940 O O . TRP A 1 485 ? -11.760 4.657 46.791 1.00 84.00 485 TRP A O 1
ATOM 3950 N N . LEU A 1 486 ? -11.192 4.142 44.688 1.00 81.56 486 LEU A N 1
ATOM 3951 C CA . LEU A 1 486 ? -11.830 2.827 44.700 1.00 81.56 486 LEU A CA 1
ATOM 3952 C C . LEU A 1 486 ? -11.176 1.905 45.741 1.00 81.56 486 LEU A C 1
ATOM 3954 O O . LEU A 1 486 ? -11.885 1.237 46.487 1.00 81.56 486 LEU A O 1
ATOM 3958 N N . GLU A 1 487 ? -9.841 1.875 45.829 1.00 79.44 487 GLU A N 1
ATOM 3959 C CA . GLU A 1 487 ? -9.135 1.091 46.855 1.00 79.44 487 GLU A CA 1
ATOM 3960 C C . GLU A 1 487 ? -9.428 1.589 48.280 1.00 79.44 487 GLU A C 1
ATOM 3962 O O . GLU A 1 487 ? -9.638 0.780 49.182 1.00 79.44 487 GLU A O 1
ATOM 3967 N N . GLU A 1 488 ? -9.508 2.905 48.491 1.00 79.69 488 GLU A N 1
ATOM 3968 C CA . GLU A 1 488 ? -9.855 3.501 49.788 1.00 79.69 488 GLU A CA 1
ATOM 3969 C C . GLU A 1 488 ? -11.288 3.143 50.224 1.00 79.69 488 GLU A C 1
ATOM 3971 O O . GLU A 1 488 ? -11.525 2.839 51.396 1.00 79.69 488 GLU A O 1
ATOM 3976 N N . ASN A 1 489 ? -12.240 3.101 49.285 1.00 72.06 489 ASN A N 1
ATOM 3977 C CA . ASN A 1 489 ? -13.641 2.762 49.565 1.00 72.06 489 ASN A CA 1
ATOM 3978 C C . ASN A 1 489 ? -13.914 1.248 49.597 1.00 72.06 489 ASN A C 1
ATOM 3980 O O . ASN A 1 489 ? -14.880 0.815 50.227 1.00 72.06 489 ASN A O 1
ATOM 3984 N N . LYS A 1 490 ? -13.042 0.405 49.024 1.00 67.25 490 LYS A N 1
ATOM 3985 C CA . LYS A 1 490 ? -13.119 -1.061 49.195 1.00 67.25 490 LYS A CA 1
ATOM 3986 C C . LYS A 1 490 ? -13.041 -1.491 50.658 1.00 67.25 490 LYS A C 1
ATOM 3988 O O . LYS A 1 490 ? -13.654 -2.490 51.013 1.00 67.25 490 LYS A O 1
ATOM 3993 N N . LEU A 1 491 ? -12.318 -0.753 51.502 1.00 58.19 491 LEU A N 1
ATOM 3994 C CA . LEU A 1 491 ? -12.238 -1.023 52.943 1.00 58.19 491 LEU A CA 1
ATOM 3995 C C . LEU A 1 491 ? -13.527 -0.650 53.693 1.00 58.19 491 LEU A C 1
ATOM 3997 O O . LEU A 1 491 ? -13.766 -1.166 54.780 1.00 58.19 491 LEU A O 1
ATOM 4001 N N . GLN A 1 492 ? -14.364 0.219 53.118 1.00 59.75 492 GLN A N 1
ATOM 4002 C CA . GLN A 1 492 ? -15.661 0.609 53.683 1.00 59.75 492 GLN A CA 1
ATOM 4003 C C . GLN A 1 492 ? -16.788 -0.346 53.274 1.00 59.75 492 GLN A C 1
ATOM 4005 O O . GLN A 1 492 ? -17.780 -0.451 53.990 1.00 59.75 492 GLN A O 1
ATOM 4010 N N . LYS A 1 493 ? -16.621 -1.084 52.169 1.00 60.88 493 LYS A N 1
ATOM 4011 C CA . LYS A 1 493 ? -17.614 -2.033 51.649 1.00 60.88 493 LYS A CA 1
ATOM 4012 C C . LYS A 1 493 ? -18.060 -3.092 52.683 1.00 60.88 493 LYS A C 1
ATOM 4014 O O . LYS A 1 493 ? -19.263 -3.185 52.893 1.00 60.88 493 LYS A O 1
ATOM 4019 N N . PRO A 1 494 ? -17.167 -3.785 53.422 1.00 56.72 494 PRO A N 1
ATOM 4020 C CA . PRO A 1 494 ? -17.588 -4.748 54.446 1.00 56.72 494 PRO A CA 1
ATOM 4021 C C . PRO A 1 494 ? -18.321 -4.090 55.622 1.00 56.72 494 PRO A C 1
ATOM 4023 O O . PRO A 1 494 ? -19.257 -4.654 56.173 1.00 56.72 494 PRO A O 1
ATOM 4026 N N . ALA A 1 495 ? -17.913 -2.879 56.016 1.00 51.41 495 ALA A N 1
ATOM 4027 C CA . ALA A 1 495 ? -18.565 -2.141 57.098 1.00 51.41 495 ALA A CA 1
ATOM 4028 C C . ALA A 1 495 ? -19.972 -1.662 56.701 1.00 51.41 495 ALA A C 1
ATOM 4030 O O . ALA A 1 495 ? -20.862 -1.604 57.545 1.00 51.41 495 ALA A O 1
ATOM 4031 N N . MET A 1 496 ? -20.175 -1.340 55.420 1.00 59.22 496 MET A N 1
ATOM 4032 C CA . MET A 1 496 ? -21.487 -1.000 54.875 1.00 59.22 496 MET A CA 1
ATOM 4033 C C . MET A 1 496 ? -22.388 -2.216 54.676 1.00 59.22 496 MET A C 1
ATOM 4035 O O . MET A 1 496 ? -23.568 -2.110 54.977 1.00 59.22 496 MET A O 1
ATOM 4039 N N . GLU A 1 497 ? -21.847 -3.356 54.235 1.00 58.03 497 GLU A N 1
ATOM 4040 C CA . GLU A 1 497 ? -22.583 -4.629 54.162 1.00 58.03 497 GLU A CA 1
ATOM 4041 C C . GLU A 1 497 ? -23.117 -5.017 55.553 1.00 58.03 497 GLU A C 1
ATOM 4043 O O . GLU A 1 497 ? -24.305 -5.284 55.707 1.00 58.03 497 GLU A O 1
ATOM 4048 N N . VAL A 1 498 ? -22.281 -4.900 56.593 1.00 56.25 498 VAL A N 1
ATOM 4049 C CA . VAL A 1 498 ? -22.690 -5.116 57.993 1.00 56.25 498 VAL A CA 1
ATOM 4050 C C . VAL A 1 498 ? -23.741 -4.099 58.458 1.00 56.25 498 VAL A C 1
ATOM 4052 O O . VAL A 1 498 ? -24.686 -4.470 59.146 1.00 56.25 498 VAL A O 1
ATOM 4055 N N . LEU A 1 499 ? -23.612 -2.817 58.101 1.00 55.06 499 LEU A N 1
ATOM 4056 C CA . LEU A 1 499 ? -24.620 -1.797 58.428 1.00 55.06 499 LEU A CA 1
ATOM 4057 C C . LEU A 1 499 ? -25.960 -2.052 57.728 1.00 55.06 499 LEU A C 1
ATOM 4059 O O . LEU A 1 499 ? -27.006 -1.815 58.324 1.00 55.06 499 LEU A O 1
ATOM 4063 N N . GLU A 1 500 ? -25.944 -2.533 56.487 1.00 56.78 500 GLU A N 1
ATOM 4064 C CA . GLU A 1 500 ? -27.151 -2.909 55.752 1.00 56.78 500 GLU A CA 1
ATOM 4065 C C . GLU A 1 500 ? -27.846 -4.109 56.408 1.00 56.78 500 GLU A C 1
ATOM 4067 O O . GLU A 1 500 ? -29.068 -4.132 56.542 1.00 56.78 500 GLU A O 1
ATOM 4072 N N . GLU A 1 501 ? -27.067 -5.079 56.877 1.00 57.94 501 GLU A N 1
ATOM 4073 C CA . GLU A 1 501 ? -27.562 -6.247 57.602 1.00 57.94 501 GLU A CA 1
ATOM 4074 C C . GLU A 1 501 ? -28.127 -5.865 58.980 1.00 57.94 501 GLU A C 1
ATOM 4076 O O . GLU A 1 501 ? -29.211 -6.310 59.352 1.00 57.94 501 GLU A O 1
ATOM 4081 N N . ILE A 1 502 ? -27.477 -4.935 59.687 1.00 53.38 502 ILE A N 1
ATOM 4082 C CA . ILE A 1 502 ? -27.995 -4.342 60.929 1.00 53.38 502 ILE A CA 1
ATOM 4083 C C . ILE A 1 502 ? -29.300 -3.578 60.678 1.00 53.38 502 ILE A C 1
ATOM 4085 O O . ILE A 1 502 ? -30.239 -3.734 61.450 1.00 53.38 502 ILE A O 1
ATOM 4089 N N . LEU A 1 503 ? -29.401 -2.791 59.603 1.00 58.41 503 LEU A N 1
ATOM 4090 C CA . LEU A 1 503 ? -30.634 -2.075 59.254 1.00 58.41 503 LEU A CA 1
ATOM 4091 C C . LEU A 1 503 ? -31.777 -3.040 58.907 1.00 58.41 503 LEU A C 1
ATOM 4093 O O . LEU A 1 503 ? -32.918 -2.801 59.300 1.00 58.41 503 LEU A O 1
ATOM 4097 N N . LYS A 1 504 ? -31.487 -4.154 58.220 1.00 62.75 504 LYS A N 1
ATOM 4098 C CA . LYS A 1 504 ? -32.467 -5.228 57.975 1.00 62.75 504 LYS A CA 1
ATOM 4099 C C . LYS A 1 504 ? -32.948 -5.841 59.291 1.00 62.75 504 LYS A C 1
ATOM 4101 O O . LYS A 1 504 ? -34.153 -5.977 59.495 1.00 62.75 504 LYS A O 1
ATOM 4106 N N . LEU A 1 505 ? -32.027 -6.137 60.209 1.00 57.31 505 LEU A N 1
ATOM 4107 C CA . LEU A 1 505 ? -32.354 -6.636 61.547 1.00 57.31 505 LEU A CA 1
ATOM 4108 C C . LEU A 1 505 ? -33.145 -5.616 62.377 1.00 57.31 505 LEU A C 1
ATOM 4110 O O . LEU A 1 505 ? -34.049 -6.004 63.109 1.00 57.31 505 LEU A O 1
ATOM 4114 N N . GLU A 1 506 ? -32.861 -4.321 62.247 1.00 55.59 506 GLU A N 1
ATOM 4115 C CA . GLU A 1 506 ? -33.583 -3.250 62.939 1.00 55.59 506 GLU A CA 1
ATOM 4116 C C . GLU A 1 506 ? -35.028 -3.119 62.431 1.00 55.59 506 GLU A C 1
ATOM 4118 O O . GLU A 1 506 ? -35.950 -2.946 63.226 1.00 55.59 506 GLU A O 1
ATOM 4123 N N . VAL A 1 507 ? -35.265 -3.285 61.125 1.00 65.81 507 VAL A N 1
ATOM 4124 C CA . VAL A 1 507 ? -36.623 -3.354 60.555 1.00 65.81 507 VAL A CA 1
ATOM 4125 C C . VAL A 1 507 ? -37.383 -4.573 61.081 1.00 65.81 507 VAL A C 1
ATOM 4127 O O . VAL A 1 507 ? -38.545 -4.444 61.475 1.00 65.81 507 VAL A O 1
ATOM 4130 N N . ILE A 1 508 ? -36.735 -5.740 61.142 1.00 64.00 508 ILE A N 1
ATOM 4131 C CA . ILE A 1 508 ? -37.325 -6.958 61.718 1.00 64.00 508 ILE A CA 1
ATOM 4132 C C . ILE A 1 508 ? -37.655 -6.737 63.199 1.00 64.00 508 ILE A C 1
ATOM 4134 O O . ILE A 1 508 ? -38.775 -7.003 63.628 1.00 64.00 508 ILE A O 1
ATOM 4138 N N . PHE A 1 509 ? -36.724 -6.177 63.969 1.00 53.25 509 PHE A N 1
ATOM 4139 C CA . PHE A 1 509 ? -36.915 -5.881 65.386 1.00 53.25 509 PHE A CA 1
ATOM 4140 C C . PHE A 1 509 ? -38.066 -4.894 65.625 1.00 53.25 509 PHE A C 1
ATOM 4142 O O . PHE A 1 509 ? -38.896 -5.114 66.506 1.00 53.25 509 PHE A O 1
ATOM 4149 N N . ASN A 1 510 ? -38.167 -3.837 64.816 1.00 60.00 510 ASN A N 1
ATOM 4150 C CA . ASN A 1 510 ? -39.264 -2.869 64.884 1.00 60.00 510 ASN A CA 1
ATOM 4151 C C . ASN A 1 510 ? -40.615 -3.497 64.514 1.00 60.00 510 ASN A C 1
ATOM 4153 O O . ASN A 1 510 ? -41.635 -3.167 65.115 1.00 60.00 510 ASN A O 1
ATOM 4157 N N . THR A 1 511 ? -40.628 -4.433 63.566 1.00 67.88 511 THR A N 1
ATOM 4158 C CA . THR A 1 511 ? -41.837 -5.182 63.196 1.00 67.88 511 THR A CA 1
ATOM 4159 C C . THR A 1 511 ? -42.276 -6.095 64.342 1.00 67.88 511 THR A C 1
ATOM 4161 O O . THR A 1 511 ? -43.424 -6.026 64.765 1.00 67.88 511 THR A O 1
ATOM 4164 N N . ILE A 1 512 ? -41.346 -6.862 64.926 1.00 61.75 512 ILE A N 1
ATOM 4165 C CA . ILE A 1 512 ? -41.612 -7.741 66.076 1.00 61.75 512 ILE A CA 1
ATOM 4166 C C . ILE A 1 512 ? -42.115 -6.937 67.277 1.00 61.75 512 ILE A C 1
ATOM 4168 O O . ILE A 1 512 ? -43.101 -7.318 67.897 1.00 61.75 512 ILE A O 1
ATOM 4172 N N . THR A 1 513 ? -41.464 -5.821 67.607 1.00 61.25 513 THR A N 1
ATOM 4173 C CA . THR A 1 513 ? -41.871 -4.988 68.749 1.00 61.25 513 THR A CA 1
ATOM 4174 C C . THR A 1 513 ? -43.231 -4.337 68.534 1.00 61.25 513 THR A C 1
ATOM 4176 O O . THR A 1 513 ? -44.002 -4.269 69.487 1.00 61.25 513 THR A O 1
ATOM 4179 N N . THR A 1 514 ? -43.559 -3.932 67.302 1.00 66.25 514 THR A N 1
ATOM 4180 C CA . THR A 1 514 ? -44.893 -3.420 66.949 1.00 66.25 514 THR A CA 1
ATOM 4181 C C . THR A 1 514 ? -45.954 -4.510 67.119 1.00 66.25 514 THR A C 1
ATOM 4183 O O . THR A 1 514 ? -46.944 -4.289 67.817 1.00 66.25 514 THR A O 1
ATOM 4186 N N . SER A 1 515 ? -45.712 -5.717 66.600 1.00 64.81 515 SER A N 1
ATOM 4187 C CA . SER A 1 515 ? -46.614 -6.861 66.786 1.00 64.81 515 SER A CA 1
ATOM 4188 C C . SER A 1 515 ? -46.731 -7.296 68.252 1.00 64.81 515 SER A C 1
ATOM 4190 O O . SER A 1 515 ? -47.809 -7.670 68.699 1.00 64.81 515 SER A O 1
ATOM 4192 N N . GLU A 1 516 ? -45.661 -7.207 69.050 1.00 59.91 516 GLU A N 1
ATOM 4193 C CA . GLU A 1 516 ? -45.713 -7.491 70.492 1.00 59.91 516 GLU A CA 1
ATOM 4194 C C . GLU A 1 516 ? -46.574 -6.463 71.241 1.00 59.91 516 GLU A C 1
ATOM 4196 O O . GLU A 1 516 ? -47.331 -6.829 72.143 1.00 59.91 516 GLU A O 1
ATOM 4201 N N . THR A 1 517 ? -46.491 -5.179 70.877 1.00 65.69 517 THR A N 1
ATOM 4202 C CA . THR A 1 517 ? -47.380 -4.149 71.436 1.00 65.69 517 THR A CA 1
ATOM 4203 C C . THR A 1 517 ? -48.834 -4.349 71.025 1.00 65.69 517 THR A C 1
ATOM 4205 O O . THR A 1 517 ? -49.705 -4.239 71.883 1.00 65.69 517 THR A O 1
ATOM 4208 N N . GLU A 1 518 ? -49.100 -4.713 69.769 1.00 65.94 518 GLU A N 1
ATOM 4209 C CA . GLU A 1 518 ? -50.451 -5.025 69.283 1.00 65.94 518 GLU A CA 1
ATOM 4210 C C . GLU A 1 518 ? -51.027 -6.260 70.000 1.00 65.94 518 GLU A C 1
ATOM 4212 O O . GLU A 1 518 ? -52.159 -6.229 70.484 1.00 65.94 518 GLU A O 1
ATOM 4217 N N . MET A 1 519 ? -50.231 -7.321 70.188 1.00 60.56 519 MET A N 1
ATOM 4218 C CA . MET A 1 519 ? -50.626 -8.501 70.966 1.00 60.56 519 MET A CA 1
ATOM 4219 C C . MET A 1 519 ? -50.898 -8.169 72.440 1.00 60.56 519 MET A C 1
ATOM 4221 O O . MET A 1 519 ? -51.871 -8.670 73.004 1.00 60.56 519 MET A O 1
ATOM 4225 N N . LYS A 1 520 ? -50.082 -7.314 73.076 1.00 58.56 520 LYS A N 1
ATOM 4226 C CA . LYS A 1 520 ? -50.321 -6.853 74.457 1.00 58.56 520 LYS A CA 1
ATOM 4227 C C . LYS A 1 520 ? -51.589 -6.016 74.579 1.00 58.56 520 LYS A C 1
ATOM 4229 O O . LYS A 1 520 ? -52.361 -6.265 75.494 1.00 58.56 520 LYS A O 1
ATOM 4234 N N . GLU A 1 521 ? -51.846 -5.091 73.655 1.00 60.38 521 GLU A N 1
ATOM 4235 C CA . GLU A 1 521 ? -53.114 -4.345 73.627 1.00 60.38 521 GLU A CA 1
ATOM 4236 C C . GLU A 1 521 ? -54.318 -5.277 73.435 1.00 60.38 521 GLU A C 1
ATOM 4238 O O . GLU A 1 521 ? -55.370 -5.068 74.041 1.00 60.38 521 GLU A O 1
ATOM 4243 N N . THR A 1 522 ? -54.155 -6.344 72.650 1.00 58.00 522 THR A N 1
ATOM 4244 C CA . THR A 1 522 ? -55.198 -7.357 72.443 1.00 58.00 522 THR A CA 1
ATOM 4245 C C . THR A 1 522 ? -55.439 -8.192 73.709 1.00 58.00 522 THR A C 1
ATOM 4247 O O . THR A 1 522 ? -56.589 -8.454 74.055 1.00 58.00 522 THR A O 1
ATOM 4250 N N . LEU A 1 523 ? -54.376 -8.557 74.437 1.00 53.47 523 LEU A N 1
ATOM 4251 C CA . LEU A 1 523 ? -54.426 -9.296 75.709 1.00 53.47 523 LEU A CA 1
ATOM 4252 C C . LEU A 1 523 ? -54.960 -8.461 76.886 1.00 53.47 523 LEU A C 1
ATOM 4254 O O . LEU A 1 523 ? -55.666 -9.003 77.734 1.00 53.47 523 LEU A O 1
ATOM 4258 N N . ASP A 1 524 ? -54.650 -7.163 76.933 1.00 53.25 524 ASP A N 1
ATOM 4259 C CA . ASP A 1 524 ? -55.149 -6.231 77.955 1.00 53.25 524 ASP A CA 1
ATOM 4260 C C . ASP A 1 524 ? -56.611 -5.809 77.697 1.00 53.25 524 ASP A C 1
ATOM 4262 O O . ASP A 1 524 ? -57.284 -5.283 78.589 1.00 53.25 524 ASP A O 1
ATOM 4266 N N . SER A 1 525 ? -57.145 -6.071 76.498 1.00 53.06 525 SER A N 1
ATOM 4267 C CA . SER A 1 525 ? -58.577 -5.968 76.226 1.00 53.06 525 SER A CA 1
ATOM 4268 C C . SER A 1 525 ? -59.290 -7.239 76.718 1.00 53.06 525 SER A C 1
ATOM 4270 O O . SER A 1 525 ? -59.167 -8.311 76.136 1.00 53.06 525 SER A O 1
ATOM 4272 N N . GLU A 1 526 ? -60.019 -7.143 77.835 1.00 49.19 526 GLU A N 1
ATOM 4273 C CA . GLU A 1 526 ? -60.761 -8.251 78.465 1.00 49.19 526 GLU A CA 1
ATOM 4274 C C . GLU A 1 526 ? -61.868 -8.845 77.561 1.00 49.19 526 GLU A C 1
ATOM 4276 O O . GLU A 1 526 ? -63.048 -8.651 77.834 1.00 49.19 526 GLU A O 1
ATOM 4281 N N . VAL A 1 527 ? -61.548 -9.610 76.513 1.00 46.03 527 VAL A N 1
ATOM 4282 C CA . VAL A 1 527 ? -62.462 -10.601 75.914 1.00 46.03 527 VAL A CA 1
ATOM 4283 C C . VAL A 1 527 ? -61.653 -11.718 75.243 1.00 46.03 527 VAL A C 1
ATOM 4285 O O . VAL A 1 527 ? -61.115 -11.528 74.164 1.00 46.03 527 VAL A O 1
ATOM 4288 N N . GLY A 1 528 ? -61.646 -12.904 75.864 1.00 49.50 528 GLY A N 1
ATOM 4289 C CA . GLY A 1 528 ? -61.466 -14.219 75.227 1.00 49.50 528 GLY A CA 1
ATOM 4290 C C . GLY A 1 528 ? -60.318 -14.377 74.223 1.00 49.50 528 GLY A C 1
ATOM 4291 O O . GLY A 1 528 ? -60.494 -14.133 73.035 1.00 49.50 528 GLY A O 1
ATOM 4292 N N . ILE A 1 529 ? -59.189 -14.918 74.688 1.00 48.03 529 ILE A N 1
ATOM 4293 C CA . ILE A 1 529 ? -58.067 -15.345 73.841 1.00 48.03 529 ILE A CA 1
ATOM 4294 C C . ILE A 1 529 ? -58.557 -16.402 72.834 1.00 48.03 529 ILE A C 1
ATOM 4296 O O . ILE A 1 529 ? -58.816 -17.550 73.205 1.00 48.03 529 ILE A O 1
ATOM 4300 N N . ASP A 1 530 ? -58.671 -16.025 71.559 1.00 51.16 530 ASP A N 1
ATOM 4301 C CA . ASP A 1 530 ? -58.845 -16.966 70.452 1.00 51.16 530 ASP A CA 1
ATOM 4302 C C . ASP A 1 530 ? -57.461 -17.513 70.072 1.00 51.16 530 ASP A C 1
ATOM 4304 O O . ASP A 1 530 ? -56.706 -16.910 69.307 1.00 51.16 530 ASP A O 1
ATOM 4308 N N . PHE A 1 531 ? -57.095 -18.646 70.678 1.00 46.06 531 PHE A N 1
ATOM 4309 C CA . PHE A 1 531 ? -55.797 -19.315 70.507 1.00 46.06 531 PHE A CA 1
ATOM 4310 C C . PHE A 1 531 ? -55.432 -19.584 69.036 1.00 46.06 531 PHE A C 1
ATOM 4312 O O . PHE A 1 531 ? -54.254 -19.725 68.714 1.00 46.06 531 PHE A O 1
ATOM 4319 N N . LEU A 1 532 ? -56.422 -19.604 68.138 1.00 47.72 532 LEU A N 1
ATOM 4320 C CA . LEU A 1 532 ? -56.221 -19.798 66.706 1.00 47.72 532 LEU A CA 1
ATOM 4321 C C . LEU A 1 532 ? -55.527 -18.600 66.032 1.00 47.72 532 LEU A C 1
ATOM 4323 O O . LEU A 1 532 ? -54.835 -18.784 65.033 1.00 47.72 532 LEU A O 1
ATOM 4327 N N . ASN A 1 533 ? -55.685 -17.386 66.570 1.00 50.03 533 ASN A N 1
ATOM 4328 C CA . ASN A 1 533 ? -55.094 -16.182 65.984 1.00 50.03 533 ASN A CA 1
ATOM 4329 C C . ASN A 1 533 ? -53.604 -16.051 66.341 1.00 50.03 533 ASN A C 1
ATOM 4331 O O . ASN A 1 533 ? -52.782 -15.775 65.473 1.00 50.03 533 ASN A O 1
ATOM 4335 N N . VAL A 1 534 ? -53.245 -16.393 67.583 1.00 50.25 534 VAL A N 1
ATOM 4336 C CA . VAL A 1 534 ? -51.846 -16.452 68.047 1.00 50.25 534 VAL A CA 1
ATOM 4337 C C . VAL A 1 534 ? -51.065 -17.544 67.306 1.00 50.25 534 VAL A C 1
ATOM 4339 O O . VAL A 1 534 ? -49.905 -17.355 66.954 1.00 50.25 534 VAL A O 1
ATOM 4342 N N . GLU A 1 535 ? -51.697 -18.685 67.013 1.00 45.88 535 GLU A N 1
ATOM 4343 C CA . GLU A 1 535 ? -51.063 -19.769 66.252 1.00 45.88 535 GLU A CA 1
ATOM 4344 C C . GLU A 1 535 ? -50.816 -19.399 64.776 1.00 45.88 535 GLU A C 1
ATOM 4346 O O . GLU A 1 535 ? -49.857 -19.883 64.173 1.00 45.88 535 GLU A O 1
ATOM 4351 N N . ASN A 1 536 ? -51.655 -18.538 64.191 1.00 50.19 536 ASN A N 1
ATOM 4352 C CA . ASN A 1 536 ? -51.468 -18.046 62.825 1.00 50.19 536 ASN A CA 1
ATOM 4353 C C . ASN A 1 536 ? -50.394 -16.951 62.757 1.00 50.19 536 ASN A C 1
ATOM 4355 O O . ASN A 1 536 ? -49.515 -17.041 61.906 1.00 50.19 536 ASN A O 1
ATOM 4359 N N . GLU A 1 537 ? -50.372 -16.004 63.699 1.00 52.56 537 GLU A N 1
ATOM 4360 C CA . GLU A 1 537 ? -49.305 -14.992 63.776 1.00 52.56 537 GLU A CA 1
ATOM 4361 C C . GLU A 1 537 ? -47.930 -15.631 64.048 1.00 52.56 537 GLU A C 1
ATOM 4363 O O . GLU A 1 537 ? -46.925 -15.244 63.452 1.00 52.56 537 GLU A O 1
ATOM 4368 N N . LEU A 1 538 ? -47.876 -16.692 64.863 1.00 48.75 538 LEU A N 1
ATOM 4369 C CA . LEU A 1 538 ? -46.653 -17.477 65.069 1.00 48.75 538 LEU A CA 1
ATOM 4370 C C . LEU A 1 538 ? -46.216 -18.250 63.817 1.00 48.75 538 LEU A C 1
ATOM 4372 O O . LEU A 1 538 ? -45.016 -18.438 63.618 1.00 48.75 538 LEU A O 1
ATOM 4376 N N . LYS A 1 539 ? -47.151 -18.695 62.968 1.00 53.38 539 LYS A N 1
ATOM 4377 C CA . LYS A 1 539 ? -46.829 -19.326 61.676 1.00 53.38 539 LYS A CA 1
ATOM 4378 C C . LYS A 1 539 ? -46.294 -18.313 60.673 1.00 53.38 539 LYS A C 1
ATOM 4380 O O . LYS A 1 539 ? -45.346 -18.646 59.970 1.00 53.38 539 LYS A O 1
ATOM 4385 N N . ASP A 1 540 ? -46.821 -17.094 60.665 1.00 52.69 540 ASP A N 1
ATOM 4386 C CA . ASP A 1 540 ? -46.337 -16.023 59.791 1.00 52.69 540 ASP A CA 1
ATOM 4387 C C . ASP A 1 540 ? -44.935 -15.547 60.207 1.00 52.69 540 ASP A C 1
ATOM 4389 O O . ASP A 1 540 ? -44.065 -15.370 59.355 1.00 52.69 540 ASP A O 1
ATOM 4393 N N . ILE A 1 541 ? -44.652 -15.461 61.514 1.00 50.72 541 ILE A N 1
ATOM 4394 C CA . ILE A 1 541 ? -43.298 -15.182 62.027 1.00 50.72 541 ILE A CA 1
ATOM 4395 C C . ILE A 1 541 ? -42.321 -16.307 61.653 1.00 50.72 541 ILE A C 1
ATOM 4397 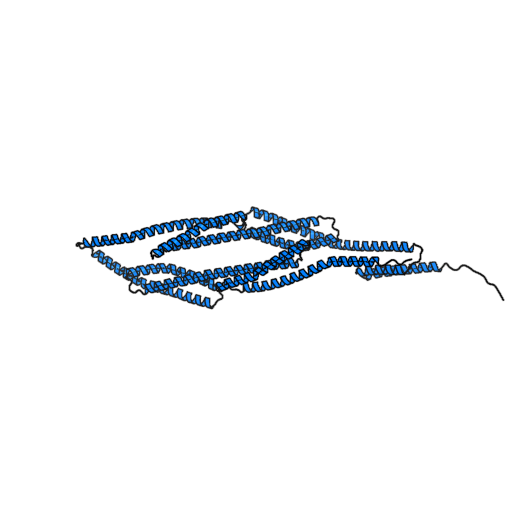O O . ILE A 1 541 ? -41.187 -16.026 61.260 1.00 50.72 541 ILE A O 1
ATOM 4401 N N . ARG A 1 542 ? -42.752 -17.575 61.737 1.00 49.53 542 ARG A N 1
ATOM 4402 C CA . ARG A 1 542 ? -41.936 -18.748 61.376 1.00 49.53 542 ARG A CA 1
ATOM 4403 C C . ARG A 1 542 ? -41.660 -18.828 59.872 1.00 49.53 542 ARG A C 1
ATOM 4405 O O . ARG A 1 542 ? -40.553 -19.158 59.466 1.00 49.53 542 ARG A O 1
ATOM 4412 N N . PHE A 1 543 ? -42.645 -18.461 59.057 1.00 50.31 543 PHE A N 1
ATOM 4413 C CA . PHE A 1 543 ? -42.518 -18.374 57.605 1.00 50.31 543 PHE A CA 1
ATOM 4414 C C . PHE A 1 543 ? -41.533 -17.269 57.191 1.00 50.31 543 PHE A C 1
ATOM 4416 O O . PHE A 1 543 ? -40.653 -17.506 56.369 1.00 50.31 543 PHE A O 1
ATOM 4423 N N . LEU A 1 544 ? -41.603 -16.097 57.833 1.00 47.50 544 LEU A N 1
ATOM 4424 C CA . LEU A 1 544 ? -40.661 -14.994 57.609 1.00 47.50 544 LEU A CA 1
ATOM 4425 C C . LEU A 1 544 ? -39.226 -15.321 58.057 1.00 47.50 544 LEU A C 1
ATOM 4427 O O . LEU A 1 544 ? -38.283 -14.741 57.530 1.00 47.50 544 LEU A O 1
ATOM 4431 N N . THR A 1 545 ? -39.040 -16.239 59.013 1.00 46.22 545 THR A N 1
ATOM 4432 C CA . THR A 1 545 ? -37.704 -16.685 59.455 1.00 46.22 545 THR A CA 1
ATOM 4433 C C . THR A 1 545 ? -37.119 -17.788 58.569 1.00 46.22 545 THR A C 1
ATOM 4435 O O . THR A 1 545 ? -35.914 -17.773 58.327 1.00 46.22 545 THR A O 1
ATOM 4438 N N . GLU A 1 546 ? -37.944 -18.691 58.027 1.00 47.03 546 GLU A N 1
ATOM 4439 C CA . GLU A 1 546 ? -37.518 -19.707 57.046 1.00 47.03 546 GLU A CA 1
ATOM 4440 C C . GLU A 1 546 ? -37.114 -19.092 55.691 1.00 47.03 546 GLU A C 1
ATOM 4442 O O . GLU A 1 546 ? -36.219 -19.609 55.026 1.00 47.03 546 GLU A O 1
ATOM 4447 N N . GLU A 1 547 ? -37.705 -17.958 55.296 1.00 49.38 547 GLU A N 1
ATOM 4448 C CA . GLU A 1 547 ? -37.356 -17.244 54.054 1.00 49.38 547 GLU A CA 1
ATOM 4449 C C . GLU A 1 547 ? -36.010 -16.481 54.138 1.00 49.38 547 GLU A C 1
ATOM 4451 O O . GLU A 1 547 ? -35.485 -16.032 53.119 1.00 49.38 547 GLU A O 1
ATOM 4456 N N . LEU A 1 548 ? -35.427 -16.351 55.340 1.00 45.16 548 LEU A N 1
ATOM 4457 C CA . LEU A 1 548 ? -34.218 -15.559 55.620 1.00 45.16 548 LEU A CA 1
ATOM 4458 C C . LEU A 1 548 ? -32.942 -16.392 55.884 1.00 45.16 548 LEU A C 1
ATOM 4460 O O . LEU A 1 548 ? -31.920 -15.809 56.237 1.00 45.16 548 LEU A O 1
ATOM 4464 N N . GLU A 1 549 ? -32.976 -17.724 55.716 1.00 46.28 549 GLU A N 1
ATOM 4465 C CA . GLU A 1 549 ? -31.830 -18.653 55.891 1.00 46.28 549 GLU A CA 1
ATOM 4466 C C . GLU A 1 549 ? -31.010 -18.445 57.190 1.00 46.28 549 GLU A C 1
ATOM 4468 O O . GLU A 1 549 ? -29.791 -18.633 57.225 1.00 46.28 549 GLU A O 1
ATOM 4473 N N . ILE A 1 550 ? -31.662 -18.063 58.292 1.00 48.59 550 ILE A N 1
ATOM 4474 C CA . ILE A 1 550 ? -30.985 -17.919 59.587 1.00 48.59 550 ILE A CA 1
ATOM 4475 C C . ILE A 1 550 ? -30.678 -19.327 60.139 1.00 48.59 550 ILE A C 1
ATOM 4477 O O . ILE A 1 550 ? -31.584 -20.158 60.185 1.00 48.59 550 ILE A O 1
ATOM 4481 N N . PRO A 1 551 ? -29.439 -19.632 60.577 1.00 48.53 551 PRO A N 1
ATOM 4482 C CA . PRO A 1 551 ? -29.090 -20.954 61.091 1.00 48.53 551 PRO A CA 1
ATOM 4483 C C . PRO A 1 551 ? -29.948 -21.346 62.302 1.00 48.53 551 PRO A C 1
ATOM 4485 O O . PRO A 1 551 ? -29.977 -20.628 63.305 1.00 48.53 551 PRO A O 1
ATOM 4488 N N . ASP A 1 552 ? -30.580 -22.523 62.229 1.00 46.84 552 ASP A N 1
ATOM 4489 C CA . ASP A 1 552 ? -31.506 -23.062 63.242 1.00 46.84 552 ASP A CA 1
ATOM 4490 C C . ASP A 1 552 ? -30.961 -23.004 64.684 1.00 46.84 552 ASP A C 1
ATOM 4492 O O . ASP A 1 552 ? -31.722 -22.847 65.637 1.00 46.84 552 ASP A O 1
ATOM 4496 N N . SER A 1 553 ? -29.637 -23.062 64.864 1.00 45.88 553 SER A N 1
ATOM 4497 C CA . SER A 1 553 ? -28.994 -23.177 66.178 1.00 45.88 553 SER A CA 1
ATOM 4498 C C . SER A 1 553 ? -29.159 -21.965 67.103 1.00 45.88 553 SER A C 1
ATOM 4500 O O . SER A 1 553 ? -29.111 -22.144 68.319 1.00 45.88 553 SER A O 1
ATOM 4502 N N . ASP A 1 554 ? -29.355 -20.753 66.572 1.00 44.50 554 ASP A N 1
ATOM 4503 C CA . ASP A 1 554 ? -29.496 -19.539 67.401 1.00 44.50 554 ASP A CA 1
ATOM 4504 C C . ASP A 1 554 ? -30.969 -19.190 67.694 1.00 44.50 554 ASP A C 1
ATOM 4506 O O . ASP A 1 554 ? -31.289 -18.569 68.717 1.00 44.50 554 ASP A O 1
ATOM 4510 N N . ILE A 1 555 ? -31.884 -19.655 66.837 1.00 47.41 555 ILE A N 1
ATOM 4511 C CA . ILE A 1 555 ? -33.336 -19.507 67.002 1.00 47.41 555 ILE A CA 1
ATOM 4512 C C . ILE A 1 555 ? -33.867 -20.545 67.995 1.00 47.41 555 ILE A C 1
ATOM 4514 O O . ILE A 1 555 ? -34.681 -20.200 68.852 1.00 47.41 555 ILE A O 1
ATOM 4518 N N . GLU A 1 556 ? -33.368 -21.784 67.953 1.00 46.06 556 GLU A N 1
ATOM 4519 C CA . GLU A 1 556 ? -33.831 -22.874 68.821 1.00 46.06 556 GLU A CA 1
ATOM 4520 C C . GLU A 1 556 ? -33.606 -22.552 70.311 1.00 46.06 556 GLU A C 1
ATOM 4522 O O . GLU A 1 556 ? -34.497 -22.751 71.133 1.00 46.06 556 GLU A O 1
ATOM 4527 N N . ILE A 1 557 ? -32.482 -21.910 70.652 1.00 46.06 557 ILE A N 1
ATOM 4528 C CA . ILE A 1 557 ? -32.143 -21.526 72.035 1.00 46.06 557 ILE A CA 1
ATOM 4529 C C . ILE A 1 557 ? -33.054 -20.403 72.559 1.00 46.06 557 ILE A C 1
ATOM 4531 O O . ILE A 1 557 ? -33.440 -20.403 73.732 1.00 46.06 557 ILE A O 1
ATOM 4535 N N . SER A 1 558 ? -33.414 -19.437 71.710 1.00 48.59 558 SER A N 1
ATOM 4536 C CA . SER A 1 558 ? -34.290 -18.323 72.102 1.00 48.59 558 SER A CA 1
ATOM 4537 C C . SER A 1 558 ? -35.763 -18.740 72.127 1.00 48.59 558 SER A C 1
ATOM 4539 O O . SER A 1 558 ? -36.513 -18.303 73.001 1.00 48.59 558 SER A O 1
ATOM 4541 N N . PHE A 1 559 ? -36.164 -19.644 71.228 1.00 46.00 559 PHE A N 1
ATOM 4542 C CA . PHE A 1 559 ? -37.514 -20.194 71.146 1.00 46.00 559 PHE A CA 1
ATOM 4543 C C . PHE A 1 559 ? -37.800 -21.191 72.277 1.00 46.00 559 PHE A C 1
ATOM 4545 O O . PHE A 1 559 ? -38.833 -21.074 72.933 1.00 46.00 559 PHE A O 1
ATOM 4552 N N . GLU A 1 560 ? -36.875 -22.105 72.598 1.00 49.12 560 GLU A N 1
ATOM 4553 C CA . GLU A 1 560 ? -37.010 -22.986 73.769 1.00 49.12 560 GLU A CA 1
ATOM 4554 C C . GLU A 1 560 ? -37.067 -22.187 75.071 1.00 49.12 560 GLU A C 1
ATOM 4556 O O . GLU A 1 560 ? -37.838 -22.525 75.972 1.00 49.12 560 GLU A O 1
ATOM 4561 N N . ARG A 1 561 ? -36.303 -21.092 75.170 1.00 49.94 561 ARG A N 1
ATOM 4562 C CA . ARG A 1 561 ? -36.342 -20.200 76.331 1.00 49.94 561 ARG A CA 1
ATOM 4563 C C . ARG A 1 561 ? -37.675 -19.462 76.444 1.00 49.94 561 ARG A C 1
ATOM 4565 O O . ARG A 1 561 ? -38.235 -19.411 77.535 1.00 49.94 561 ARG A O 1
ATOM 4572 N N . PHE A 1 562 ? -38.208 -18.954 75.335 1.00 47.50 562 PHE A N 1
ATOM 4573 C CA . PHE A 1 562 ? -39.508 -18.285 75.289 1.00 47.50 562 PHE A CA 1
ATOM 4574 C C . PHE A 1 562 ? -40.665 -19.242 75.608 1.00 47.50 562 PHE A C 1
ATOM 4576 O O . PHE A 1 562 ? -41.508 -18.928 76.445 1.00 47.50 562 PHE A O 1
ATOM 4583 N N . VAL A 1 563 ? -40.671 -20.447 75.026 1.00 50.12 563 VAL A N 1
ATOM 4584 C CA . VAL A 1 563 ? -41.655 -21.500 75.329 1.00 50.12 563 VAL A CA 1
ATOM 4585 C C . VAL A 1 563 ? -41.533 -21.954 76.785 1.00 50.12 563 VAL A C 1
ATOM 4587 O O . VAL A 1 563 ? -42.550 -22.164 77.446 1.00 50.12 563 VAL A O 1
ATOM 4590 N N . SER A 1 564 ? -40.317 -22.044 77.327 1.00 51.66 564 SER A N 1
ATOM 4591 C CA . SER A 1 564 ? -40.096 -22.359 78.743 1.00 51.66 564 SER A CA 1
ATOM 4592 C C . SER A 1 564 ? -40.621 -21.255 79.665 1.00 51.66 564 SER A C 1
ATOM 4594 O O . SER A 1 564 ? -41.296 -21.562 80.642 1.00 51.66 564 SER A O 1
ATOM 4596 N N . GLU A 1 565 ? -40.389 -19.978 79.349 1.00 49.22 565 GLU A N 1
ATOM 4597 C CA . GLU A 1 565 ? -40.907 -18.840 80.125 1.00 49.22 565 GLU A CA 1
ATOM 4598 C C . GLU A 1 565 ? -42.440 -18.721 80.036 1.00 49.22 565 GLU A C 1
ATOM 4600 O O . GLU A 1 565 ? -43.094 -18.450 81.046 1.00 49.22 565 GLU A O 1
ATOM 4605 N N . LEU A 1 566 ? -43.036 -19.003 78.873 1.00 46.75 566 LEU A N 1
ATOM 4606 C CA . LEU A 1 566 ? -44.490 -19.088 78.683 1.00 46.75 566 LEU A CA 1
ATOM 4607 C C . LEU A 1 566 ? -45.108 -20.258 79.445 1.00 46.75 566 LEU A C 1
ATOM 4609 O O . LEU A 1 566 ? -46.160 -20.100 80.060 1.00 46.75 566 LEU A O 1
ATOM 4613 N N . THR A 1 567 ? -44.449 -21.417 79.444 1.00 48.22 567 THR A N 1
ATOM 4614 C CA . THR A 1 567 ? -44.909 -22.592 80.193 1.00 48.22 567 THR A CA 1
ATOM 4615 C C . THR A 1 567 ? -44.848 -22.315 81.691 1.00 48.22 567 THR A C 1
ATOM 4617 O O . THR A 1 567 ? -45.821 -22.593 82.384 1.00 48.22 567 THR A O 1
ATOM 4620 N N . VAL A 1 568 ? -43.768 -21.688 82.177 1.00 50.97 568 VAL A N 1
ATOM 4621 C CA . VAL A 1 568 ? -43.622 -21.266 83.580 1.00 50.97 568 VAL A CA 1
ATOM 4622 C C . VAL A 1 568 ? -44.724 -20.280 83.967 1.00 50.97 568 VAL A C 1
ATOM 4624 O O . VAL A 1 568 ? -45.438 -20.549 84.935 1.00 50.97 568 VAL A O 1
ATOM 4627 N N . ARG A 1 569 ? -44.951 -19.222 83.176 1.00 47.62 569 ARG A N 1
ATOM 4628 C CA . ARG A 1 569 ? -46.032 -18.250 83.419 1.00 47.62 569 ARG A CA 1
ATOM 4629 C C . ARG A 1 569 ? -47.419 -18.875 83.367 1.00 47.62 569 ARG A C 1
ATOM 4631 O O . ARG A 1 569 ? -48.266 -18.514 84.176 1.00 47.62 569 ARG A O 1
ATOM 4638 N N . HIS A 1 570 ? -47.655 -19.823 82.462 1.00 45.84 570 HIS A N 1
ATOM 4639 C CA . HIS A 1 570 ? -48.909 -20.564 82.429 1.00 45.84 570 HIS A CA 1
ATOM 4640 C C . HIS A 1 570 ? -49.076 -21.385 83.711 1.00 45.84 570 HIS A C 1
ATOM 4642 O O . HIS A 1 570 ? -50.152 -21.339 84.291 1.00 45.84 570 HIS A O 1
ATOM 4648 N N . THR A 1 571 ? -48.052 -22.089 84.211 1.00 47.91 571 THR A N 1
ATOM 4649 C CA . THR A 1 571 ? -48.147 -22.788 85.510 1.00 47.91 571 THR A CA 1
ATOM 4650 C C . THR A 1 571 ? -48.385 -21.843 86.686 1.00 47.91 571 THR A C 1
ATOM 4652 O O . THR A 1 571 ? -49.161 -22.193 87.569 1.00 47.91 571 THR A O 1
ATOM 4655 N N . GLU A 1 572 ? -47.773 -20.658 86.702 1.00 44.38 572 GLU A N 1
ATOM 4656 C CA . GLU A 1 572 ? -48.002 -19.648 87.746 1.00 44.38 572 GLU A CA 1
ATOM 4657 C C . GLU A 1 572 ? -49.447 -19.117 87.705 1.00 44.38 572 GLU A C 1
ATOM 4659 O O . GLU A 1 572 ? -50.114 -19.074 88.737 1.00 44.38 572 GLU A O 1
ATOM 4664 N N . LEU A 1 573 ? -49.984 -18.844 86.510 1.00 43.41 573 LEU A N 1
ATOM 4665 C CA . LEU A 1 573 ? -51.378 -18.432 86.309 1.00 43.41 573 LEU A CA 1
ATOM 4666 C C . LEU A 1 573 ? -52.391 -19.538 86.652 1.00 43.41 573 LEU A C 1
ATOM 4668 O O . LEU A 1 573 ? -53.430 -19.246 87.243 1.00 43.41 573 LEU A O 1
ATOM 4672 N N . THR A 1 574 ? -52.113 -20.814 86.352 1.00 44.25 574 THR A N 1
ATOM 4673 C CA . THR A 1 574 ? -53.013 -21.915 86.746 1.00 44.25 574 THR A CA 1
ATOM 4674 C C . THR A 1 574 ? -52.989 -22.169 88.259 1.00 44.25 574 THR A C 1
ATOM 4676 O O . THR A 1 574 ? -53.997 -22.605 88.816 1.00 44.25 574 THR A O 1
ATOM 4679 N N . VAL A 1 575 ? -51.865 -21.901 88.936 1.00 44.53 575 VAL A N 1
ATOM 4680 C CA . VAL A 1 575 ? -51.742 -22.031 90.400 1.00 44.53 575 VAL A CA 1
ATOM 4681 C C . VAL A 1 575 ? -52.478 -20.897 91.123 1.00 44.53 575 VAL A C 1
ATOM 4683 O O . VAL A 1 575 ? -53.152 -21.171 92.114 1.00 44.53 575 VAL A O 1
ATOM 4686 N N . ASP A 1 576 ? -52.461 -19.670 90.595 1.00 38.34 576 ASP A N 1
ATOM 4687 C CA . ASP A 1 576 ? -53.224 -18.547 91.165 1.00 38.34 576 ASP A CA 1
ATOM 4688 C C . ASP A 1 576 ? -54.743 -18.665 90.932 1.00 38.34 576 ASP A C 1
ATOM 4690 O O . ASP A 1 576 ? -55.539 -18.262 91.783 1.00 38.34 576 ASP A O 1
ATOM 4694 N N . ILE A 1 577 ? -55.176 -19.290 89.831 1.00 44.19 577 ILE A N 1
ATOM 4695 C CA . ILE A 1 577 ? -56.604 -19.549 89.560 1.00 44.19 577 ILE A CA 1
ATOM 4696 C C . ILE A 1 577 ? -57.122 -20.768 90.359 1.00 44.19 577 ILE A C 1
ATOM 4698 O O . ILE A 1 577 ? -58.309 -20.846 90.676 1.00 44.19 577 ILE A O 1
ATOM 4702 N N . GLY A 1 578 ? -56.245 -21.699 90.753 1.00 38.09 578 GLY A N 1
ATOM 4703 C CA . GLY A 1 578 ? -56.595 -22.927 91.481 1.00 38.09 578 GLY A CA 1
ATOM 4704 C C . GLY A 1 578 ? -56.741 -22.808 93.006 1.00 38.09 578 GLY A C 1
ATOM 4705 O O . GLY A 1 578 ? -57.109 -23.794 93.640 1.00 38.09 578 GLY A O 1
ATOM 4706 N N . ILE A 1 579 ? -56.464 -21.646 93.613 1.00 41.88 579 ILE A N 1
ATOM 4707 C CA . ILE A 1 579 ? -56.508 -21.460 95.082 1.00 41.88 579 ILE A CA 1
ATOM 4708 C C . ILE A 1 579 ? -57.766 -20.699 95.556 1.00 41.88 579 ILE A C 1
ATOM 4710 O O . ILE A 1 579 ? -57.998 -20.587 96.757 1.00 41.88 579 ILE A O 1
ATOM 4714 N N . ASN A 1 580 ? -58.645 -20.239 94.655 1.00 37.72 580 ASN A N 1
ATOM 4715 C CA . ASN A 1 580 ? -59.702 -19.282 95.017 1.00 37.72 580 ASN A CA 1
ATOM 4716 C C . ASN A 1 580 ? -61.164 -19.759 94.906 1.00 37.72 580 ASN A C 1
ATOM 4718 O O . ASN A 1 580 ? -62.053 -18.924 94.780 1.00 37.72 580 ASN A O 1
ATOM 4722 N N . ASN A 1 581 ? -61.445 -21.061 95.017 1.00 38.62 581 ASN A N 1
ATOM 4723 C CA . ASN A 1 581 ? -62.815 -21.556 95.216 1.00 38.62 581 ASN A CA 1
ATOM 4724 C C . ASN A 1 581 ? -62.837 -22.690 96.251 1.00 38.62 581 ASN A C 1
ATOM 4726 O O . ASN A 1 581 ? -62.505 -23.814 95.902 1.00 38.62 581 ASN A O 1
ATOM 4730 N N . ASP A 1 582 ? -63.189 -22.371 97.505 1.00 34.75 582 ASP A N 1
ATOM 4731 C CA . ASP A 1 582 ? -64.078 -23.192 98.355 1.00 34.75 582 ASP A CA 1
ATOM 4732 C C . ASP A 1 582 ? -64.360 -22.510 99.716 1.00 34.75 582 ASP A C 1
ATOM 4734 O O . ASP A 1 582 ? -63.633 -22.675 100.694 1.00 34.75 582 ASP A O 1
ATOM 4738 N N . ILE A 1 583 ? -65.452 -21.735 99.747 1.00 34.75 583 ILE A N 1
ATOM 4739 C CA . ILE A 1 583 ? -66.245 -21.206 100.882 1.00 34.75 583 ILE A CA 1
ATOM 4740 C C . ILE A 1 583 ? -67.646 -20.999 100.240 1.00 34.75 583 ILE A C 1
ATOM 4742 O O . ILE A 1 583 ? -67.706 -20.288 99.242 1.00 34.75 583 ILE A O 1
ATOM 4746 N N . ILE A 1 584 ? -68.807 -21.548 100.635 1.00 35.28 584 ILE A N 1
ATOM 4747 C CA . ILE A 1 584 ? -69.340 -22.101 101.895 1.00 35.28 584 ILE A CA 1
ATOM 4748 C C . ILE A 1 584 ? -70.668 -22.861 101.612 1.00 35.28 584 ILE A C 1
ATOM 4750 O O . ILE A 1 584 ? -71.356 -22.528 100.650 1.00 35.28 584 ILE A O 1
ATOM 4754 N N . ASP A 1 585 ? -70.974 -23.826 102.495 1.00 35.16 585 ASP A N 1
ATOM 4755 C CA . ASP A 1 585 ? -72.256 -24.387 102.998 1.00 35.16 585 ASP A CA 1
ATOM 4756 C C . ASP A 1 585 ? -73.575 -24.305 102.203 1.00 35.16 585 ASP A C 1
ATOM 4758 O O . ASP A 1 585 ? -73.985 -23.247 101.743 1.00 35.16 585 ASP A O 1
ATOM 4762 N N . GLU A 1 586 ? -74.360 -25.394 102.273 1.00 34.34 586 GLU A N 1
ATOM 4763 C CA . GLU A 1 586 ? -75.635 -25.359 103.020 1.00 34.34 586 GLU A CA 1
ATOM 4764 C C . GLU A 1 586 ? -76.166 -26.766 103.381 1.00 34.34 586 GLU A C 1
ATOM 4766 O O . GLU A 1 586 ? -76.076 -27.727 102.616 1.00 34.34 586 GLU A O 1
ATOM 4771 N N . ASP A 1 587 ? -76.692 -26.829 104.603 1.00 37.16 587 ASP A N 1
ATOM 4772 C CA . ASP A 1 587 ? -77.241 -27.930 105.395 1.00 37.16 587 ASP A CA 1
ATOM 4773 C C . ASP A 1 587 ? -78.100 -29.002 104.691 1.00 37.16 587 ASP A C 1
ATOM 4775 O O . ASP A 1 587 ? -78.965 -28.714 103.861 1.00 37.16 587 ASP A O 1
ATOM 4779 N N . ASN A 1 588 ? -78.015 -30.245 105.197 1.00 32.94 588 ASN A N 1
ATOM 4780 C CA . ASN A 1 588 ? -79.236 -30.956 105.592 1.00 32.94 588 ASN A CA 1
ATOM 4781 C C . ASN A 1 588 ? -79.022 -32.051 106.651 1.00 32.94 588 ASN A C 1
ATOM 4783 O O . ASN A 1 588 ? -78.071 -32.831 106.636 1.00 32.94 588 ASN A O 1
ATOM 4787 N N . GLU A 1 589 ? -79.980 -32.055 107.568 1.00 36.97 589 GLU A N 1
ATOM 4788 C CA . GLU A 1 589 ? -80.059 -32.700 108.871 1.00 36.97 589 GLU A CA 1
ATOM 4789 C C . GLU A 1 589 ? -80.340 -34.223 108.888 1.00 36.97 589 GLU A C 1
ATOM 4791 O O . GLU A 1 589 ? -81.034 -34.760 108.030 1.00 36.97 589 GLU A O 1
ATOM 4796 N N . LEU A 1 590 ? -79.895 -34.837 110.003 1.00 33.56 590 LEU A N 1
ATOM 4797 C CA . LEU A 1 590 ? -80.540 -35.857 110.864 1.00 33.56 590 LEU A CA 1
ATOM 4798 C C . LEU A 1 590 ? -81.000 -37.221 110.286 1.00 33.56 590 LEU A C 1
ATOM 4800 O O . LEU A 1 590 ? -81.836 -37.305 109.397 1.00 33.56 590 LEU A O 1
ATOM 4804 N N . VAL A 1 591 ? -80.605 -38.316 110.962 1.00 32.22 591 VAL A N 1
ATOM 4805 C CA . VAL A 1 591 ? -81.459 -39.123 111.879 1.00 32.22 591 VAL A CA 1
ATOM 4806 C C . VAL A 1 591 ? -80.780 -40.478 112.233 1.00 32.22 591 VAL A C 1
ATOM 4808 O O . VAL A 1 591 ? -80.468 -41.266 111.345 1.00 32.22 591 VAL A O 1
ATOM 4811 N N . VAL A 1 592 ? -80.692 -40.733 113.555 1.00 38.19 592 VAL A N 1
ATOM 4812 C CA . VAL A 1 592 ? -80.237 -41.915 114.354 1.00 38.19 592 VAL A CA 1
ATOM 4813 C C . VAL A 1 592 ? -78.741 -42.212 114.443 1.00 38.19 592 VAL A C 1
ATOM 4815 O O . VAL A 1 592 ? -78.140 -42.680 113.456 1.00 38.19 592 VAL A O 1
#

Organism: Artemia franciscana (NCBI:txid6661)

Foldseek 3Di:
DDDPDPPPVVVVVVVVVVVVCVVVVVVVVVVVVVVVLVVVLVVLVVLLVVLLVVLVPDQLLPDDLVRSVVVLVVSCVSLVVSLVVLVVVVVVQCCVCVVVVHDRPPSSVVSSVVSNVSSVVSVVSSVVSVVSNVVSVVLVVLLVVLLVVLVVVLVVLVVVVPPPDQDLVSVLVNLVVLVVVLVVNVVSLVSSVVSLVVCVVRDPPPVVNVVSVVSNVVSVVSSVVVVVVSVVCVVVNVVSVVVVVVVVVVVVVVPPDDDDDDPPVVVVVVVVVVVVVVVVVVVVVVVVVLVVLVVVLVVLVVLLVVLLVVLVPDQLLPDDLVRLVVVLVVSVVSLVVSLVVLVVVVVVQCVVCVVVVHDRPPVSVVSSVVSVVSSVVSVVSSVVSVVSNVVSVVLVVLLVVLLVVLVVVLVVLVVVVPPPPDQLVRVLVNLVVLVVVLVVNVVSLVSNVVSLVVCVVRDPPPVVNVVSVVSNVVSVVSSVVSVVVSVVCVVCNVVSVVVVVVVVVVVVVVVVVVVVVVVVVVVVPPDDDPVVVVVVVVVVVVVVVVVVPDDPVVVVVVVVVVVVVVVVVVVVVVVVVVPPDDDDDDDDDDDD

Sequence (592 aa):
MEPPSSKGDLDGLNDRHKKLNQLLEPKKYNFETDIQVLENLERSSTDMESLLTEVCSFNAFDAKLSIADSQIEAFTGKLLPVMEYIQELVDQMTQKYFCFEEIMPSEVFRKIGDLESFSENIRVKIEEKESEARQGRAVRGEYLLGVESFQSWMQTTENRMREKSLQPSSLIEFLNELKLDLVSVTKEVDTINKCVQVIRQKSKNEEYLENISVTMISLTHQIKTIKSWLEENKLQEKDIQLKLQLIFDHLQSSSEMEPPSSKGDLDGLNDRHKKLNQLLEPKKYNFETDIQVLENLERSSTDMESLLTEVCSFNAFDAKLSIADSQIEAFTGKLLPVMEYIQELVDQMTQKYFCFEEIMPSEVFRKIGDLESFSENIRVKIEEKESEARQGRAVRGEYLLGVESFQSWMQTTENRMREKSLQPSSLIEFLNELKLDLVSVTKEMDTINKCVQVIRQKSKNEEYLENISVTMISLTHQIKTIKSWLEENKLQKPAMEVLEEILKLEVIFNTITTSETEMKETLDSEVGIDFLNVENELKDIRFLTEELEIPDSDIEISFERFVSELTVRHTELTVDIGINNDIIDEDNELVV